Protein AF-A0AAD4JQG5-F1 (afdb_monomer)

Organism: Perilla frutescens var. hirtella (NCBI:txid608512)

Radius of gyration: 26.34 Å; Cα contacts (8 Å, |Δi|>4): 559; chains: 1; bounding box: 78×77×62 Å

Structure (mmCIF, N/CA/C/O backbone):
data_AF-A0AAD4JQG5-F1
#
_entry.id   AF-A0AAD4JQG5-F1
#
loop_
_atom_site.group_PDB
_atom_site.id
_atom_site.type_symbol
_atom_site.label_atom_id
_atom_site.label_alt_id
_atom_site.label_comp_id
_atom_site.label_asym_id
_atom_site.label_entity_id
_atom_site.label_seq_id
_atom_site.pdbx_PDB_ins_code
_atom_site.Cartn_x
_atom_site.Cartn_y
_atom_site.Cartn_z
_atom_site.occupancy
_atom_site.B_iso_or_equiv
_atom_site.auth_seq_id
_atom_site.auth_comp_id
_atom_site.auth_asym_id
_atom_site.auth_atom_id
_atom_site.pdbx_PDB_model_num
ATOM 1 N N . MET A 1 1 ? -16.858 -26.856 17.284 1.00 27.61 1 MET A N 1
ATOM 2 C CA . MET A 1 1 ? -16.202 -27.800 16.352 1.00 27.61 1 MET A CA 1
ATOM 3 C C . MET A 1 1 ? -16.026 -27.093 15.016 1.00 27.61 1 MET A C 1
ATOM 5 O O . MET A 1 1 ? -17.030 -26.824 14.377 1.00 27.61 1 MET A O 1
ATOM 9 N N . GLY A 1 2 ? -14.777 -26.812 14.627 1.00 32.44 2 GLY A N 1
ATOM 10 C CA . GLY A 1 2 ? -14.370 -26.622 13.229 1.00 32.44 2 GLY A CA 1
ATOM 11 C C . GLY A 1 2 ? -14.405 -25.207 12.641 1.00 32.44 2 GLY A C 1
ATOM 12 O O . GLY A 1 2 ? -15.097 -25.002 11.651 1.00 32.44 2 GLY A O 1
ATOM 13 N N . GLU A 1 3 ? -13.613 -24.271 13.169 1.00 26.39 3 GLU A N 1
ATOM 14 C CA . GLU A 1 3 ? -13.196 -23.073 12.420 1.00 26.39 3 GLU A CA 1
ATOM 15 C C . GLU A 1 3 ? -12.227 -23.488 11.298 1.00 26.39 3 GLU A C 1
ATOM 17 O O . GLU A 1 3 ? -11.221 -24.157 11.542 1.00 26.39 3 GLU A O 1
ATOM 22 N N . ARG A 1 4 ? -12.554 -23.148 10.045 1.00 27.23 4 ARG A N 1
ATOM 23 C CA . ARG A 1 4 ? -11.642 -23.263 8.899 1.00 27.23 4 ARG A CA 1
ATOM 24 C C . ARG A 1 4 ? -10.980 -21.909 8.677 1.00 27.23 4 ARG A C 1
ATOM 26 O O . ARG A 1 4 ? -11.563 -21.022 8.066 1.00 27.23 4 ARG A O 1
ATOM 33 N N . GLU A 1 5 ? -9.759 -21.794 9.169 1.00 32.16 5 GLU A N 1
ATOM 34 C CA . GLU A 1 5 ? -8.813 -20.717 8.891 1.00 32.16 5 GLU A CA 1
ATOM 35 C C . GLU A 1 5 ? -8.425 -20.768 7.396 1.00 32.16 5 GLU A C 1
ATOM 37 O O . GLU A 1 5 ? -7.829 -21.742 6.926 1.00 32.16 5 GLU A O 1
ATOM 42 N N . LEU A 1 6 ? -8.816 -19.765 6.603 1.00 31.44 6 LEU A N 1
ATOM 43 C CA . LEU A 1 6 ? -8.453 -19.659 5.182 1.00 31.44 6 LEU A CA 1
ATOM 44 C C . LEU A 1 6 ? -7.015 -19.126 5.049 1.00 31.44 6 LEU A C 1
ATOM 46 O O . LEU A 1 6 ? -6.781 -17.970 4.706 1.00 31.44 6 LEU A O 1
ATOM 50 N N . VAL A 1 7 ? -6.036 -19.987 5.330 1.00 37.69 7 VAL A N 1
ATOM 51 C CA . VAL A 1 7 ? -4.607 -19.725 5.103 1.00 37.69 7 VAL A CA 1
ATOM 52 C C . VAL A 1 7 ? -4.334 -19.721 3.594 1.00 37.69 7 VAL A C 1
ATOM 54 O O . VAL A 1 7 ? -4.581 -20.713 2.910 1.00 37.69 7 VAL A O 1
ATOM 57 N N . GLY A 1 8 ? -3.817 -18.613 3.053 1.00 41.62 8 GLY A N 1
ATOM 58 C CA . GLY A 1 8 ? -3.417 -18.532 1.642 1.00 41.62 8 GLY A CA 1
ATOM 59 C C . GLY A 1 8 ? -2.343 -19.577 1.271 1.00 41.62 8 GLY A C 1
ATOM 60 O O . GLY A 1 8 ? -1.519 -19.946 2.115 1.00 41.62 8 GLY A O 1
ATOM 61 N N . PRO A 1 9 ? -2.308 -20.066 0.016 1.00 47.56 9 PRO A N 1
ATOM 62 C CA . PRO A 1 9 ? -1.468 -21.199 -0.360 1.00 47.56 9 PRO A CA 1
ATOM 63 C C . PRO A 1 9 ? 0.012 -20.808 -0.390 1.00 47.56 9 PRO A C 1
ATOM 65 O O . PRO A 1 9 ? 0.446 -20.082 -1.275 1.00 47.56 9 PRO A O 1
ATOM 68 N N . ARG A 1 10 ? 0.805 -21.314 0.563 1.00 64.69 10 ARG A N 1
ATOM 69 C CA . ARG A 1 10 ? 2.263 -21.084 0.655 1.00 64.69 10 ARG A CA 1
ATOM 70 C C . ARG A 1 10 ? 2.951 -21.498 -0.656 1.00 64.69 10 ARG A C 1
ATOM 72 O O . ARG A 1 10 ? 2.639 -22.560 -1.182 1.00 64.69 10 ARG A O 1
ATOM 79 N N . LEU A 1 11 ? 3.903 -20.714 -1.166 1.00 78.88 11 LEU A N 1
ATOM 80 C CA . LEU A 1 11 ? 4.487 -20.878 -2.511 1.00 78.88 11 LEU A CA 1
ATOM 81 C C . LEU A 1 11 ? 6.014 -21.058 -2.475 1.00 78.88 11 LEU A C 1
ATOM 83 O O . LEU A 1 11 ? 6.687 -20.749 -1.491 1.00 78.88 11 LEU A O 1
ATOM 87 N N . TYR A 1 12 ? 6.584 -21.562 -3.566 1.00 80.62 12 TYR A N 1
ATOM 88 C CA . TYR A 1 12 ? 8.022 -21.573 -3.825 1.00 80.62 12 TYR A CA 1
ATOM 89 C C . TYR A 1 12 ? 8.320 -20.896 -5.158 1.00 80.62 12 TYR A C 1
ATOM 91 O O . TYR A 1 12 ? 7.641 -21.141 -6.159 1.00 80.62 12 TYR A O 1
ATOM 99 N N . SER A 1 13 ? 9.387 -20.102 -5.175 1.00 81.94 13 SER A N 1
ATOM 100 C CA . SER A 1 13 ? 9.809 -19.316 -6.334 1.00 81.94 13 SER A CA 1
ATOM 101 C C . SER A 1 13 ? 11.255 -19.608 -6.721 1.00 81.94 13 SER A C 1
ATOM 103 O O . SER A 1 13 ? 12.077 -19.974 -5.880 1.00 81.94 13 SER A O 1
ATOM 105 N N . CYS A 1 14 ? 11.594 -19.423 -7.996 1.00 80.81 14 CYS A N 1
ATOM 106 C CA . CYS A 1 14 ? 12.963 -19.517 -8.494 1.00 80.81 14 CYS A CA 1
ATOM 107 C C . CYS A 1 14 ? 13.875 -18.540 -7.741 1.00 80.81 14 CYS A C 1
ATOM 109 O O . CYS A 1 14 ? 13.567 -17.352 -7.635 1.00 80.81 14 CYS A O 1
ATOM 111 N N . TYR A 1 15 ? 15.033 -19.006 -7.269 1.00 80.19 15 TYR A N 1
ATOM 112 C CA . TYR A 1 15 ? 15.947 -18.153 -6.502 1.00 80.19 15 TYR A CA 1
ATOM 113 C C . TYR A 1 15 ? 16.490 -16.948 -7.287 1.00 80.19 15 TYR A C 1
ATOM 115 O O . TYR A 1 15 ? 16.818 -15.928 -6.684 1.00 80.19 15 TYR A O 1
ATOM 123 N N . LYS A 1 16 ? 16.574 -17.061 -8.619 1.00 64.25 16 LYS A N 1
ATOM 124 C CA . LYS A 1 16 ? 17.228 -16.080 -9.495 1.00 64.25 16 LYS A CA 1
ATOM 125 C C . LYS A 1 16 ? 16.279 -14.986 -9.986 1.00 64.25 16 LYS A C 1
ATOM 127 O O . LYS A 1 16 ? 16.618 -13.815 -9.911 1.00 64.25 16 LYS A O 1
ATOM 132 N N . CYS A 1 17 ? 15.096 -15.355 -10.478 1.00 62.78 17 CYS A N 1
ATOM 133 C CA . CYS A 1 17 ? 14.132 -14.417 -11.079 1.00 62.78 17 CYS A CA 1
ATOM 134 C C . CYS A 1 17 ? 12.836 -14.253 -10.276 1.00 62.78 17 CYS A C 1
ATOM 136 O O . CYS A 1 17 ? 12.002 -13.423 -10.631 1.00 62.78 17 CYS A O 1
ATOM 138 N N . ARG A 1 18 ? 12.664 -15.034 -9.199 1.00 75.12 18 ARG A N 1
ATOM 139 C CA . ARG A 1 18 ? 11.466 -15.055 -8.345 1.00 75.12 18 ARG A CA 1
ATOM 140 C C . ARG A 1 18 ? 10.165 -15.442 -9.060 1.00 75.12 18 ARG A C 1
ATOM 142 O O . ARG A 1 18 ? 9.095 -15.182 -8.528 1.00 75.12 18 ARG A O 1
ATOM 149 N N . ASN A 1 19 ? 10.233 -16.105 -10.216 1.00 67.56 19 ASN A N 1
ATOM 150 C CA . ASN A 1 19 ? 9.045 -16.706 -10.823 1.00 67.56 19 ASN A CA 1
ATOM 151 C C . ASN A 1 19 ? 8.534 -17.869 -9.954 1.00 67.56 19 ASN A C 1
ATOM 153 O O . ASN A 1 19 ? 9.343 -18.658 -9.459 1.00 67.56 19 ASN A O 1
ATOM 157 N N . HIS A 1 20 ? 7.222 -17.970 -9.752 1.00 79.38 20 HIS A N 1
ATOM 158 C CA . HIS A 1 20 ? 6.602 -19.021 -8.945 1.00 79.38 20 HIS A CA 1
ATOM 159 C C . HIS A 1 20 ? 6.687 -20.364 -9.662 1.00 79.38 20 HIS A C 1
ATOM 161 O O . HIS A 1 20 ? 6.303 -20.462 -10.826 1.00 79.38 20 HIS A O 1
ATOM 167 N N . VAL A 1 21 ? 7.153 -21.398 -8.962 1.00 86.44 21 VAL A N 1
ATOM 168 C CA . VAL A 1 21 ? 7.439 -22.706 -9.572 1.00 86.44 21 VAL A CA 1
ATOM 169 C C . VAL A 1 21 ? 6.667 -23.868 -8.961 1.00 86.44 21 VAL A C 1
ATOM 171 O O . VAL A 1 21 ? 6.418 -24.849 -9.657 1.00 86.44 21 VAL A O 1
ATOM 174 N N . CYS A 1 22 ? 6.240 -23.776 -7.700 1.00 84.81 22 CYS A N 1
ATOM 175 C CA . CYS A 1 22 ? 5.379 -24.785 -7.079 1.00 84.81 22 CYS A CA 1
ATOM 176 C C . CYS A 1 22 ? 4.672 -24.259 -5.821 1.00 84.81 22 CYS A C 1
ATOM 178 O O . CYS A 1 22 ? 5.078 -23.260 -5.226 1.00 84.81 22 CYS A O 1
ATOM 180 N N . LEU A 1 23 ? 3.607 -24.951 -5.411 1.00 78.81 23 LEU A N 1
ATOM 181 C CA . LEU A 1 23 ? 2.902 -24.706 -4.153 1.00 78.81 23 LEU A CA 1
ATOM 182 C C . LEU A 1 23 ? 3.526 -25.550 -3.036 1.00 78.81 23 LEU A C 1
ATOM 184 O O . LEU A 1 23 ? 4.011 -26.655 -3.255 1.00 78.81 23 LEU A O 1
ATOM 188 N N . HIS A 1 24 ? 3.503 -25.052 -1.808 1.00 79.75 24 HIS A N 1
ATOM 189 C CA . HIS A 1 24 ? 3.982 -25.772 -0.631 1.00 79.75 24 HIS A CA 1
ATOM 190 C C . HIS A 1 24 ? 3.112 -26.975 -0.291 1.00 79.75 24 HIS A C 1
ATOM 192 O O . HIS A 1 24 ? 3.630 -27.982 0.185 1.00 79.75 24 HIS A O 1
ATOM 198 N N . ASP A 1 25 ? 1.808 -26.864 -0.524 1.00 78.56 25 ASP A N 1
ATOM 199 C CA . ASP A 1 25 ? 0.863 -27.934 -0.217 1.00 78.56 25 ASP A CA 1
ATOM 200 C C . ASP A 1 25 ? 0.965 -29.087 -1.235 1.00 78.56 25 ASP A C 1
ATOM 202 O O . ASP A 1 25 ? 0.531 -30.198 -0.953 1.00 78.56 25 ASP A O 1
ATOM 206 N N . ASP A 1 26 ? 1.655 -28.867 -2.362 1.00 84.69 26 ASP A N 1
ATOM 207 C CA . ASP A 1 26 ? 2.045 -29.910 -3.316 1.00 84.69 26 ASP A CA 1
ATOM 208 C C . ASP A 1 26 ? 3.291 -30.705 -2.875 1.00 84.69 26 ASP A C 1
ATOM 210 O O . ASP A 1 26 ? 3.734 -31.599 -3.599 1.00 84.69 26 ASP A O 1
ATOM 214 N N . ILE A 1 27 ? 3.906 -30.415 -1.719 1.00 88.06 27 ILE A N 1
ATOM 215 C CA . ILE A 1 27 ? 5.054 -31.201 -1.240 1.00 88.06 27 ILE A CA 1
ATOM 216 C C . ILE A 1 27 ? 4.595 -32.601 -0.830 1.00 88.06 27 ILE A C 1
ATOM 218 O O . ILE A 1 27 ? 3.897 -32.785 0.163 1.00 88.06 27 ILE A O 1
ATOM 222 N N . ILE A 1 28 ? 5.121 -33.607 -1.522 1.00 89.50 28 ILE A N 1
ATOM 223 C CA . ILE A 1 28 ? 4.953 -35.022 -1.186 1.00 89.50 28 ILE A CA 1
ATOM 224 C C . ILE A 1 28 ? 5.987 -35.448 -0.138 1.00 89.50 28 ILE A C 1
ATOM 226 O O . ILE A 1 28 ? 5.673 -36.191 0.787 1.00 89.50 28 ILE A O 1
ATOM 230 N N . SER A 1 29 ? 7.245 -35.009 -0.273 1.00 88.56 29 SER A N 1
ATOM 231 C CA . SER A 1 29 ? 8.306 -35.387 0.670 1.00 88.56 29 SER A CA 1
ATOM 232 C C . SER A 1 29 ? 9.482 -34.414 0.675 1.00 88.56 29 SER A C 1
ATOM 234 O O . SER A 1 29 ? 9.922 -33.925 -0.365 1.00 88.56 29 SER A O 1
ATOM 236 N N . LYS A 1 30 ? 10.033 -34.176 1.873 1.00 88.00 30 LYS A N 1
ATOM 237 C CA . LYS A 1 30 ? 11.206 -33.316 2.116 1.00 88.00 30 LYS A CA 1
ATOM 238 C C . LYS A 1 30 ? 12.508 -34.099 2.336 1.00 88.00 30 LYS A C 1
ATOM 240 O O . LYS A 1 30 ? 13.534 -33.494 2.634 1.00 88.00 30 LYS A O 1
ATOM 245 N N . ALA A 1 31 ? 12.459 -35.428 2.226 1.00 84.00 31 ALA A N 1
ATOM 246 C CA . ALA A 1 31 ? 13.568 -36.329 2.547 1.00 84.00 31 ALA A CA 1
ATOM 247 C C . ALA A 1 31 ? 14.501 -36.620 1.353 1.00 84.00 31 ALA A C 1
ATOM 249 O O . ALA A 1 31 ? 15.350 -37.502 1.436 1.00 84.00 31 ALA A O 1
ATOM 250 N N . PHE A 1 32 ? 14.341 -35.907 0.235 1.00 87.12 32 PHE A N 1
ATOM 251 C CA . PHE A 1 32 ? 15.125 -36.136 -0.975 1.00 87.12 32 PHE A CA 1
ATOM 252 C C . PHE A 1 32 ? 16.442 -35.347 -0.963 1.00 87.12 32 PHE A C 1
ATOM 254 O O . PHE A 1 32 ? 16.589 -34.312 -0.306 1.00 87.12 32 PHE A O 1
ATOM 261 N N . GLN A 1 33 ? 17.416 -35.848 -1.720 1.00 84.75 33 GLN A N 1
ATOM 262 C CA . GLN A 1 33 ? 18.706 -35.203 -1.950 1.00 84.75 33 GLN A CA 1
ATOM 263 C C . GLN A 1 33 ? 18.928 -35.043 -3.456 1.00 84.75 33 GLN A C 1
ATOM 265 O O . GLN A 1 33 ? 18.607 -35.943 -4.232 1.00 84.75 33 GLN A O 1
ATOM 270 N N . GLY A 1 34 ? 19.435 -33.880 -3.854 1.00 81.25 34 GLY A N 1
ATOM 271 C CA . GLY A 1 34 ? 19.854 -33.567 -5.215 1.00 81.25 34 GLY A CA 1
ATOM 272 C C . GLY A 1 34 ? 21.350 -33.325 -5.320 1.00 81.25 34 GLY A C 1
ATOM 273 O O . GLY A 1 34 ? 22.108 -33.651 -4.406 1.00 81.25 34 GLY A O 1
ATOM 274 N N . ARG A 1 35 ? 21.781 -32.754 -6.446 1.00 77.69 35 ARG A N 1
ATOM 275 C CA . ARG A 1 35 ? 23.206 -32.567 -6.760 1.00 77.69 35 ARG A CA 1
ATOM 276 C C . AR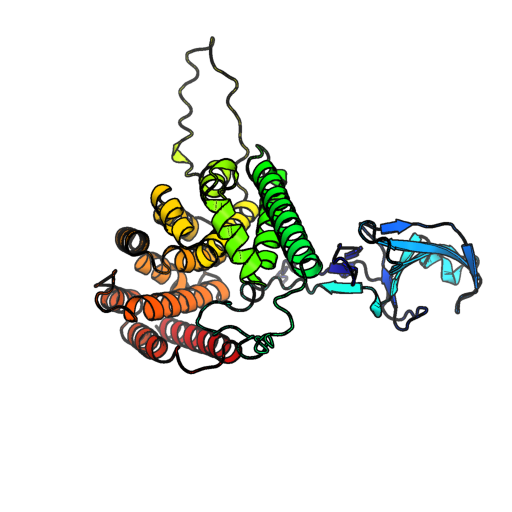G A 1 35 ? 23.858 -31.561 -5.815 1.00 77.69 35 ARG A C 1
ATOM 278 O O . ARG A 1 35 ? 25.007 -31.737 -5.431 1.00 77.69 35 ARG A O 1
ATOM 285 N N . HIS A 1 36 ? 23.101 -30.545 -5.398 1.00 74.88 36 HIS A N 1
ATOM 286 C CA . HIS A 1 36 ? 23.582 -29.455 -4.542 1.00 74.88 36 HIS A CA 1
ATOM 287 C C . HIS A 1 36 ? 23.015 -29.502 -3.108 1.00 74.88 36 HIS A C 1
ATOM 289 O O . HIS A 1 36 ? 22.901 -28.468 -2.447 1.00 74.88 36 HIS A O 1
ATOM 295 N N . GLY A 1 37 ? 22.636 -30.685 -2.611 1.00 84.12 37 GLY A N 1
ATOM 296 C CA . GLY A 1 37 ? 22.182 -30.885 -1.229 1.00 84.12 37 GLY A CA 1
ATOM 297 C C . GLY A 1 37 ? 20.711 -31.286 -1.113 1.00 84.12 37 GLY A C 1
ATOM 298 O O . GLY A 1 37 ? 20.240 -32.161 -1.828 1.00 84.12 37 GLY A O 1
ATOM 299 N N . ARG A 1 38 ? 19.966 -30.704 -0.164 1.00 88.19 38 ARG A N 1
ATOM 300 C CA . ARG A 1 38 ? 18.563 -31.094 0.096 1.00 88.19 38 ARG A CA 1
ATOM 301 C C . ARG A 1 38 ? 17.644 -30.738 -1.075 1.00 88.19 38 ARG A C 1
ATOM 303 O O . ARG A 1 38 ? 17.743 -29.640 -1.620 1.00 88.19 38 ARG A O 1
ATOM 310 N N . ALA A 1 39 ? 16.699 -31.619 -1.383 1.00 91.31 39 ALA A N 1
ATOM 311 C CA . ALA A 1 39 ? 15.698 -31.423 -2.425 1.00 91.31 39 ALA A CA 1
ATOM 312 C C . ALA A 1 39 ? 14.307 -31.866 -1.947 1.00 91.31 39 ALA A C 1
ATOM 314 O O . ALA A 1 39 ? 14.178 -32.676 -1.027 1.00 91.31 39 ALA A O 1
ATOM 315 N N . PHE A 1 40 ? 13.260 -31.314 -2.553 1.00 92.50 40 PHE A N 1
ATOM 316 C CA . PHE A 1 40 ? 11.870 -31.604 -2.201 1.00 92.50 40 PHE A CA 1
ATOM 317 C C . PHE A 1 40 ? 11.132 -32.202 -3.398 1.00 92.50 40 PHE A C 1
ATOM 319 O O . PHE A 1 40 ? 11.333 -31.763 -4.530 1.00 92.50 40 PHE A O 1
ATOM 326 N N . LEU A 1 41 ? 10.283 -33.195 -3.129 1.00 92.94 41 LEU A N 1
ATOM 327 C CA . LEU A 1 41 ? 9.419 -33.842 -4.111 1.00 92.94 41 LEU A CA 1
ATOM 328 C C . LEU A 1 41 ? 8.037 -33.188 -4.095 1.00 92.94 41 LEU A C 1
ATOM 330 O O . LEU A 1 41 ? 7.408 -33.140 -3.038 1.00 92.94 41 LEU A O 1
ATOM 334 N N . PHE A 1 42 ? 7.561 -32.756 -5.259 1.00 93.25 42 PHE A N 1
ATOM 335 C CA . PHE A 1 42 ? 6.275 -32.096 -5.455 1.00 93.25 42 PHE A CA 1
ATOM 336 C C . PHE A 1 42 ? 5.361 -32.869 -6.413 1.00 93.25 42 PHE A C 1
ATOM 338 O O . PHE A 1 42 ? 5.831 -33.520 -7.354 1.00 93.25 42 PHE A O 1
ATOM 345 N N . SER A 1 43 ? 4.048 -32.773 -6.193 1.00 92.25 43 SER A N 1
ATOM 346 C CA . SER A 1 43 ? 3.014 -33.265 -7.113 1.00 92.25 43 SER A CA 1
ATOM 347 C C . SER A 1 43 ? 2.929 -32.455 -8.394 1.00 92.25 43 SER A C 1
ATOM 349 O O . SER A 1 43 ? 2.851 -33.057 -9.462 1.00 92.25 43 SER A O 1
ATOM 351 N N . HIS A 1 44 ? 2.969 -31.128 -8.288 1.00 87.88 44 HIS A N 1
ATOM 352 C CA . HIS A 1 44 ? 2.780 -30.216 -9.412 1.00 87.88 44 HIS A CA 1
ATOM 353 C C . HIS A 1 44 ? 3.866 -29.139 -9.455 1.00 87.88 44 HIS A C 1
ATOM 355 O O . HIS A 1 44 ? 4.465 -28.781 -8.438 1.00 87.88 44 HIS A O 1
ATOM 361 N N . ALA A 1 45 ? 4.108 -28.627 -10.660 1.00 87.94 45 ALA A N 1
ATOM 362 C CA . ALA A 1 45 ? 5.020 -27.529 -10.936 1.00 87.94 45 ALA A CA 1
ATOM 363 C C . ALA A 1 45 ? 4.399 -26.590 -11.980 1.00 87.94 45 ALA A C 1
ATOM 365 O O . ALA A 1 45 ? 3.641 -27.031 -12.844 1.00 87.94 45 ALA A O 1
ATOM 366 N N . MET A 1 46 ? 4.722 -25.303 -11.901 1.00 87.50 46 MET A N 1
ATOM 367 C CA . MET A 1 46 ? 4.207 -24.239 -12.768 1.00 87.50 46 MET A CA 1
ATOM 368 C C . MET A 1 46 ? 5.371 -23.406 -13.310 1.00 87.50 46 MET A C 1
ATOM 370 O O . MET A 1 46 ? 6.437 -23.380 -12.707 1.00 87.50 46 MET A O 1
ATOM 374 N N . ASN A 1 47 ? 5.179 -22.727 -14.444 1.00 84.12 47 ASN A N 1
ATOM 375 C CA . ASN A 1 47 ? 6.171 -21.816 -15.038 1.00 84.12 47 ASN A CA 1
ATOM 376 C C . ASN A 1 47 ? 7.583 -22.420 -15.222 1.00 84.12 47 ASN A C 1
ATOM 378 O O . ASN A 1 47 ? 8.603 -21.743 -15.065 1.00 84.12 47 ASN A O 1
ATOM 382 N N . ILE A 1 48 ? 7.639 -23.708 -15.568 1.00 90.81 48 ILE A N 1
ATOM 383 C CA . ILE A 1 48 ? 8.874 -24.435 -15.868 1.00 90.81 48 ILE A CA 1
ATOM 384 C C . ILE A 1 48 ? 8.880 -24.936 -17.315 1.00 90.81 48 ILE A C 1
ATOM 386 O O . ILE A 1 48 ? 7.831 -25.244 -17.881 1.00 90.81 48 ILE A O 1
ATOM 390 N N . ALA A 1 49 ? 10.070 -25.062 -17.893 1.00 91.75 49 ALA A N 1
ATOM 391 C CA . ALA A 1 49 ? 10.320 -25.780 -19.134 1.00 91.75 49 ALA A CA 1
ATOM 392 C C . ALA A 1 49 ? 10.940 -27.150 -18.816 1.00 91.75 49 ALA A C 1
ATOM 394 O O . ALA A 1 49 ? 11.797 -27.263 -17.939 1.00 91.75 49 ALA A O 1
ATOM 395 N N . VAL A 1 50 ? 10.492 -28.197 -19.514 1.00 93.25 50 VAL A N 1
ATOM 396 C CA . VAL A 1 50 ? 10.984 -29.573 -19.340 1.00 93.25 50 VAL A CA 1
ATOM 397 C C . VAL A 1 50 ? 11.950 -29.901 -20.476 1.00 93.25 50 VAL A C 1
ATOM 399 O O . VAL A 1 50 ? 11.612 -29.722 -21.645 1.00 93.25 50 VAL A O 1
ATOM 402 N N . GLY A 1 51 ? 13.149 -30.356 -20.124 1.00 91.44 51 GLY A N 1
ATOM 403 C CA . GLY A 1 51 ? 14.203 -30.733 -21.061 1.00 91.44 51 GLY A CA 1
ATOM 404 C C . GLY A 1 51 ? 14.026 -32.124 -21.677 1.00 91.44 51 GLY A C 1
ATOM 405 O O . GLY A 1 51 ? 12.968 -32.750 -21.595 1.00 91.44 51 GLY A O 1
ATOM 406 N N . ALA A 1 52 ? 15.095 -32.616 -22.306 1.00 91.69 52 ALA A N 1
ATOM 407 C CA . ALA A 1 52 ? 15.125 -33.949 -22.899 1.00 91.69 52 ALA A CA 1
ATOM 408 C C . ALA A 1 52 ? 15.050 -35.052 -21.829 1.00 91.69 52 ALA A C 1
ATOM 410 O O . ALA A 1 52 ? 15.501 -34.877 -20.696 1.00 91.69 52 ALA A O 1
ATOM 411 N N . LYS A 1 53 ? 14.474 -36.199 -22.206 1.00 92.81 53 LYS A N 1
ATOM 412 C CA . LYS A 1 53 ? 14.385 -37.377 -21.338 1.00 92.81 53 LYS A CA 1
ATOM 413 C C . LYS A 1 53 ? 15.712 -38.130 -21.367 1.00 92.81 53 LYS A C 1
ATOM 415 O O . LYS A 1 53 ? 16.186 -38.493 -22.440 1.00 92.81 53 LYS A O 1
ATOM 420 N N . GLU A 1 54 ? 16.264 -38.394 -20.194 1.00 90.94 54 GLU A N 1
ATOM 421 C CA . GLU A 1 54 ? 17.527 -39.098 -20.000 1.00 90.94 54 GLU A CA 1
ATOM 422 C C . GLU A 1 54 ? 17.373 -40.201 -18.953 1.00 90.94 54 GLU A C 1
ATOM 424 O O . GLU A 1 54 ? 16.793 -39.990 -17.885 1.00 90.94 54 GLU A O 1
ATOM 429 N N . ASP A 1 55 ? 17.943 -41.370 -19.229 1.00 90.12 55 ASP A N 1
ATOM 430 C CA . ASP A 1 55 ? 18.009 -42.464 -18.265 1.00 90.12 55 ASP A CA 1
ATOM 431 C C . ASP A 1 55 ? 19.202 -42.257 -17.326 1.00 90.12 55 ASP A C 1
ATOM 433 O O . ASP A 1 55 ? 20.354 -42.180 -17.757 1.00 90.12 55 ASP A O 1
ATOM 437 N N . ARG A 1 56 ? 18.930 -42.142 -16.022 1.00 88.56 56 ARG A N 1
ATOM 438 C CA . ARG A 1 56 ? 19.938 -41.882 -14.987 1.00 88.56 56 ARG A CA 1
ATOM 439 C C . ARG A 1 56 ? 19.815 -42.888 -13.842 1.00 88.56 56 ARG A C 1
ATOM 441 O O . ARG A 1 56 ? 18.722 -43.163 -13.343 1.00 88.56 56 ARG A O 1
ATOM 448 N N . ASN A 1 57 ? 20.957 -43.403 -13.386 1.00 85.12 57 ASN A N 1
ATOM 449 C CA . ASN A 1 57 ? 21.040 -44.189 -12.154 1.00 85.12 57 ASN A CA 1
ATOM 450 C C . ASN A 1 57 ? 21.041 -43.247 -10.947 1.00 85.12 57 ASN A C 1
ATOM 452 O O . ASN A 1 57 ? 21.972 -42.466 -10.756 1.00 85.12 57 ASN A O 1
ATOM 456 N N . LEU A 1 58 ? 19.986 -43.322 -10.137 1.00 84.62 58 LEU A N 1
ATOM 457 C CA . LEU A 1 58 ? 19.845 -42.580 -8.885 1.00 84.62 58 LEU A CA 1
ATOM 458 C C . LEU A 1 58 ? 19.973 -43.542 -7.698 1.00 84.62 58 LEU A C 1
ATOM 460 O O . LEU A 1 58 ? 19.974 -44.758 -7.871 1.00 84.62 58 LEU A O 1
ATOM 464 N N . MET A 1 59 ? 20.024 -43.011 -6.473 1.00 77.94 59 MET A N 1
ATOM 465 C CA . MET A 1 59 ? 20.163 -43.835 -5.257 1.00 77.94 59 MET A CA 1
ATOM 466 C C . MET A 1 59 ? 19.092 -44.930 -5.122 1.00 77.94 59 MET A C 1
ATOM 468 O O . MET A 1 59 ? 19.335 -45.944 -4.483 1.00 77.94 59 MET A O 1
ATOM 472 N N . THR A 1 60 ? 17.912 -44.734 -5.718 1.00 80.19 60 THR A N 1
ATOM 473 C CA . THR A 1 60 ? 16.799 -45.696 -5.685 1.00 80.19 60 THR A CA 1
ATOM 474 C C . THR A 1 60 ? 16.676 -46.536 -6.959 1.00 80.19 60 THR A C 1
ATOM 476 O O . THR A 1 60 ? 15.599 -47.057 -7.219 1.00 80.19 60 THR A O 1
ATOM 479 N N . GLY A 1 61 ? 17.722 -46.612 -7.789 1.00 85.25 61 GLY A N 1
ATOM 480 C CA . GLY A 1 61 ? 17.756 -47.403 -9.026 1.00 85.25 61 GLY A CA 1
ATOM 481 C C . GLY A 1 61 ? 17.677 -46.579 -10.318 1.00 85.25 61 GLY A C 1
ATOM 482 O O . GLY A 1 61 ? 17.769 -45.346 -10.307 1.00 85.25 61 GLY A O 1
ATOM 483 N N . LEU A 1 62 ? 17.505 -47.269 -11.449 1.00 87.81 62 LEU A N 1
ATOM 484 C CA . LEU A 1 62 ? 17.420 -46.673 -12.787 1.00 87.81 62 LEU A CA 1
ATOM 485 C C . LEU A 1 62 ? 16.080 -45.950 -12.994 1.00 87.81 62 LEU A C 1
ATOM 487 O O . LEU A 1 62 ? 15.015 -46.532 -12.769 1.00 87.81 62 LEU A O 1
ATOM 491 N N . HIS A 1 63 ? 16.132 -44.690 -13.431 1.00 90.38 63 HIS A N 1
ATOM 492 C CA . HIS A 1 63 ? 14.955 -43.864 -13.720 1.00 90.38 63 HIS A CA 1
ATOM 493 C C . HIS A 1 63 ? 15.151 -43.069 -15.012 1.00 90.38 63 HIS A C 1
ATOM 495 O O . HIS A 1 63 ? 16.232 -42.532 -15.245 1.00 90.38 63 HIS A O 1
ATOM 501 N N . THR A 1 64 ? 14.086 -42.911 -15.797 1.00 91.19 64 THR A N 1
ATOM 502 C CA . THR A 1 64 ? 14.035 -41.922 -16.882 1.00 91.19 64 THR A CA 1
ATOM 503 C C . THR A 1 64 ? 13.602 -40.585 -16.288 1.00 91.19 64 THR A C 1
ATOM 505 O O . THR A 1 64 ? 12.512 -40.486 -15.712 1.00 91.19 64 THR A O 1
ATOM 508 N N . VAL A 1 65 ? 14.435 -39.553 -16.403 1.00 93.88 65 VAL A N 1
ATOM 509 C CA . VAL A 1 65 ? 14.196 -38.210 -15.850 1.00 93.88 65 VAL A CA 1
ATOM 510 C C . VAL A 1 65 ? 14.400 -37.125 -16.904 1.00 93.88 65 VAL A C 1
ATOM 512 O O . VAL A 1 65 ? 15.116 -37.329 -17.875 1.00 93.88 65 VAL A O 1
ATOM 515 N N . ALA A 1 66 ? 13.786 -35.961 -16.714 1.00 94.44 66 ALA A N 1
ATOM 516 C CA . ALA A 1 66 ? 13.995 -34.785 -17.558 1.00 94.44 66 ALA A CA 1
ATOM 517 C C . ALA A 1 66 ? 14.316 -33.568 -16.686 1.00 94.44 66 ALA A C 1
ATOM 519 O O . ALA A 1 66 ? 13.590 -33.297 -15.728 1.00 94.44 66 ALA A O 1
ATOM 520 N N . ASP A 1 67 ? 15.388 -32.839 -16.994 1.00 93.75 67 ASP A N 1
ATOM 521 C CA . ASP A 1 67 ? 15.747 -31.637 -16.232 1.00 93.75 67 ASP A CA 1
ATOM 522 C C . ASP A 1 67 ? 14.672 -30.555 -16.406 1.00 93.75 67 ASP A C 1
ATOM 524 O O . ASP A 1 67 ? 14.107 -30.391 -17.488 1.00 93.75 67 ASP A O 1
ATOM 528 N N . ILE A 1 68 ? 14.370 -29.829 -15.329 1.00 95.06 68 ILE A N 1
ATOM 529 C CA . ILE A 1 68 ? 13.400 -28.729 -15.344 1.00 95.06 68 ILE A CA 1
ATOM 530 C C . ILE A 1 68 ? 14.121 -27.403 -15.131 1.00 95.06 68 ILE A C 1
ATOM 532 O O . ILE A 1 68 ? 14.919 -27.246 -14.198 1.00 95.06 68 ILE A O 1
ATOM 536 N N . SER A 1 69 ? 13.826 -26.437 -15.993 1.00 93.75 69 SER A N 1
ATOM 537 C CA . SER A 1 69 ? 14.359 -25.080 -15.926 1.00 93.75 69 SER A CA 1
ATOM 538 C C . SER A 1 69 ? 13.246 -24.053 -15.751 1.00 93.75 69 SER A C 1
ATOM 540 O O . SER A 1 69 ? 12.087 -24.292 -16.085 1.00 93.75 69 SER A O 1
ATOM 542 N N . CYS A 1 70 ? 13.583 -22.902 -15.177 1.00 90.38 70 CYS A N 1
ATOM 543 C CA . CYS A 1 70 ? 12.649 -21.792 -15.036 1.00 90.38 70 CYS A CA 1
ATOM 544 C C . CYS A 1 70 ? 12.274 -21.220 -16.411 1.00 90.38 70 CYS A C 1
ATOM 546 O O . CYS A 1 70 ? 13.175 -20.915 -17.191 1.00 90.38 70 CYS A O 1
ATOM 548 N N . ALA A 1 71 ? 10.986 -20.972 -16.671 1.00 87.56 71 ALA A N 1
ATOM 549 C CA . ALA A 1 71 ? 10.544 -20.413 -17.953 1.00 87.56 71 ALA A CA 1
ATOM 550 C C . ALA A 1 71 ? 11.135 -19.017 -18.246 1.00 87.56 71 ALA A C 1
ATOM 552 O O . ALA A 1 71 ? 11.476 -18.731 -19.388 1.00 87.56 71 ALA A O 1
ATOM 553 N N . ASP A 1 72 ? 11.323 -18.177 -17.219 1.00 72.94 72 ASP A N 1
ATOM 554 C CA . ASP A 1 72 ? 11.780 -16.791 -17.421 1.00 72.94 72 ASP A CA 1
ATOM 555 C C . ASP A 1 72 ? 13.302 -16.630 -17.522 1.00 72.94 72 ASP A C 1
ATOM 557 O O . ASP A 1 72 ? 13.793 -15.863 -18.343 1.00 72.94 72 ASP A O 1
ATOM 561 N N . CYS A 1 73 ? 14.072 -17.303 -16.659 1.00 76.81 73 CYS A N 1
ATOM 562 C CA . CYS A 1 73 ? 15.530 -17.118 -16.593 1.00 76.81 73 CYS A CA 1
ATOM 563 C C . CYS A 1 73 ? 16.336 -18.322 -17.086 1.00 76.81 73 CYS A C 1
ATOM 565 O O . CYS A 1 73 ? 17.565 -18.282 -17.031 1.00 76.81 73 CYS A O 1
ATOM 567 N N . SER A 1 74 ? 15.660 -19.389 -17.531 1.00 89.12 74 SER A N 1
ATOM 568 C CA . SER A 1 74 ? 16.258 -20.637 -18.035 1.00 89.12 74 SER A CA 1
ATOM 569 C C . SER A 1 74 ? 17.213 -21.348 -17.063 1.00 89.12 74 SER A C 1
ATOM 571 O O . SER A 1 74 ? 17.941 -22.258 -17.448 1.00 89.12 74 SER A O 1
ATOM 573 N N . GLU A 1 75 ? 17.207 -20.970 -15.784 1.00 89.25 75 GLU A N 1
ATOM 574 C CA . GLU A 1 75 ? 18.023 -21.594 -14.743 1.00 89.25 75 GLU A CA 1
ATOM 575 C C . GLU A 1 75 ? 17.477 -22.987 -14.401 1.00 89.25 75 GLU A C 1
ATOM 577 O O . GLU A 1 75 ? 16.271 -23.142 -14.210 1.00 89.25 75 GLU A O 1
ATOM 582 N N . VAL A 1 76 ? 18.353 -23.991 -14.293 1.00 93.00 76 VAL A N 1
ATOM 583 C CA . VAL A 1 76 ? 17.968 -25.365 -13.931 1.00 93.00 76 VAL A CA 1
ATOM 584 C C . VAL A 1 76 ? 17.629 -25.431 -12.442 1.00 93.00 76 VAL A C 1
ATOM 586 O O . VAL A 1 76 ? 18.455 -25.101 -11.589 1.00 93.00 76 VAL A O 1
ATOM 589 N N . LEU A 1 77 ? 16.405 -25.860 -12.128 1.00 93.12 77 LEU A N 1
ATOM 590 C CA . LEU A 1 77 ? 15.878 -25.894 -10.758 1.00 93.12 77 LEU A CA 1
ATOM 591 C C . LEU A 1 77 ? 15.801 -27.312 -10.176 1.00 93.12 77 LEU A C 1
ATOM 593 O O . LEU A 1 77 ? 15.735 -27.471 -8.955 1.00 93.12 77 LEU A O 1
ATOM 597 N N . GLY A 1 78 ? 15.814 -28.334 -11.035 1.00 94.12 78 GLY A N 1
ATOM 598 C CA . GLY A 1 78 ? 15.778 -29.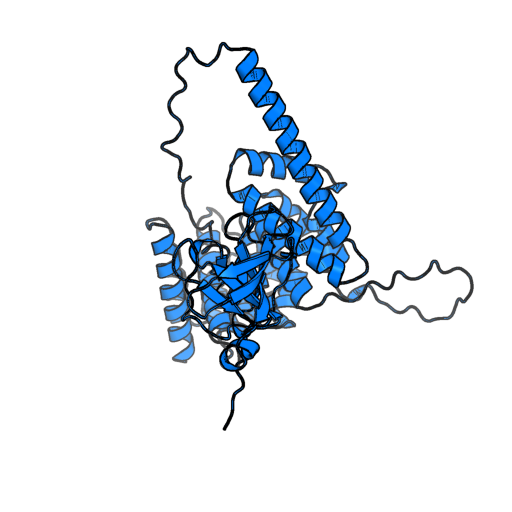739 -10.638 1.00 94.12 78 GLY A CA 1
ATOM 599 C C . GLY A 1 78 ? 15.434 -30.659 -11.809 1.00 94.12 78 GLY A C 1
ATOM 600 O O . GLY A 1 78 ? 15.881 -30.413 -12.928 1.00 94.12 78 GLY A O 1
ATOM 601 N N . TRP A 1 79 ? 14.614 -31.690 -11.578 1.00 94.75 79 TRP A N 1
ATOM 602 C CA . TRP A 1 79 ? 14.177 -32.627 -12.624 1.00 94.75 79 TRP A CA 1
ATOM 603 C C . TRP A 1 79 ? 12.785 -33.217 -12.359 1.00 94.75 79 TRP A C 1
ATOM 605 O O . TRP A 1 79 ? 12.297 -33.239 -11.231 1.00 94.75 79 TRP A O 1
ATOM 615 N N . LYS A 1 80 ? 12.153 -33.748 -13.404 1.00 95.12 80 LYS A N 1
ATOM 616 C CA . LYS A 1 80 ? 10.896 -34.500 -13.365 1.00 95.12 80 LYS A CA 1
ATOM 617 C C . LYS A 1 80 ? 11.168 -35.982 -13.607 1.00 95.12 80 LYS A C 1
ATOM 619 O O . LYS A 1 80 ? 11.981 -36.331 -14.461 1.00 95.12 80 LYS A O 1
ATOM 624 N N . TYR A 1 81 ? 10.474 -36.856 -12.888 1.00 93.00 81 TYR A N 1
ATOM 625 C CA . TYR A 1 81 ? 10.485 -38.294 -13.158 1.00 93.00 81 TYR A CA 1
ATOM 626 C C . TYR A 1 81 ? 9.496 -38.635 -14.272 1.00 93.00 81 TYR A C 1
ATOM 628 O O . TYR A 1 81 ? 8.300 -38.378 -14.152 1.00 93.00 81 TYR A O 1
ATOM 636 N N . GLU A 1 82 ? 9.982 -39.249 -15.343 1.00 92.06 82 GLU A N 1
ATOM 637 C CA . GLU A 1 82 ? 9.151 -39.705 -16.460 1.00 92.06 82 GLU A CA 1
ATOM 638 C C . GLU A 1 82 ? 8.798 -41.186 -16.323 1.00 92.06 82 GLU A C 1
ATOM 640 O O . GLU A 1 82 ? 7.663 -41.566 -16.599 1.00 92.06 82 GLU A O 1
ATOM 645 N N . ARG A 1 83 ? 9.745 -42.018 -15.870 1.00 89.38 83 ARG A N 1
ATOM 646 C CA . ARG A 1 83 ? 9.529 -43.460 -15.703 1.00 89.38 83 ARG A CA 1
ATOM 647 C C . ARG A 1 83 ? 10.424 -44.056 -14.619 1.00 89.38 83 ARG A C 1
ATOM 649 O O . ARG A 1 83 ? 11.597 -43.696 -14.515 1.00 89.38 83 ARG A O 1
ATOM 656 N N . ALA A 1 84 ? 9.886 -44.997 -13.853 1.00 89.31 84 ALA A N 1
ATOM 657 C CA . ALA A 1 84 ? 10.615 -45.828 -12.904 1.00 89.31 84 ALA A CA 1
ATOM 658 C C . ALA A 1 84 ? 10.516 -47.306 -13.318 1.00 89.31 84 ALA A C 1
ATOM 660 O O . ALA A 1 84 ? 9.437 -47.813 -13.634 1.00 89.31 84 ALA A O 1
ATOM 661 N N . PHE A 1 85 ? 11.646 -48.014 -13.322 1.00 85.44 85 PHE A N 1
ATOM 662 C CA . PHE A 1 85 ? 11.684 -49.421 -13.742 1.00 85.44 85 PHE A CA 1
ATOM 663 C C . PHE A 1 85 ? 11.323 -50.389 -12.607 1.00 85.44 85 PHE A C 1
ATOM 665 O O . PHE A 1 85 ? 10.775 -51.461 -12.858 1.00 85.44 85 PHE A O 1
ATOM 672 N N . GLU A 1 86 ? 11.549 -49.989 -11.356 1.00 85.94 86 GLU A N 1
ATOM 673 C CA . GLU A 1 86 ? 11.104 -50.735 -10.180 1.00 85.94 86 GLU A CA 1
ATOM 674 C C . GLU A 1 86 ? 9.675 -50.369 -9.775 1.00 85.94 86 GLU A C 1
ATOM 676 O O . GLU A 1 86 ? 9.327 -49.196 -9.618 1.00 85.94 86 GLU A O 1
ATOM 681 N N . ALA A 1 87 ? 8.854 -51.390 -9.507 1.00 83.19 87 ALA A N 1
ATOM 682 C CA . ALA A 1 87 ? 7.469 -51.211 -9.070 1.00 83.19 87 ALA A CA 1
ATOM 683 C C . ALA A 1 87 ? 7.352 -50.396 -7.767 1.00 83.19 87 ALA A C 1
ATOM 685 O O . ALA A 1 87 ? 6.425 -49.601 -7.628 1.00 83.19 87 ALA A O 1
ATOM 686 N N . SER A 1 88 ? 8.317 -50.541 -6.850 1.00 83.62 88 SER A N 1
ATOM 687 C CA . SER A 1 88 ? 8.365 -49.811 -5.575 1.00 83.62 88 SER A CA 1
ATOM 688 C C . SER A 1 88 ? 8.585 -48.301 -5.748 1.00 83.62 88 SER A C 1
ATOM 690 O O . SER A 1 88 ? 8.225 -47.525 -4.867 1.00 83.62 88 SER A O 1
ATOM 692 N N . GLN A 1 89 ? 9.144 -47.870 -6.885 1.00 86.75 89 GLN A N 1
ATOM 693 C CA . GLN A 1 89 ? 9.494 -46.474 -7.164 1.00 86.75 89 GLN A CA 1
ATOM 694 C C . GLN A 1 89 ? 8.502 -45.769 -8.099 1.00 86.75 89 GLN A C 1
ATOM 696 O O . GLN A 1 89 ? 8.600 -44.555 -8.286 1.00 86.75 89 GLN A O 1
ATOM 701 N N . LYS A 1 90 ? 7.506 -46.487 -8.639 1.00 87.25 90 LYS A N 1
ATOM 702 C CA . LYS A 1 90 ? 6.513 -45.936 -9.581 1.00 87.25 90 LYS A CA 1
ATOM 703 C C . LYS A 1 90 ? 5.726 -44.744 -9.047 1.00 87.25 90 LYS A C 1
ATOM 705 O O . LYS A 1 90 ? 5.296 -43.904 -9.825 1.00 87.25 90 LYS A O 1
ATOM 710 N N . TYR A 1 91 ? 5.591 -44.604 -7.728 1.00 86.44 91 TYR A N 1
ATOM 711 C CA . TYR A 1 91 ? 4.923 -43.446 -7.120 1.00 86.44 91 TYR A CA 1
ATOM 712 C C . TYR A 1 91 ? 5.603 -42.096 -7.441 1.00 86.44 91 TYR A C 1
ATOM 714 O O . TYR A 1 91 ? 4.995 -41.041 -7.248 1.00 86.44 91 TYR A O 1
ATOM 722 N N . LYS A 1 92 ? 6.860 -42.116 -7.909 1.00 88.62 92 LYS A N 1
ATOM 723 C CA . LYS A 1 92 ? 7.611 -40.928 -8.333 1.00 88.62 92 LYS A CA 1
ATOM 724 C C . LYS A 1 92 ? 7.282 -40.497 -9.760 1.00 88.62 92 LYS A C 1
ATOM 726 O O . LYS A 1 92 ? 7.577 -39.359 -10.102 1.00 88.62 92 LYS A O 1
ATOM 731 N N . GLU A 1 93 ? 6.691 -41.356 -10.588 1.00 91.06 93 GLU A N 1
ATOM 732 C CA . GLU A 1 93 ? 6.389 -41.035 -11.986 1.00 91.06 93 GLU A CA 1
ATOM 733 C C . GLU A 1 93 ? 5.460 -39.814 -12.090 1.00 91.06 93 GLU A C 1
ATOM 735 O O . GLU A 1 93 ? 4.480 -39.675 -11.355 1.00 91.06 93 GLU A O 1
ATOM 740 N N . GLY A 1 94 ? 5.807 -38.881 -12.977 1.00 90.31 94 GLY A N 1
ATOM 741 C CA . GLY A 1 94 ? 5.099 -37.616 -13.163 1.00 90.31 94 GLY A CA 1
ATOM 742 C C . GLY A 1 94 ? 5.374 -36.551 -12.095 1.00 90.31 94 GLY A C 1
ATOM 743 O O . GLY A 1 94 ? 4.849 -35.448 -12.218 1.00 90.31 94 GLY A O 1
ATOM 744 N N . LYS A 1 95 ? 6.184 -36.846 -11.070 1.00 94.06 95 LYS A N 1
ATOM 745 C CA . LYS A 1 95 ? 6.492 -35.930 -9.961 1.00 94.06 95 LYS A CA 1
ATOM 746 C C . LYS A 1 95 ? 7.755 -35.110 -10.217 1.00 94.06 95 LYS A C 1
ATOM 748 O O . LYS A 1 95 ? 8.617 -35.492 -11.013 1.00 94.06 95 LYS A O 1
ATOM 753 N N . PHE A 1 96 ? 7.876 -34.000 -9.495 1.00 95.19 96 PHE A N 1
ATOM 754 C CA . PHE A 1 96 ? 8.925 -33.001 -9.693 1.00 95.19 96 PHE A CA 1
ATOM 755 C C . PHE A 1 96 ? 9.848 -32.925 -8.484 1.00 95.19 96 PHE A C 1
ATOM 757 O O . PHE A 1 96 ? 9.386 -32.848 -7.348 1.00 95.19 96 PHE A O 1
ATOM 764 N N . ILE A 1 97 ? 11.154 -32.911 -8.722 1.00 94.81 97 ILE A N 1
ATOM 765 C CA . ILE A 1 97 ? 12.163 -32.595 -7.719 1.00 94.81 97 ILE A CA 1
ATOM 766 C C . ILE A 1 97 ? 12.648 -31.174 -7.954 1.00 94.81 97 ILE A C 1
ATOM 768 O O . ILE A 1 97 ? 13.099 -30.847 -9.049 1.00 94.81 97 ILE A O 1
ATOM 772 N N . PHE A 1 98 ? 12.627 -30.369 -6.896 1.00 93.31 98 PHE A N 1
ATOM 773 C CA . PHE A 1 98 ? 13.294 -29.073 -6.860 1.00 93.31 98 PHE A CA 1
ATOM 774 C C . PHE A 1 98 ? 14.390 -29.062 -5.798 1.00 93.31 98 PHE A C 1
ATOM 776 O O . PHE A 1 98 ? 14.187 -29.511 -4.663 1.00 93.31 98 PHE A O 1
ATOM 783 N N . GLU A 1 99 ? 15.553 -28.518 -6.144 1.00 92.94 99 GLU A N 1
ATOM 784 C CA . GLU A 1 99 ? 16.655 -28.365 -5.198 1.00 92.94 99 GLU A CA 1
ATOM 785 C C . GLU A 1 99 ? 16.424 -27.170 -4.270 1.00 92.94 99 GLU A C 1
ATOM 787 O O . GLU A 1 99 ? 16.137 -26.060 -4.719 1.00 92.94 99 GLU A O 1
ATOM 792 N N . LYS A 1 100 ? 16.604 -27.367 -2.957 1.00 86.50 100 LYS A N 1
ATOM 793 C CA . LYS A 1 100 ? 16.329 -26.332 -1.946 1.00 86.50 100 LYS A CA 1
ATOM 794 C C . LYS A 1 100 ? 17.192 -25.080 -2.132 1.00 86.50 100 LYS A C 1
ATOM 796 O O . LYS A 1 100 ? 16.746 -23.992 -1.805 1.00 86.50 100 LYS A O 1
ATOM 801 N N . SER A 1 101 ? 18.419 -25.216 -2.631 1.00 86.62 101 SER A N 1
ATOM 802 C CA . SER A 1 101 ? 19.314 -24.082 -2.912 1.00 86.62 101 SER A CA 1
ATOM 803 C C . SER A 1 101 ? 18.878 -23.255 -4.127 1.00 86.62 101 SER A C 1
ATOM 805 O O . SER A 1 101 ? 19.311 -22.115 -4.273 1.00 86.62 101 SER A O 1
ATOM 807 N N . LYS A 1 102 ? 18.022 -23.815 -4.989 1.00 86.06 102 LYS A N 1
ATOM 808 C CA . LYS A 1 102 ? 17.551 -23.209 -6.241 1.00 86.06 102 LYS A CA 1
ATOM 809 C C . LYS A 1 102 ? 16.111 -22.689 -6.154 1.00 86.06 102 LYS A C 1
ATOM 811 O O . LYS A 1 102 ? 15.635 -22.030 -7.079 1.00 86.06 102 LYS A O 1
ATOM 816 N N . ILE A 1 103 ? 15.431 -22.926 -5.034 1.00 83.81 103 ILE A N 1
ATOM 817 C CA . ILE A 1 103 ? 14.081 -22.424 -4.767 1.00 83.81 103 ILE A CA 1
ATOM 818 C C . ILE A 1 103 ? 14.047 -21.645 -3.456 1.00 83.81 103 ILE A C 1
ATOM 820 O O . ILE A 1 103 ? 14.653 -22.028 -2.458 1.00 83.81 103 ILE A O 1
ATOM 824 N N . VAL A 1 104 ? 13.289 -20.558 -3.436 1.00 77.00 104 VAL A N 1
ATOM 825 C CA . VAL A 1 104 ? 13.039 -19.762 -2.238 1.00 77.00 104 VAL A CA 1
ATOM 826 C C . VAL A 1 104 ? 11.611 -20.027 -1.799 1.00 77.00 104 VAL A C 1
ATOM 828 O O . VAL A 1 104 ? 10.684 -19.903 -2.595 1.00 77.00 104 VAL A O 1
ATOM 831 N N . LYS A 1 105 ? 11.437 -20.426 -0.536 1.00 71.94 105 LYS A N 1
ATOM 832 C CA . LYS A 1 105 ? 10.107 -20.545 0.059 1.00 71.94 105 LYS A CA 1
ATOM 833 C C . LYS A 1 105 ? 9.556 -19.140 0.241 1.00 71.94 105 LYS A C 1
ATOM 835 O O . LYS A 1 105 ? 10.078 -18.378 1.051 1.00 71.94 105 LYS A O 1
ATOM 840 N N . GLU A 1 106 ? 8.491 -18.835 -0.473 1.00 54.94 106 GLU A N 1
ATOM 841 C CA . GLU A 1 106 ? 7.637 -17.720 -0.122 1.00 54.94 106 GLU A CA 1
ATOM 842 C C . GLU A 1 106 ? 6.709 -18.238 0.969 1.00 54.94 106 GLU A C 1
ATOM 844 O O . GLU A 1 106 ? 5.810 -19.056 0.751 1.00 54.94 106 GLU A O 1
ATOM 849 N N . ASN A 1 107 ? 6.976 -17.830 2.209 1.00 36.78 107 ASN A N 1
ATOM 850 C CA . ASN A 1 107 ? 5.928 -17.933 3.203 1.00 36.78 107 ASN A CA 1
ATOM 851 C C . ASN A 1 107 ? 4.776 -17.094 2.649 1.00 36.78 107 ASN A C 1
ATOM 853 O O . ASN A 1 107 ? 4.934 -15.887 2.485 1.00 36.78 107 ASN A O 1
ATOM 857 N N . CYS A 1 108 ? 3.629 -17.715 2.367 1.00 31.67 108 CYS A N 1
ATOM 858 C CA . CYS A 1 108 ? 2.383 -16.966 2.396 1.00 31.67 108 CYS A CA 1
ATOM 859 C C . CYS A 1 108 ? 2.165 -16.551 3.841 1.00 31.67 108 CYS A C 1
ATOM 861 O O . CYS A 1 108 ? 1.464 -17.195 4.610 1.00 31.67 108 CYS A O 1
ATOM 863 N N . LEU A 1 109 ? 2.860 -15.485 4.206 1.00 28.94 109 LEU A N 1
ATOM 864 C CA . LEU A 1 109 ? 2.389 -14.525 5.160 1.00 28.94 109 LEU A CA 1
ATOM 865 C C . LEU A 1 109 ? 1.255 -13.797 4.442 1.00 28.94 109 LEU A C 1
ATOM 867 O O . LEU A 1 109 ? 1.437 -12.764 3.802 1.00 28.94 109 LEU A O 1
ATOM 871 N N . CYS A 1 110 ? 0.055 -14.353 4.558 1.00 28.69 110 CYS A N 1
ATOM 872 C CA . CYS A 1 110 ? -1.085 -13.502 4.846 1.00 28.69 110 CYS A CA 1
ATOM 873 C C . CYS A 1 110 ? -0.825 -12.864 6.225 1.00 28.69 110 CYS A C 1
ATOM 875 O O . CYS A 1 110 ? -1.280 -13.344 7.253 1.00 28.69 110 CYS A O 1
ATOM 877 N N . ALA A 1 111 ? 0.022 -11.837 6.232 1.00 26.84 111 ALA A N 1
ATOM 878 C CA . ALA A 1 111 ? 0.273 -10.936 7.345 1.00 26.84 111 ALA A CA 1
ATOM 879 C C . ALA A 1 111 ? 0.625 -9.584 6.716 1.00 26.84 111 ALA A C 1
ATOM 881 O O . ALA A 1 111 ? 1.788 -9.313 6.431 1.00 26.84 111 ALA A O 1
ATOM 882 N N . ALA A 1 112 ? -0.398 -8.801 6.355 1.00 34.72 112 ALA A N 1
ATOM 883 C CA . ALA A 1 112 ? -0.297 -7.368 6.068 1.00 34.72 112 ALA A CA 1
ATOM 884 C C . ALA A 1 112 ? 1.013 -6.902 5.383 1.00 34.72 112 ALA A C 1
ATOM 886 O O . ALA A 1 112 ? 1.713 -6.048 5.912 1.00 34.72 112 ALA A O 1
ATOM 887 N N . THR A 1 113 ? 1.399 -7.432 4.215 1.00 31.53 113 THR A N 1
ATOM 888 C CA . THR A 1 113 ? 2.647 -7.032 3.518 1.00 31.53 113 THR A CA 1
ATOM 889 C C . THR A 1 113 ? 3.952 -7.058 4.347 1.00 31.53 113 THR A C 1
ATOM 891 O O . THR A 1 113 ? 4.886 -6.455 3.863 1.00 31.53 113 THR A O 1
ATOM 894 N N . GLU A 1 114 ? 4.074 -7.627 5.559 1.00 28.84 114 GLU A N 1
ATOM 895 C CA . GLU A 1 114 ? 5.138 -7.206 6.517 1.00 28.84 114 GLU A CA 1
ATOM 896 C C . GLU A 1 114 ? 5.408 -5.677 6.390 1.00 28.84 114 GLU A C 1
ATOM 898 O O . GLU A 1 114 ? 6.493 -5.205 6.052 1.00 28.84 114 GLU A O 1
ATOM 903 N N . ALA A 1 115 ? 4.314 -4.905 6.505 1.00 36.44 115 ALA A N 1
ATOM 904 C CA . ALA A 1 115 ? 4.227 -3.440 6.556 1.00 36.44 115 ALA A CA 1
ATOM 905 C C . ALA A 1 115 ? 4.781 -2.635 5.362 1.00 36.44 115 ALA A C 1
ATOM 907 O O . ALA A 1 115 ? 5.354 -1.559 5.520 1.00 36.44 115 ALA A O 1
ATOM 908 N N . TRP A 1 116 ? 4.596 -3.172 4.1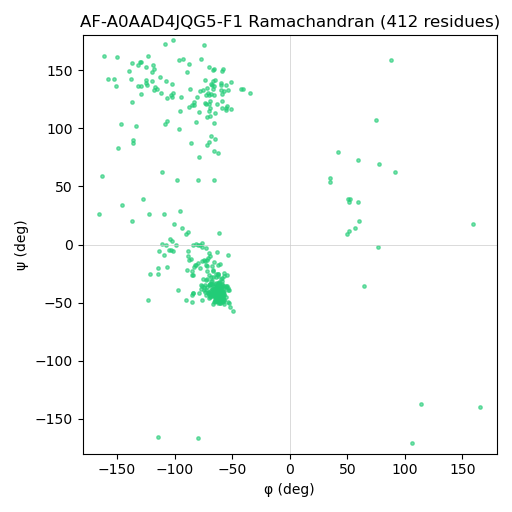55 1.00 35.12 116 TRP A N 1
ATOM 909 C CA . TRP A 1 116 ? 5.160 -2.737 2.864 1.00 35.12 116 TRP A CA 1
ATOM 910 C C . TRP A 1 116 ? 6.685 -2.847 2.763 1.00 35.12 116 TRP A C 1
ATOM 91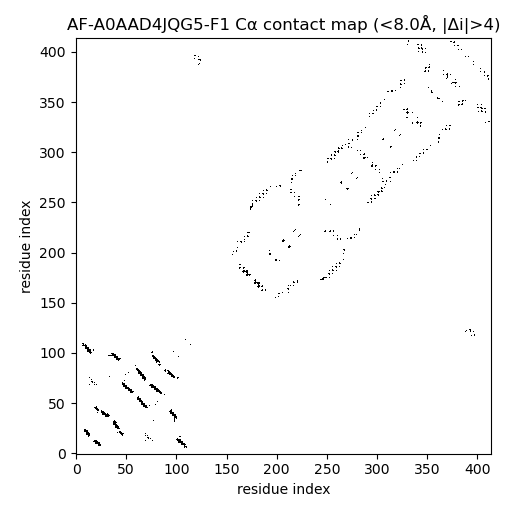2 O O . TRP A 1 116 ? 7.188 -3.230 1.707 1.00 35.12 116 TRP A O 1
ATOM 922 N N . CYS A 1 117 ? 7.378 -2.589 3.870 1.00 42.22 117 CYS A N 1
ATOM 923 C CA . CYS A 1 117 ? 8.704 -3.055 4.265 1.00 42.22 117 CYS A CA 1
ATOM 924 C C . CYS A 1 117 ? 8.927 -2.790 5.782 1.00 42.22 117 CYS A C 1
ATOM 926 O O . CYS A 1 117 ? 10.063 -2.572 6.186 1.00 42.22 117 CYS A O 1
ATOM 928 N N . ASN A 1 118 ? 7.871 -2.729 6.615 1.00 39.72 118 ASN A N 1
ATOM 929 C CA . ASN A 1 118 ? 7.822 -1.950 7.869 1.00 39.72 118 ASN A CA 1
ATOM 930 C C . ASN A 1 118 ? 8.047 -0.460 7.610 1.00 39.72 118 ASN A C 1
ATOM 932 O O . ASN A 1 118 ? 9.115 0.050 7.908 1.00 39.72 118 ASN A O 1
ATOM 936 N N . THR A 1 119 ? 7.049 0.216 7.017 1.00 41.69 119 THR A N 1
ATOM 937 C CA . THR A 1 119 ? 6.935 1.684 6.914 1.00 41.69 119 THR A CA 1
ATOM 938 C C . THR A 1 119 ? 8.281 2.336 6.586 1.00 41.69 119 THR A C 1
ATOM 940 O O . THR A 1 119 ? 8.947 2.860 7.475 1.00 41.69 119 THR A O 1
ATOM 943 N N . GLN A 1 120 ? 8.731 2.325 5.326 1.00 40.03 120 GLN A N 1
ATOM 944 C CA . GLN A 1 120 ? 10.050 2.873 4.941 1.00 40.03 120 GLN A CA 1
ATOM 945 C C . GLN A 1 120 ? 10.220 4.397 5.218 1.00 40.03 120 GLN A C 1
ATOM 947 O O . GLN A 1 120 ? 11.190 5.001 4.771 1.00 40.03 120 GLN A O 1
ATOM 952 N N . MET A 1 121 ? 9.294 5.037 5.945 1.00 38.47 121 MET A N 1
ATOM 953 C CA . MET A 1 121 ? 9.067 6.479 5.967 1.00 38.47 121 MET A CA 1
ATOM 954 C C . MET A 1 121 ? 8.614 7.092 7.307 1.00 38.47 121 MET A C 1
ATOM 956 O O . MET A 1 121 ? 7.934 8.105 7.301 1.00 38.47 121 MET A O 1
ATOM 960 N N . TYR A 1 122 ? 9.048 6.603 8.471 1.00 37.19 122 TYR A N 1
ATOM 961 C CA . TYR A 1 122 ? 9.140 7.503 9.644 1.00 37.19 122 TYR A CA 1
ATOM 962 C C . TYR A 1 122 ? 10.589 7.754 10.017 1.00 37.19 122 TYR A C 1
ATOM 964 O O . TYR A 1 122 ? 11.037 7.440 11.106 1.00 37.19 122 TYR A O 1
ATOM 972 N N . LEU A 1 123 ? 11.323 8.372 9.091 1.00 38.03 123 LEU A N 1
ATOM 973 C CA . LEU A 1 123 ? 12.742 8.700 9.207 1.00 38.03 123 LEU A CA 1
ATOM 974 C C . LEU A 1 123 ? 13.634 7.451 9.033 1.00 38.03 123 LEU A C 1
ATOM 976 O O . LEU A 1 123 ? 13.831 6.652 9.939 1.00 38.03 123 LEU A O 1
ATOM 980 N N . LYS A 1 124 ? 14.328 7.326 7.908 1.00 25.16 124 LYS A N 1
ATOM 981 C CA . LYS A 1 124 ? 15.772 7.099 7.992 1.00 25.16 124 LYS A CA 1
ATOM 982 C C . LYS A 1 124 ? 16.411 7.980 6.943 1.00 25.16 124 LYS A C 1
ATOM 984 O O . LYS A 1 124 ? 16.097 7.902 5.762 1.00 25.16 124 LYS A O 1
ATOM 989 N N . LYS A 1 125 ? 17.313 8.830 7.424 1.00 32.25 125 LYS A N 1
ATOM 990 C CA . LYS A 1 125 ? 18.407 9.373 6.635 1.00 32.25 125 LYS A CA 1
ATOM 991 C C . LYS A 1 125 ? 18.990 8.227 5.802 1.00 32.25 125 LYS A C 1
ATOM 993 O O . LYS A 1 125 ? 19.167 7.128 6.335 1.00 32.25 125 LYS A O 1
ATOM 998 N N . ALA A 1 126 ? 19.210 8.506 4.522 1.00 25.72 126 ALA A N 1
ATOM 999 C CA . ALA A 1 126 ? 19.716 7.583 3.517 1.00 25.72 126 ALA A CA 1
ATOM 1000 C C . ALA A 1 126 ? 20.729 6.584 4.092 1.00 25.72 126 ALA A C 1
ATOM 1002 O O . ALA A 1 126 ? 21.711 6.980 4.723 1.00 25.72 126 ALA A O 1
ATOM 1003 N N . PHE A 1 127 ? 20.542 5.290 3.822 1.00 29.20 127 PHE A N 1
ATOM 1004 C CA . PHE A 1 127 ? 21.579 4.291 4.083 1.00 29.20 127 PHE A CA 1
ATOM 1005 C C . PHE A 1 127 ? 22.622 4.313 2.957 1.00 29.20 127 PHE A C 1
ATOM 1007 O O . PHE A 1 127 ? 22.840 3.301 2.316 1.00 29.20 127 PHE A O 1
ATOM 1014 N N . TRP A 1 128 ? 23.203 5.495 2.716 1.00 35.03 128 TRP A N 1
ATOM 1015 C CA . TRP A 1 128 ? 24.488 5.764 2.063 1.00 35.03 128 TRP A CA 1
ATOM 1016 C C . TRP A 1 128 ? 24.922 7.204 2.391 1.00 35.03 128 TRP A C 1
ATOM 1018 O O . TRP A 1 128 ? 25.156 8.014 1.502 1.00 35.03 128 TRP A O 1
ATOM 1028 N N . THR A 1 129 ? 25.085 7.548 3.672 1.00 31.03 129 THR A N 1
ATOM 1029 C CA . THR A 1 129 ? 26.072 8.594 4.007 1.00 31.03 129 THR A CA 1
ATOM 1030 C C . THR A 1 129 ? 27.517 8.108 3.865 1.00 31.03 129 THR A C 1
ATOM 1032 O O . THR A 1 129 ? 28.411 8.932 3.953 1.00 31.03 129 THR A O 1
ATOM 1035 N N . ASP A 1 130 ? 27.751 6.830 3.528 1.00 34.47 130 ASP A N 1
ATOM 1036 C CA . ASP A 1 130 ? 29.094 6.278 3.287 1.00 34.47 130 ASP A CA 1
ATOM 1037 C C . ASP A 1 130 ? 29.240 5.547 1.935 1.00 34.47 130 ASP A C 1
ATOM 1039 O O . ASP A 1 130 ? 29.919 4.526 1.829 1.00 34.47 130 ASP A O 1
ATOM 1043 N N . ALA A 1 131 ? 28.632 6.071 0.862 1.00 32.34 131 ALA A N 1
ATOM 1044 C CA . ALA A 1 131 ? 29.068 5.731 -0.505 1.00 32.34 131 ALA A CA 1
ATOM 1045 C C . ALA A 1 131 ? 29.155 6.914 -1.475 1.00 32.34 131 ALA A C 1
ATOM 1047 O O . ALA A 1 131 ? 29.269 6.709 -2.681 1.00 32.34 131 ALA A O 1
ATOM 1048 N N . VAL A 1 132 ? 29.251 8.144 -0.967 1.00 33.31 132 VAL A N 1
ATOM 1049 C CA . VAL A 1 132 ? 30.048 9.142 -1.685 1.00 33.31 132 VAL A CA 1
ATOM 1050 C C . VAL A 1 132 ? 31.480 8.947 -1.210 1.00 33.31 132 VAL A C 1
ATOM 1052 O O . VAL A 1 132 ? 31.932 9.583 -0.260 1.00 33.31 132 VAL A O 1
ATOM 1055 N N . LYS A 1 133 ? 32.222 8.050 -1.869 1.00 30.03 133 LYS A N 1
ATOM 1056 C CA . LYS A 1 133 ? 33.661 8.305 -1.939 1.00 30.03 133 LYS A CA 1
ATOM 1057 C C . LYS A 1 133 ? 33.793 9.662 -2.633 1.00 30.03 133 LYS A C 1
ATOM 1059 O O . LYS A 1 133 ? 33.157 9.834 -3.674 1.00 30.03 133 LYS A O 1
ATOM 1064 N N . PRO A 1 134 ? 34.548 10.624 -2.080 1.00 32.06 134 PRO A N 1
ATOM 1065 C CA . PRO A 1 134 ? 34.841 11.838 -2.818 1.00 32.06 134 PRO A CA 1
ATOM 1066 C C . PRO A 1 134 ? 35.482 11.403 -4.136 1.00 32.06 134 PRO A C 1
ATOM 1068 O O . PRO A 1 134 ? 36.526 10.745 -4.126 1.00 32.06 134 PRO A O 1
ATOM 1071 N N . GLU A 1 135 ? 34.807 11.692 -5.252 1.00 37.72 135 GLU A N 1
ATOM 1072 C CA . GLU A 1 135 ? 35.394 11.532 -6.578 1.00 37.72 135 GLU A CA 1
ATOM 1073 C C . GLU A 1 135 ? 36.731 12.263 -6.542 1.00 37.72 135 GLU A C 1
ATOM 1075 O O . GLU A 1 135 ? 36.797 13.472 -6.302 1.00 37.72 135 GLU A O 1
ATOM 1080 N N . THR A 1 136 ? 37.815 11.515 -6.712 1.00 45.00 136 THR A N 1
ATOM 1081 C CA . THR A 1 136 ? 39.126 12.127 -6.872 1.00 45.00 136 THR A CA 1
ATOM 1082 C C . THR A 1 136 ? 39.100 12.840 -8.221 1.00 45.00 136 THR A C 1
ATOM 1084 O O . THR A 1 136 ? 38.577 12.299 -9.196 1.00 45.00 136 THR A O 1
ATOM 1087 N N . GLU A 1 137 ? 39.659 14.048 -8.295 1.00 42.91 137 GLU A N 1
ATOM 1088 C CA . GLU A 1 137 ? 39.624 14.933 -9.475 1.00 42.91 137 GLU A CA 1
ATOM 1089 C C . GLU A 1 137 ? 40.130 14.287 -10.789 1.00 42.91 137 GLU A C 1
ATOM 1091 O O . GLU A 1 137 ? 39.935 14.845 -11.866 1.00 42.91 137 GLU A O 1
ATOM 1096 N N . ALA A 1 138 ? 40.712 13.085 -10.725 1.00 45.19 138 ALA A N 1
ATOM 1097 C CA . ALA A 1 138 ? 41.170 12.287 -11.857 1.00 45.19 138 ALA A CA 1
ATOM 1098 C C . ALA A 1 138 ? 40.063 11.524 -12.629 1.00 45.19 138 ALA A C 1
ATOM 1100 O O . ALA A 1 138 ? 40.290 11.167 -13.783 1.00 45.19 138 ALA A O 1
ATOM 1101 N N . GLU A 1 139 ? 38.872 11.275 -12.063 1.00 44.34 139 GLU A N 1
ATOM 1102 C CA . GLU A 1 139 ? 37.803 10.513 -12.757 1.00 44.34 139 GLU A CA 1
ATOM 1103 C C . GLU A 1 139 ? 36.869 11.380 -13.624 1.00 44.34 139 GLU A C 1
ATOM 1105 O O . GLU A 1 139 ? 36.104 10.860 -14.439 1.00 44.34 139 GLU A O 1
ATOM 1110 N N . ARG A 1 140 ? 36.966 12.711 -13.523 1.00 47.47 140 ARG A N 1
ATOM 1111 C CA . ARG A 1 140 ? 36.113 13.665 -14.260 1.00 47.47 140 ARG A CA 1
ATOM 1112 C C . ARG A 1 140 ? 36.490 13.880 -15.731 1.00 47.47 140 ARG A C 1
ATOM 1114 O O . ARG A 1 140 ? 35.820 14.650 -16.407 1.00 47.47 140 ARG A O 1
ATOM 1121 N N . GLN A 1 141 ? 37.537 13.231 -16.244 1.00 51.91 141 GLN A N 1
ATOM 1122 C CA . GLN A 1 141 ? 38.116 13.553 -17.561 1.00 51.91 141 GLN A CA 1
ATOM 1123 C C . GLN A 1 141 ? 38.152 12.378 -18.556 1.00 51.91 141 GLN A C 1
ATOM 1125 O O . GLN A 1 141 ? 38.988 12.367 -19.457 1.00 51.91 141 GLN A O 1
ATOM 1130 N N . SER A 1 142 ? 37.265 11.382 -18.435 1.00 68.31 142 SER A N 1
ATOM 1131 C CA . SER A 1 142 ? 37.117 10.338 -19.465 1.00 68.31 142 SER A CA 1
ATOM 1132 C C . SER A 1 142 ? 35.819 10.524 -20.264 1.00 68.31 142 SER A C 1
ATOM 1134 O O . SER A 1 142 ? 34.747 10.172 -19.763 1.00 68.31 142 SER A O 1
ATOM 1136 N N . PRO A 1 143 ? 35.889 10.996 -21.527 1.00 72.75 143 PRO A N 1
ATOM 1137 C CA . PRO A 1 143 ? 34.723 11.131 -22.410 1.00 72.75 143 PRO A CA 1
ATOM 1138 C C . PRO A 1 143 ? 33.961 9.814 -22.620 1.00 72.75 143 PRO A C 1
ATOM 1140 O O . PRO A 1 143 ? 32.758 9.807 -22.866 1.00 72.75 143 PRO A O 1
ATOM 1143 N N . VAL A 1 144 ? 34.657 8.678 -22.499 1.00 75.75 144 VAL A N 1
ATOM 1144 C CA . VAL A 1 144 ? 34.056 7.342 -22.601 1.00 75.75 144 VAL A CA 1
ATOM 1145 C C . VAL A 1 144 ? 33.195 7.038 -21.375 1.00 75.75 144 VAL A C 1
ATOM 1147 O O . VAL A 1 144 ? 32.097 6.509 -21.522 1.00 75.75 144 VAL A O 1
ATOM 1150 N N . LEU A 1 145 ? 33.653 7.400 -20.172 1.00 70.69 145 LEU A N 1
ATOM 1151 C CA . LEU A 1 145 ? 32.893 7.183 -18.939 1.00 70.69 145 LEU A CA 1
ATOM 1152 C C . LEU A 1 145 ? 31.635 8.062 -18.896 1.00 70.69 145 LEU A C 1
ATOM 1154 O O . LEU A 1 145 ? 30.574 7.604 -18.478 1.00 70.69 145 LEU A O 1
ATOM 1158 N N . GLU A 1 146 ? 31.734 9.302 -19.373 1.00 72.81 146 GLU A N 1
ATOM 1159 C CA . GLU A 1 146 ? 30.594 10.214 -19.498 1.00 72.81 146 GLU A CA 1
ATOM 1160 C C . GLU A 1 146 ? 29.563 9.706 -20.519 1.00 72.81 146 GLU A C 1
ATOM 1162 O O . GLU A 1 146 ? 28.359 9.703 -20.246 1.00 72.81 146 GLU A O 1
ATOM 1167 N N . LEU A 1 147 ? 30.027 9.185 -21.661 1.00 76.38 147 LEU A N 1
ATOM 1168 C CA . LEU A 1 147 ? 29.156 8.569 -22.660 1.00 76.38 147 LEU A CA 1
ATOM 1169 C C . LEU A 1 147 ? 28.434 7.333 -22.105 1.00 76.38 147 LEU A C 1
ATOM 1171 O O . LEU A 1 147 ? 27.230 7.199 -22.314 1.00 76.38 147 LEU A O 1
ATOM 1175 N N . VAL A 1 148 ? 29.129 6.460 -21.369 1.00 76.81 148 VAL A N 1
ATOM 1176 C CA . VAL A 1 148 ? 28.520 5.278 -20.729 1.00 76.81 148 VAL A CA 1
ATOM 1177 C C . VAL A 1 148 ? 27.448 5.698 -19.721 1.00 76.81 148 VAL A C 1
ATOM 1179 O O . VAL A 1 148 ? 26.312 5.242 -19.834 1.00 76.81 148 VAL A O 1
ATOM 1182 N N . LYS A 1 149 ? 27.747 6.650 -18.825 1.00 69.19 149 LYS A N 1
ATOM 1183 C CA . LYS A 1 149 ? 26.765 7.195 -17.866 1.00 69.19 149 LYS A CA 1
ATOM 1184 C C . LYS A 1 149 ? 25.534 7.786 -18.575 1.00 69.19 149 LYS A C 1
ATOM 1186 O O . LYS A 1 149 ? 24.402 7.588 -18.133 1.00 69.19 149 LYS A O 1
ATOM 1191 N N . SER A 1 150 ? 25.736 8.48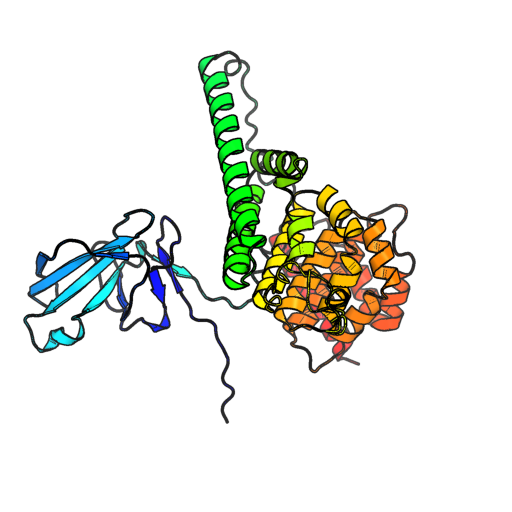5 -19.695 1.00 74.12 150 SER A N 1
ATOM 1192 C CA . SER A 1 150 ? 24.648 9.050 -20.506 1.00 74.12 150 SER A CA 1
ATOM 1193 C C . SER A 1 150 ? 23.775 7.968 -21.156 1.00 74.12 150 SER A C 1
ATOM 1195 O O . SER A 1 150 ? 22.543 8.042 -21.099 1.00 74.12 150 SER A O 1
ATOM 1197 N N . LEU A 1 151 ? 24.388 6.924 -21.723 1.00 74.12 151 LEU A N 1
ATOM 1198 C CA . LEU A 1 151 ? 23.673 5.795 -22.326 1.00 74.12 151 LEU A CA 1
ATOM 1199 C C . LEU A 1 151 ? 22.899 4.979 -21.282 1.00 74.12 151 LEU A C 1
ATOM 1201 O O . LEU A 1 151 ? 21.750 4.609 -21.537 1.00 74.12 151 LEU A O 1
ATOM 1205 N N . ASP A 1 152 ? 23.476 4.759 -20.100 1.00 71.25 152 ASP A N 1
ATOM 1206 C CA . ASP A 1 152 ? 22.808 4.074 -18.990 1.00 71.25 152 ASP A CA 1
ATOM 1207 C C . ASP A 1 152 ? 21.593 4.867 -18.497 1.00 71.25 152 ASP A C 1
ATOM 1209 O O . ASP A 1 152 ? 20.506 4.306 -18.340 1.00 71.25 152 ASP A O 1
ATOM 1213 N N . LYS A 1 153 ? 21.711 6.196 -18.371 1.00 66.75 153 LYS A N 1
ATOM 1214 C CA . LYS A 1 153 ? 20.574 7.072 -18.046 1.00 66.75 153 LYS A CA 1
ATOM 1215 C C . LYS A 1 153 ? 19.465 6.997 -19.101 1.00 66.75 153 LYS A C 1
ATOM 1217 O O . LYS A 1 153 ? 18.285 6.920 -18.754 1.00 66.75 153 LYS A O 1
ATOM 1222 N N . GLN A 1 154 ? 19.816 6.982 -20.390 1.00 71.75 154 GLN A N 1
ATOM 1223 C CA . GLN A 1 154 ? 18.836 6.828 -21.474 1.00 71.75 154 GLN A CA 1
ATOM 1224 C C . GLN A 1 154 ? 18.151 5.459 -21.451 1.00 71.75 154 GLN A C 1
ATOM 1226 O O . GLN A 1 154 ? 16.944 5.367 -21.694 1.00 71.75 154 GLN A O 1
ATOM 1231 N N . ARG A 1 155 ? 18.902 4.394 -21.160 1.00 77.88 155 ARG A N 1
ATOM 1232 C CA . ARG A 1 155 ? 18.359 3.046 -20.999 1.00 77.88 155 ARG A CA 1
ATOM 1233 C C . ARG A 1 155 ? 17.369 2.996 -19.836 1.00 77.88 155 ARG A C 1
ATOM 1235 O O . ARG A 1 155 ? 16.240 2.556 -20.043 1.00 77.88 155 ARG A O 1
ATOM 1242 N N . LEU A 1 156 ? 17.751 3.508 -18.668 1.00 72.50 156 LEU A N 1
ATOM 1243 C CA . LEU A 1 156 ? 16.894 3.558 -17.481 1.00 72.50 156 LEU A CA 1
ATOM 1244 C C . LEU A 1 156 ? 15.606 4.348 -17.743 1.00 72.50 156 LEU A C 1
ATOM 1246 O O . LEU A 1 156 ? 14.521 3.884 -17.400 1.00 72.50 156 LEU A O 1
ATOM 1250 N N . TYR A 1 157 ? 15.689 5.490 -18.434 1.00 73.50 157 TYR A N 1
ATOM 1251 C CA . TYR A 1 157 ? 14.504 6.262 -18.822 1.00 73.50 157 TYR A CA 1
ATOM 1252 C C . TYR A 1 157 ? 13.541 5.446 -19.701 1.00 73.50 157 TYR A C 1
ATOM 1254 O O . TYR A 1 157 ? 12.322 5.476 -19.498 1.00 73.50 157 TYR A O 1
ATOM 1262 N N . ARG A 1 158 ? 14.071 4.683 -20.669 1.00 78.19 158 ARG A N 1
ATOM 1263 C CA . ARG A 1 158 ? 13.265 3.795 -21.524 1.00 78.19 158 ARG A CA 1
ATOM 1264 C C . ARG A 1 158 ? 12.633 2.671 -20.712 1.00 78.19 158 ARG A C 1
ATOM 1266 O O . ARG A 1 158 ? 11.448 2.413 -20.894 1.00 78.19 158 ARG A O 1
ATOM 1273 N N . GLU A 1 159 ? 13.383 2.036 -19.818 1.00 84.00 159 GLU A N 1
ATOM 1274 C CA . GLU A 1 159 ? 12.886 0.951 -18.964 1.00 84.00 159 GLU A CA 1
ATOM 1275 C C . GLU A 1 159 ? 11.760 1.433 -18.035 1.00 84.00 159 GLU A C 1
ATOM 1277 O O . GLU A 1 159 ? 10.684 0.832 -18.024 1.00 84.00 159 GLU A O 1
ATOM 1282 N N . VAL A 1 160 ? 11.950 2.568 -17.351 1.00 80.69 160 VAL A N 1
ATOM 1283 C CA . VAL A 1 160 ? 10.929 3.218 -16.507 1.00 80.69 160 VAL A CA 1
ATOM 1284 C C . VAL A 1 160 ? 9.673 3.544 -17.313 1.00 80.69 160 VAL A C 1
ATOM 1286 O O . VAL A 1 160 ? 8.559 3.177 -16.931 1.00 80.69 160 VAL A O 1
ATOM 1289 N N . THR A 1 161 ? 9.846 4.186 -18.469 1.00 81.75 161 THR A N 1
ATOM 1290 C CA . THR A 1 161 ? 8.727 4.577 -19.333 1.00 81.75 161 THR A CA 1
ATOM 1291 C C . THR A 1 161 ? 7.962 3.357 -19.846 1.00 81.75 161 THR A C 1
ATOM 1293 O O . THR A 1 161 ? 6.731 3.361 -19.862 1.00 81.75 161 THR A O 1
ATOM 1296 N N . LEU A 1 162 ? 8.662 2.301 -20.267 1.00 86.12 162 LEU A N 1
ATOM 1297 C CA . LEU A 1 162 ? 8.042 1.071 -20.762 1.00 86.12 162 LEU A CA 1
ATOM 1298 C C . LEU A 1 162 ? 7.285 0.335 -19.653 1.00 86.12 162 LEU A C 1
ATOM 1300 O O . LEU A 1 162 ? 6.149 -0.086 -19.883 1.00 86.12 162 LEU A O 1
ATOM 1304 N N . ALA A 1 163 ? 7.869 0.232 -18.456 1.00 87.81 163 ALA A N 1
ATOM 1305 C CA . ALA A 1 163 ? 7.230 -0.394 -17.302 1.00 87.81 163 ALA A CA 1
ATOM 1306 C C . ALA A 1 163 ? 5.923 0.322 -16.927 1.00 87.81 163 ALA A C 1
ATOM 1308 O O . ALA A 1 163 ? 4.878 -0.326 -16.811 1.00 87.81 163 ALA A O 1
ATOM 1309 N N . LEU A 1 164 ? 5.951 1.657 -16.834 1.00 89.44 164 LEU A N 1
ATOM 1310 C CA . LEU A 1 164 ? 4.760 2.463 -16.557 1.00 89.44 164 LEU A CA 1
ATOM 1311 C C . LEU A 1 164 ? 3.721 2.364 -17.674 1.00 89.44 164 LEU A C 1
ATOM 1313 O O . LEU A 1 164 ? 2.552 2.115 -17.389 1.00 89.44 164 LEU A O 1
ATOM 1317 N N . ARG A 1 165 ? 4.110 2.493 -18.950 1.00 93.75 165 ARG A N 1
ATOM 1318 C CA . ARG A 1 165 ? 3.153 2.382 -20.071 1.00 93.75 165 ARG A CA 1
ATOM 1319 C C . ARG A 1 165 ? 2.477 1.020 -20.109 1.00 93.75 165 ARG A C 1
ATOM 1321 O O . ARG A 1 165 ? 1.269 0.967 -20.332 1.00 93.75 165 ARG A O 1
ATOM 1328 N N . SER A 1 166 ? 3.231 -0.060 -19.902 1.00 92.25 166 SER A N 1
ATOM 1329 C CA . SER A 1 166 ? 2.675 -1.414 -19.891 1.00 92.25 166 SER A CA 1
ATOM 1330 C C . SER A 1 166 ? 1.711 -1.603 -18.722 1.00 92.25 166 SER A C 1
ATOM 1332 O O . SER A 1 166 ? 0.578 -2.033 -18.932 1.00 92.25 166 SER A O 1
ATOM 1334 N N . GLY A 1 167 ? 2.122 -1.217 -17.510 1.00 93.06 167 GLY A N 1
ATOM 1335 C CA . GLY A 1 167 ? 1.285 -1.321 -16.316 1.00 93.06 167 GLY A CA 1
ATOM 1336 C C . GLY A 1 167 ? 0.005 -0.488 -16.419 1.00 93.06 167 GLY A C 1
ATOM 1337 O O . GLY A 1 167 ? -1.085 -0.997 -16.170 1.00 93.06 167 GLY A O 1
ATOM 1338 N N . LEU A 1 168 ? 0.110 0.768 -16.864 1.00 96.31 168 LEU A N 1
ATOM 1339 C CA . LEU A 1 168 ? -1.038 1.669 -17.004 1.00 96.31 168 LEU A CA 1
ATOM 1340 C C . LEU A 1 168 ? -1.983 1.244 -18.124 1.00 96.31 168 LEU A C 1
ATOM 1342 O O . LEU A 1 168 ? -3.192 1.407 -17.993 1.00 96.31 168 LEU A O 1
ATOM 1346 N N . ARG A 1 169 ? -1.472 0.676 -19.222 1.00 95.81 169 ARG A N 1
ATOM 1347 C CA . ARG A 1 169 ? -2.329 0.116 -20.278 1.00 95.81 169 ARG A CA 1
ATOM 1348 C C . ARG A 1 169 ? -3.244 -0.976 -19.726 1.00 95.81 169 ARG A C 1
ATOM 1350 O O . ARG A 1 169 ? -4.405 -1.044 -20.108 1.00 95.81 169 ARG A O 1
ATOM 1357 N N . GLU A 1 170 ? -2.722 -1.815 -18.843 1.00 94.19 170 GLU A N 1
ATOM 1358 C CA . GLU A 1 170 ? -3.477 -2.900 -18.218 1.00 94.19 170 GLU A CA 1
ATOM 1359 C C . GLU A 1 170 ? -4.401 -2.399 -17.108 1.00 94.19 170 GLU A C 1
ATOM 1361 O O . GLU A 1 170 ? -5.542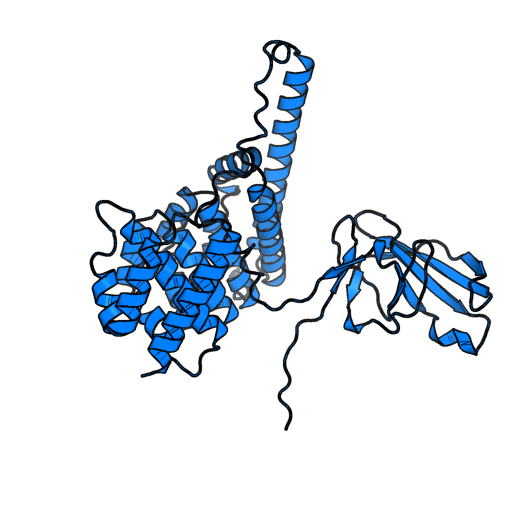 -2.842 -17.032 1.00 94.19 170 GLU A O 1
ATOM 1366 N N . ALA A 1 171 ? -3.960 -1.422 -16.312 1.00 94.56 171 ALA A N 1
ATOM 1367 C CA . ALA A 1 171 ? -4.790 -0.762 -15.302 1.00 94.56 171 ALA A CA 1
ATOM 1368 C C . ALA A 1 171 ? -5.998 -0.016 -15.908 1.00 94.56 171 ALA A C 1
ATOM 1370 O O . ALA A 1 171 ? -7.021 0.132 -15.251 1.00 94.56 171 ALA A O 1
ATOM 1371 N N . ARG A 1 172 ? -5.911 0.397 -17.180 1.00 94.06 172 ARG A N 1
ATOM 1372 C CA . ARG A 1 172 ? -7.013 1.010 -17.949 1.00 94.06 172 ARG A CA 1
ATOM 1373 C C . ARG A 1 172 ? -7.965 -0.008 -18.596 1.00 94.06 172 ARG A C 1
ATOM 1375 O O . ARG A 1 172 ? -8.885 0.392 -19.305 1.00 94.06 172 ARG A O 1
ATOM 1382 N N . ALA A 1 173 ? -7.733 -1.311 -18.429 1.00 92.00 173 ALA A N 1
ATOM 1383 C CA . ALA A 1 173 ? -8.524 -2.339 -19.099 1.00 92.00 173 ALA A CA 1
ATOM 1384 C C . ALA A 1 173 ? -9.962 -2.440 -18.556 1.00 92.00 173 ALA A C 1
ATOM 1386 O O . ALA A 1 173 ? -10.234 -2.181 -17.386 1.00 92.00 173 ALA A O 1
ATOM 1387 N N . GLU A 1 174 ? -10.887 -2.898 -19.398 1.00 88.12 174 GLU A N 1
ATOM 1388 C CA . GLU A 1 174 ? -12.310 -3.045 -19.043 1.00 88.12 174 GLU A CA 1
ATOM 1389 C C . GLU A 1 174 ? -12.570 -4.211 -18.076 1.00 88.12 174 GLU A C 1
ATOM 1391 O O . GLU A 1 174 ? -13.546 -4.195 -17.324 1.00 88.12 174 GLU A O 1
ATOM 1396 N N . PHE A 1 175 ? -11.658 -5.188 -18.041 1.00 87.62 175 PHE A N 1
ATOM 1397 C CA . PHE A 1 175 ? -11.760 -6.383 -17.209 1.00 87.62 175 PHE A CA 1
ATOM 1398 C C . PHE A 1 175 ? -10.890 -6.299 -15.949 1.00 87.62 175 PHE A C 1
ATOM 1400 O O . PHE A 1 175 ? -9.678 -6.080 -16.036 1.00 87.62 175 PHE A O 1
ATOM 1407 N N . SER A 1 176 ? -11.485 -6.598 -14.789 1.00 87.94 176 SER A N 1
ATOM 1408 C CA . SER A 1 176 ? -10.812 -6.564 -13.479 1.00 87.94 176 SER A CA 1
ATOM 1409 C C . SER A 1 176 ? -9.520 -7.397 -13.426 1.00 87.94 176 SER A C 1
ATOM 1411 O O . SER A 1 176 ? -8.512 -6.931 -12.903 1.00 87.94 176 SER A O 1
ATOM 1413 N N . PHE A 1 177 ? -9.470 -8.584 -14.048 1.00 88.06 177 PHE A N 1
ATOM 1414 C CA . PHE A 1 177 ? -8.256 -9.419 -14.033 1.00 88.06 177 PHE A CA 1
ATOM 1415 C C . PHE A 1 177 ? -7.055 -8.768 -14.746 1.00 88.06 177 PHE A C 1
ATOM 1417 O O . PHE A 1 177 ? -5.911 -8.956 -14.327 1.00 88.06 177 PHE A O 1
ATOM 1424 N N . LEU A 1 178 ? -7.299 -7.985 -15.807 1.00 91.94 178 LEU A N 1
ATOM 1425 C CA . LEU A 1 178 ? -6.253 -7.216 -16.486 1.00 91.94 178 LEU A CA 1
ATOM 1426 C C . LEU A 1 178 ? -5.829 -6.022 -15.636 1.00 91.94 178 LEU A C 1
ATOM 1428 O O . LEU A 1 178 ? -4.629 -5.789 -15.504 1.00 91.94 178 LEU A O 1
ATOM 1432 N N . ARG A 1 179 ? -6.781 -5.329 -15.001 1.00 93.06 179 ARG A N 1
ATOM 1433 C CA . ARG A 1 179 ? -6.466 -4.215 -14.099 1.00 93.06 179 ARG A CA 1
ATOM 1434 C C . ARG A 1 179 ? -5.626 -4.667 -12.914 1.00 93.06 179 ARG A C 1
ATOM 1436 O O . ARG A 1 179 ? -4.585 -4.076 -12.662 1.00 93.06 179 ARG A O 1
ATOM 1443 N N . ILE A 1 180 ? -5.982 -5.780 -12.271 1.00 89.19 180 ILE A N 1
ATOM 1444 C CA . ILE A 1 180 ? -5.189 -6.405 -11.200 1.00 89.19 180 ILE A CA 1
ATOM 1445 C C . ILE A 1 180 ? -3.760 -6.701 -11.671 1.00 89.19 180 ILE A C 1
ATOM 1447 O O . ILE A 1 180 ? -2.801 -6.413 -10.952 1.00 89.19 180 ILE A O 1
ATOM 1451 N N . ARG A 1 181 ? -3.594 -7.267 -12.873 1.00 90.69 181 ARG A N 1
ATOM 1452 C CA . ARG A 1 181 ? -2.268 -7.554 -13.444 1.00 90.69 181 ARG A CA 1
ATOM 1453 C C . ARG A 1 181 ? -1.457 -6.272 -13.652 1.00 90.69 181 ARG A C 1
ATOM 1455 O O . ARG A 1 181 ? -0.301 -6.219 -13.228 1.00 90.69 181 ARG A O 1
ATOM 1462 N N . GLY A 1 182 ? -2.092 -5.234 -14.193 1.00 90.25 182 GLY A N 1
ATOM 1463 C CA . GLY A 1 182 ? -1.501 -3.909 -14.365 1.00 90.25 182 GLY A CA 1
ATOM 1464 C C . GLY A 1 182 ? -1.083 -3.275 -13.042 1.00 90.25 182 GLY A C 1
ATOM 1465 O O . GLY A 1 182 ? 0.074 -2.889 -12.887 1.00 90.25 182 GLY A O 1
ATOM 1466 N N . LEU A 1 183 ? -1.980 -3.247 -12.055 1.00 93.31 183 LEU A N 1
ATOM 1467 C CA . LEU A 1 183 ? -1.724 -2.699 -10.721 1.00 93.31 183 LEU A CA 1
ATOM 1468 C C . LEU A 1 183 ? -0.589 -3.442 -10.010 1.00 93.31 183 LEU A C 1
ATOM 1470 O O . LEU A 1 183 ? 0.296 -2.799 -9.456 1.00 93.31 183 LEU A O 1
ATOM 1474 N N . ARG A 1 184 ? -0.529 -4.780 -10.090 1.00 89.38 184 ARG A N 1
ATOM 1475 C CA . ARG A 1 184 ? 0.605 -5.564 -9.557 1.00 89.38 184 ARG A CA 1
ATOM 1476 C C . ARG A 1 184 ? 1.921 -5.215 -10.247 1.00 89.38 184 ARG A C 1
ATOM 1478 O O . ARG A 1 184 ? 2.951 -5.122 -9.578 1.00 89.38 184 ARG A O 1
ATOM 1485 N N . SER A 1 185 ? 1.895 -5.020 -11.566 1.00 87.56 185 SER A N 1
ATOM 1486 C CA . SER A 1 185 ? 3.074 -4.602 -12.329 1.00 87.56 185 SER A CA 1
ATOM 1487 C C . SER A 1 185 ? 3.557 -3.220 -11.891 1.00 87.56 185 SER A C 1
ATOM 1489 O O . SER A 1 185 ? 4.751 -3.043 -11.656 1.00 87.56 185 SER A O 1
ATOM 1491 N N . ILE A 1 186 ? 2.641 -2.259 -11.730 1.00 90.69 186 ILE A N 1
ATOM 1492 C CA . ILE A 1 186 ? 2.959 -0.909 -11.244 1.00 90.69 186 ILE A CA 1
ATOM 1493 C C . ILE A 1 186 ? 3.501 -0.979 -9.813 1.00 90.69 186 ILE A C 1
ATOM 1495 O O . ILE A 1 186 ? 4.534 -0.387 -9.527 1.00 90.69 186 ILE A O 1
ATOM 1499 N N . LEU A 1 187 ? 2.879 -1.763 -8.932 1.00 88.44 187 LEU A N 1
ATOM 1500 C CA . LEU A 1 187 ? 3.325 -1.935 -7.549 1.00 88.44 187 LEU A CA 1
ATOM 1501 C C . LEU A 1 187 ? 4.764 -2.450 -7.462 1.00 88.44 187 LEU A C 1
ATOM 1503 O O . LEU A 1 187 ? 5.590 -1.923 -6.716 1.00 88.44 187 LEU A O 1
ATOM 1507 N N . LYS A 1 188 ? 5.071 -3.488 -8.248 1.00 83.31 188 LYS A N 1
ATOM 1508 C CA . LYS A 1 188 ? 6.416 -4.061 -8.342 1.00 83.31 188 LYS A CA 1
ATOM 1509 C C . LYS A 1 188 ? 7.414 -3.033 -8.872 1.00 83.31 188 LYS A C 1
ATOM 1511 O O . LYS A 1 188 ? 8.533 -2.964 -8.372 1.00 83.31 188 LYS A O 1
ATOM 1516 N N . PHE A 1 189 ? 7.002 -2.239 -9.857 1.00 84.81 189 PHE A N 1
ATOM 1517 C CA . PHE A 1 189 ? 7.808 -1.156 -10.404 1.00 84.81 189 PHE A CA 1
ATOM 1518 C C . PHE A 1 189 ? 8.107 -0.072 -9.353 1.00 84.81 189 PHE A C 1
ATOM 1520 O O . PHE A 1 189 ? 9.275 0.248 -9.155 1.00 84.81 189 PHE A O 1
ATOM 1527 N N . LEU A 1 190 ? 7.107 0.417 -8.609 1.00 83.19 190 LEU A N 1
ATOM 1528 C CA . LEU A 1 190 ? 7.298 1.426 -7.554 1.00 83.19 190 LEU A CA 1
ATOM 1529 C C . LEU A 1 190 ? 8.260 0.942 -6.460 1.00 83.19 190 LEU A C 1
ATOM 1531 O O . LEU A 1 190 ? 9.140 1.684 -6.033 1.00 83.19 190 LEU A O 1
ATOM 1535 N N . ARG A 1 191 ? 8.169 -0.335 -6.067 1.00 81.50 191 ARG A N 1
ATOM 1536 C CA . ARG A 1 191 ? 9.124 -0.947 -5.123 1.00 81.50 191 ARG A CA 1
ATOM 1537 C C . ARG A 1 191 ? 10.554 -0.978 -5.651 1.00 81.50 191 ARG A C 1
ATOM 1539 O O . ARG A 1 191 ? 11.485 -0.868 -4.866 1.00 81.50 191 ARG A O 1
ATOM 1546 N N . SER A 1 192 ? 10.732 -1.155 -6.959 1.00 78.69 192 SER A N 1
ATOM 1547 C CA . SER A 1 192 ? 12.052 -1.093 -7.589 1.00 78.69 192 SER A CA 1
ATOM 1548 C C . SER A 1 192 ? 12.574 0.342 -7.653 1.00 78.69 192 SER A C 1
ATOM 1550 O O . SER A 1 192 ? 13.759 0.559 -7.437 1.00 78.69 192 SER A O 1
ATOM 1552 N N . VAL A 1 193 ? 11.698 1.311 -7.932 1.00 76.12 193 VAL A N 1
ATOM 1553 C CA . VAL A 1 193 ? 12.032 2.742 -7.976 1.00 76.12 193 VAL A CA 1
ATOM 1554 C C . VAL A 1 193 ? 12.506 3.247 -6.616 1.00 76.12 193 VAL A C 1
ATOM 1556 O O . VAL A 1 193 ? 13.478 3.990 -6.554 1.00 76.12 193 VAL A O 1
ATOM 1559 N N . ALA A 1 194 ? 11.873 2.802 -5.530 1.00 74.25 194 ALA A N 1
ATOM 1560 C CA . ALA A 1 194 ? 12.204 3.208 -4.164 1.00 74.25 194 ALA A CA 1
ATOM 1561 C C . ALA A 1 194 ? 13.623 2.806 -3.698 1.00 74.25 194 ALA A C 1
ATOM 1563 O O . ALA A 1 194 ? 14.034 3.171 -2.601 1.00 74.25 194 ALA A O 1
ATOM 1564 N N . GLN A 1 195 ? 14.376 2.035 -4.492 1.00 72.06 195 GLN A N 1
ATOM 1565 C CA . GLN A 1 195 ? 15.708 1.540 -4.121 1.00 72.06 195 GLN A CA 1
ATOM 1566 C C . GLN A 1 195 ? 16.851 2.506 -4.471 1.00 72.06 195 GLN A C 1
ATOM 1568 O O . GLN A 1 195 ? 17.971 2.291 -4.010 1.00 72.06 195 GLN A O 1
ATOM 1573 N N . SER A 1 196 ? 16.608 3.533 -5.293 1.00 68.44 196 SER A N 1
ATOM 1574 C CA . SER A 1 196 ? 17.646 4.468 -5.748 1.00 68.44 196 SER A CA 1
ATOM 1575 C C . SER A 1 196 ? 17.084 5.862 -6.033 1.00 68.44 196 SER A C 1
ATOM 1577 O O . SER A 1 196 ? 16.069 6.003 -6.716 1.00 68.44 196 SER A O 1
ATOM 1579 N N . ASP A 1 197 ? 17.799 6.895 -5.581 1.00 61.41 197 ASP A N 1
ATOM 1580 C CA . ASP A 1 197 ? 17.449 8.302 -5.817 1.00 61.41 197 ASP A CA 1
ATOM 1581 C C . ASP A 1 197 ? 17.380 8.643 -7.316 1.00 61.41 197 ASP A C 1
ATOM 1583 O O . ASP A 1 197 ? 16.514 9.403 -7.752 1.00 61.41 197 ASP A O 1
ATOM 1587 N N . ASP A 1 198 ? 18.232 8.027 -8.141 1.00 66.50 198 ASP A N 1
ATOM 1588 C CA . ASP A 1 198 ? 18.213 8.219 -9.594 1.00 66.50 198 ASP A CA 1
ATOM 1589 C C . ASP A 1 198 ? 16.905 7.711 -10.209 1.00 66.50 198 ASP A C 1
ATOM 1591 O O . ASP A 1 198 ? 16.294 8.384 -11.045 1.00 66.50 198 ASP A O 1
ATOM 1595 N N . THR A 1 199 ? 16.427 6.540 -9.777 1.00 71.75 199 THR A N 1
ATOM 1596 C CA . THR A 1 199 ? 15.155 5.990 -10.259 1.00 71.75 199 THR A CA 1
ATOM 1597 C C . THR A 1 199 ? 13.949 6.739 -9.703 1.00 71.75 199 THR A C 1
ATOM 1599 O O . THR A 1 199 ? 12.955 6.863 -10.422 1.00 71.75 199 THR A O 1
ATOM 1602 N N . ILE A 1 200 ? 14.037 7.292 -8.488 1.00 71.31 200 ILE A N 1
ATOM 1603 C CA . ILE A 1 200 ? 13.013 8.186 -7.919 1.00 71.31 200 ILE A CA 1
ATOM 1604 C C . ILE A 1 200 ? 12.888 9.449 -8.774 1.00 71.31 200 ILE A C 1
ATOM 1606 O O . ILE A 1 200 ? 11.784 9.796 -9.188 1.00 71.31 200 ILE A O 1
ATOM 1610 N N . ASN A 1 201 ? 14.007 10.083 -9.135 1.00 67.50 201 ASN A N 1
ATOM 1611 C CA . ASN A 1 201 ? 14.010 11.262 -10.006 1.00 67.50 201 ASN A CA 1
ATOM 1612 C C . ASN A 1 201 ? 13.445 10.958 -11.404 1.00 67.50 201 ASN A C 1
ATOM 1614 O O . ASN A 1 201 ? 12.692 11.752 -11.971 1.00 67.50 201 ASN A O 1
ATOM 1618 N N . LEU A 1 202 ? 13.755 9.787 -11.971 1.00 75.19 202 LEU A N 1
ATOM 1619 C CA . LEU A 1 202 ? 13.156 9.351 -13.238 1.00 75.19 202 LEU A CA 1
ATOM 1620 C C . LEU A 1 202 ? 11.644 9.131 -13.117 1.00 75.19 202 LEU A C 1
ATOM 1622 O O . LEU A 1 202 ? 10.897 9.508 -14.024 1.00 75.19 202 LEU A O 1
ATOM 1626 N N . PHE A 1 203 ? 11.184 8.545 -12.010 1.00 79.62 203 PHE A N 1
ATOM 1627 C CA . PHE A 1 203 ? 9.760 8.410 -11.732 1.00 79.62 203 PHE A CA 1
ATOM 1628 C C . PHE A 1 203 ? 9.094 9.782 -11.587 1.00 79.62 203 PHE A C 1
ATOM 1630 O O . PHE A 1 203 ? 8.088 10.012 -12.256 1.00 79.62 203 PHE A O 1
ATOM 1637 N N . TYR A 1 204 ? 9.690 10.713 -10.839 1.00 75.69 204 TYR A N 1
ATOM 1638 C CA . TYR A 1 204 ? 9.221 12.095 -10.704 1.00 75.69 204 TYR A CA 1
ATOM 1639 C C . TYR A 1 204 ? 9.001 12.743 -12.081 1.00 75.69 204 TYR A C 1
ATOM 1641 O O . TYR A 1 204 ? 7.885 13.134 -12.418 1.00 75.69 204 TYR A O 1
ATOM 1649 N N . HIS A 1 205 ? 10.013 12.723 -12.955 1.00 75.50 205 HIS A N 1
ATOM 1650 C CA . HIS A 1 205 ? 9.881 13.255 -14.317 1.00 75.50 205 HIS A CA 1
ATOM 1651 C C . HIS A 1 205 ? 8.823 12.537 -15.162 1.00 75.50 205 HIS A C 1
ATOM 1653 O O . HIS A 1 205 ? 8.171 13.158 -16.003 1.00 75.50 205 HIS A O 1
ATOM 1659 N N . SER A 1 206 ? 8.641 11.228 -14.969 1.00 82.75 206 SER A N 1
ATOM 1660 C CA . SER A 1 206 ? 7.601 10.482 -15.680 1.00 82.75 206 SER A CA 1
ATOM 1661 C C . SER A 1 206 ? 6.195 10.953 -15.298 1.00 82.75 206 SER A C 1
ATOM 1663 O O . SER A 1 206 ? 5.321 10.984 -16.160 1.00 82.75 206 SER A O 1
ATOM 1665 N N . GLN A 1 207 ? 5.975 11.367 -14.045 1.00 83.19 207 GLN A N 1
ATOM 1666 C CA . GLN A 1 207 ? 4.665 11.813 -13.562 1.00 83.19 207 GLN A CA 1
ATOM 1667 C C . GLN A 1 207 ? 4.291 13.224 -14.049 1.00 83.19 207 GLN A C 1
ATOM 1669 O O . GLN A 1 207 ? 3.110 13.571 -14.058 1.00 83.19 207 GLN A O 1
ATOM 1674 N N . SER A 1 208 ? 5.243 14.001 -14.575 1.00 78.44 208 SER A N 1
ATOM 1675 C CA . SER A 1 208 ? 4.945 15.240 -15.310 1.00 78.44 208 SER A CA 1
ATOM 1676 C C . SER A 1 208 ? 4.329 14.983 -16.697 1.00 78.44 208 SER A C 1
ATOM 1678 O O . SER A 1 208 ? 3.816 15.905 -17.327 1.00 78.44 208 SER A O 1
ATOM 1680 N N . ILE A 1 209 ? 4.380 13.743 -17.204 1.00 83.75 209 ILE A N 1
ATOM 1681 C CA . ILE A 1 209 ? 3.830 13.367 -18.511 1.00 83.75 209 ILE A CA 1
ATOM 1682 C C . ILE A 1 209 ? 2.414 12.802 -18.311 1.00 83.75 209 ILE A C 1
ATOM 1684 O O . ILE A 1 209 ? 2.282 11.699 -17.775 1.00 83.75 209 ILE A O 1
ATOM 1688 N N . PRO A 1 210 ? 1.347 13.452 -18.822 1.00 87.31 210 PRO A N 1
ATOM 1689 C CA . PRO A 1 210 ? -0.039 13.042 -18.556 1.00 87.31 210 PRO A CA 1
ATOM 1690 C C . PRO A 1 210 ? -0.349 11.577 -18.895 1.00 87.31 210 PRO A C 1
ATOM 1692 O O . PRO A 1 210 ? -1.077 10.891 -18.185 1.00 87.31 210 PRO A O 1
ATOM 1695 N N . ALA A 1 211 ? 0.252 11.043 -19.963 1.00 89.12 211 ALA A N 1
ATOM 1696 C CA . ALA A 1 211 ? 0.041 9.654 -20.375 1.00 89.12 211 ALA A CA 1
ATOM 1697 C C . ALA A 1 211 ? 0.592 8.611 -19.377 1.00 89.12 211 ALA A C 1
ATOM 1699 O O . ALA A 1 211 ? 0.140 7.457 -19.400 1.00 89.12 211 ALA A O 1
ATOM 1700 N N . LEU A 1 212 ? 1.558 9.006 -18.539 1.00 91.69 212 LEU A N 1
ATOM 1701 C CA . LEU A 1 212 ? 2.280 8.165 -17.578 1.00 91.69 212 LEU A CA 1
ATOM 1702 C C . LEU A 1 212 ? 1.875 8.424 -16.120 1.00 91.69 212 LEU A C 1
ATOM 1704 O O . LEU A 1 212 ? 2.408 7.770 -15.222 1.00 91.69 212 LEU A O 1
ATOM 1708 N N . GLN A 1 213 ? 0.944 9.351 -15.885 1.00 93.62 213 GLN A N 1
ATOM 1709 C CA . GLN A 1 213 ? 0.426 9.620 -14.552 1.00 93.62 213 GLN A CA 1
ATOM 1710 C C . GLN A 1 213 ? -0.350 8.417 -14.020 1.00 93.62 213 GLN A C 1
ATOM 1712 O O . GLN A 1 213 ? -1.246 7.889 -14.687 1.00 93.62 213 GLN A O 1
ATOM 1717 N N . VAL A 1 214 ? 0.003 7.991 -12.809 1.00 96.50 214 VAL A N 1
ATOM 1718 C CA . VAL A 1 214 ? -0.603 6.820 -12.167 1.00 96.50 214 VAL A CA 1
ATOM 1719 C C . VAL A 1 214 ? -1.898 7.191 -11.447 1.00 96.50 214 VAL A C 1
ATOM 1721 O O . VAL A 1 214 ? -2.919 6.548 -11.678 1.00 96.50 214 VAL A O 1
ATOM 1724 N N . VAL A 1 215 ? -1.879 8.249 -10.628 1.00 95.50 215 VAL A N 1
ATOM 1725 C CA . VAL A 1 215 ? -3.007 8.643 -9.761 1.00 95.50 215 VAL A CA 1
ATOM 1726 C C . VAL A 1 215 ? -4.329 8.801 -10.528 1.00 95.50 215 VAL A C 1
ATOM 1728 O O . VAL A 1 215 ? -5.299 8.153 -10.131 1.00 95.50 215 VAL A O 1
ATOM 1731 N N . PRO A 1 216 ? -4.401 9.534 -11.659 1.00 95.75 216 PRO A N 1
ATOM 1732 C CA . PRO A 1 216 ? -5.658 9.683 -12.393 1.00 95.75 216 PRO A CA 1
ATOM 1733 C C . PRO A 1 216 ? -6.227 8.348 -12.885 1.00 95.75 216 PRO A C 1
ATOM 1735 O O . PRO A 1 216 ? -7.438 8.146 -12.881 1.00 95.75 216 PRO A O 1
ATOM 1738 N N . VAL A 1 217 ? -5.363 7.400 -13.268 1.00 95.62 217 VAL A N 1
ATOM 1739 C CA . VAL A 1 217 ? -5.793 6.075 -13.740 1.00 95.62 217 VAL A CA 1
ATOM 1740 C C . VAL A 1 217 ? -6.447 5.277 -12.616 1.00 95.62 217 VAL A C 1
ATOM 1742 O O . VAL A 1 217 ? -7.452 4.612 -12.864 1.00 95.62 217 VAL A O 1
ATOM 1745 N N . LEU A 1 218 ? -5.927 5.372 -11.388 1.00 96.31 218 LEU A N 1
ATOM 1746 C CA . LEU A 1 218 ? -6.509 4.688 -10.231 1.00 96.31 218 LEU A CA 1
ATOM 1747 C C . LEU A 1 218 ? -7.944 5.158 -9.981 1.00 96.31 218 LEU A C 1
ATOM 1749 O O . LEU A 1 218 ? -8.844 4.325 -9.901 1.00 96.31 218 LEU A O 1
ATOM 1753 N N . PHE A 1 219 ? -8.171 6.472 -9.931 1.00 94.38 219 PHE A N 1
ATOM 1754 C CA . PHE A 1 219 ? -9.492 7.053 -9.662 1.00 94.38 219 PHE A CA 1
ATOM 1755 C C . PHE A 1 219 ? -10.481 6.907 -10.823 1.00 94.38 219 PHE A C 1
ATOM 1757 O O . PHE A 1 219 ? -11.679 6.773 -10.595 1.00 94.38 219 PHE A O 1
ATOM 1764 N N . GLN A 1 220 ? -10.006 6.864 -12.068 1.00 91.88 220 GLN A N 1
ATOM 1765 C CA . GLN A 1 220 ? -10.881 6.696 -13.234 1.00 91.88 220 GLN A CA 1
ATOM 1766 C C . GLN A 1 220 ? -11.356 5.251 -13.434 1.00 91.88 220 GLN A C 1
ATOM 1768 O O . GLN A 1 220 ? -12.477 5.037 -13.899 1.00 91.88 220 GLN A O 1
ATOM 1773 N N . HIS A 1 221 ? -10.510 4.265 -13.119 1.00 91.69 221 HIS A N 1
ATOM 1774 C CA . HIS A 1 221 ? -10.751 2.868 -13.499 1.00 91.69 221 HIS A CA 1
ATOM 1775 C C . HIS A 1 221 ? -10.989 1.911 -12.331 1.00 91.69 221 HIS A C 1
ATOM 1777 O O . HIS A 1 221 ? -11.649 0.893 -12.538 1.00 91.69 221 HIS A O 1
ATOM 1783 N N . THR A 1 222 ? -10.488 2.214 -11.131 1.00 92.69 222 THR A N 1
ATOM 1784 C CA . THR A 1 222 ? -10.588 1.300 -9.983 1.00 92.69 222 THR A CA 1
ATOM 1785 C C . THR A 1 222 ? -11.281 1.936 -8.780 1.00 92.69 222 THR A C 1
ATOM 1787 O O . THR A 1 222 ? -12.197 1.338 -8.228 1.00 92.69 222 THR A O 1
ATOM 1790 N N . LEU A 1 223 ? -10.890 3.150 -8.390 1.00 91.94 223 LEU A N 1
ATOM 1791 C CA . LEU A 1 223 ? -11.399 3.865 -7.212 1.00 91.94 223 LEU A CA 1
ATOM 1792 C C . LEU A 1 223 ? -12.542 4.838 -7.563 1.00 91.94 223 LEU A C 1
ATOM 1794 O O . LEU A 1 223 ? -12.691 5.878 -6.930 1.00 91.94 223 LEU A O 1
ATOM 1798 N N . ARG A 1 224 ? -13.321 4.541 -8.608 1.00 82.38 224 ARG A N 1
ATOM 1799 C CA . ARG A 1 224 ? -14.410 5.414 -9.063 1.00 82.38 224 ARG A CA 1
ATOM 1800 C C . ARG A 1 224 ? -15.612 5.312 -8.119 1.00 82.38 224 ARG A C 1
ATOM 1802 O O . ARG A 1 224 ? -16.053 4.204 -7.812 1.00 82.38 224 ARG A O 1
ATOM 1809 N N . GLU A 1 225 ? -16.178 6.450 -7.722 1.00 66.25 225 GLU A N 1
ATOM 1810 C CA . GLU A 1 225 ? -17.457 6.497 -7.002 1.00 66.25 225 GLU A CA 1
ATOM 1811 C C . GLU A 1 225 ? -18.595 5.998 -7.910 1.00 66.25 225 GLU A C 1
ATOM 1813 O O . GLU A 1 225 ? -18.666 6.319 -9.097 1.00 66.25 225 GLU A O 1
ATOM 1818 N N . VAL A 1 226 ? -19.483 5.163 -7.364 1.00 55.78 226 VAL A N 1
ATOM 1819 C CA . VAL A 1 226 ? -20.542 4.459 -8.118 1.00 55.78 226 VAL A CA 1
ATOM 1820 C C . VAL A 1 226 ? -21.645 5.411 -8.622 1.00 55.78 226 VAL A C 1
ATOM 1822 O O . VAL A 1 226 ? -22.481 5.011 -9.431 1.00 55.78 226 VAL A O 1
ATOM 1825 N N . GLU A 1 227 ? -21.630 6.684 -8.219 1.00 50.50 227 GLU A N 1
ATOM 1826 C CA . GLU A 1 227 ? -22.691 7.660 -8.517 1.00 50.50 227 GLU A CA 1
ATOM 1827 C C . GLU A 1 227 ? -22.891 7.958 -10.018 1.00 50.50 227 GLU A C 1
ATOM 1829 O O . GLU A 1 227 ? -23.968 8.392 -10.420 1.00 50.50 227 GLU A O 1
ATOM 1834 N N . ASP A 1 228 ? -21.926 7.634 -10.882 1.00 42.09 228 ASP A N 1
ATOM 1835 C CA . ASP A 1 228 ? -22.018 7.895 -12.328 1.00 42.09 228 ASP A CA 1
ATOM 1836 C C . ASP A 1 228 ? -22.829 6.862 -13.138 1.00 42.09 228 ASP A C 1
ATOM 1838 O O . ASP A 1 228 ? -22.966 6.997 -14.357 1.00 42.09 228 ASP A O 1
ATOM 1842 N N . GLN A 1 229 ? -23.388 5.824 -12.509 1.00 45.00 229 GLN A N 1
ATOM 1843 C CA . GLN A 1 229 ? -24.279 4.873 -13.189 1.00 45.00 229 GLN A CA 1
ATOM 1844 C C . GLN A 1 229 ? -25.754 5.211 -12.953 1.00 45.00 229 GLN A C 1
ATOM 1846 O O . GLN A 1 229 ? -26.545 4.364 -12.538 1.00 45.00 229 GLN A O 1
ATOM 1851 N N . SER A 1 230 ? -26.163 6.443 -13.271 1.00 40.12 230 SER A N 1
ATOM 1852 C CA . SER A 1 230 ? -27.583 6.674 -13.543 1.00 40.12 230 SER A CA 1
ATOM 1853 C C . SER A 1 230 ? -27.943 5.898 -14.813 1.00 40.12 230 SER A C 1
ATOM 1855 O O . SER A 1 230 ? -27.563 6.250 -15.931 1.00 40.12 230 SER A O 1
ATOM 1857 N N . VAL A 1 231 ? -28.637 4.772 -14.645 1.00 44.78 231 VAL A N 1
ATOM 1858 C CA . VAL A 1 231 ? -29.306 4.093 -15.755 1.00 44.78 231 VAL A CA 1
ATOM 1859 C C . VAL A 1 231 ? -30.391 5.053 -16.234 1.00 44.78 231 VAL A C 1
ATOM 1861 O O . VAL A 1 231 ? -31.501 5.082 -15.706 1.00 44.78 231 VAL A O 1
ATOM 1864 N N . THR A 1 232 ? -30.050 5.913 -17.191 1.00 42.53 232 THR A N 1
ATOM 1865 C CA . THR A 1 232 ? -31.043 6.730 -17.879 1.00 42.53 232 THR A CA 1
ATOM 1866 C C . THR A 1 232 ? -31.977 5.773 -18.609 1.00 42.53 232 THR A C 1
ATOM 1868 O O . THR A 1 232 ? -31.548 4.922 -19.387 1.00 42.53 232 THR A O 1
ATOM 1871 N N . ASN A 1 233 ? -33.260 5.856 -18.253 1.00 43.53 233 ASN A N 1
ATOM 1872 C CA . ASN A 1 233 ? -34.341 5.044 -18.798 1.00 43.53 233 ASN A CA 1
ATOM 1873 C C . ASN A 1 233 ? -34.192 4.843 -20.315 1.00 43.53 233 ASN A C 1
ATOM 1875 O O . ASN A 1 233 ? -33.975 5.801 -21.059 1.00 43.53 233 ASN A O 1
ATOM 1879 N N . LEU A 1 234 ? -34.362 3.591 -20.749 1.00 54.59 234 LEU A N 1
ATOM 1880 C CA . LEU A 1 234 ? -34.283 3.087 -22.127 1.00 54.59 234 LEU A CA 1
ATOM 1881 C C . LEU A 1 234 ? -35.390 3.645 -23.049 1.00 54.59 234 LEU A C 1
ATOM 1883 O O . LEU A 1 234 ? -36.124 2.886 -23.675 1.00 54.59 234 LEU A O 1
ATOM 1887 N N . ASN A 1 235 ? -35.519 4.967 -23.166 1.00 47.69 235 ASN A N 1
ATOM 1888 C CA . ASN A 1 235 ? -36.558 5.597 -23.986 1.00 47.69 235 ASN A CA 1
ATOM 1889 C C . ASN A 1 235 ? -36.060 6.173 -25.323 1.00 47.69 235 ASN A C 1
ATOM 1891 O O . ASN A 1 235 ? -36.867 6.726 -26.065 1.00 47.69 235 ASN A O 1
ATOM 1895 N N . HIS A 1 236 ? -34.789 5.997 -25.707 1.00 48.69 236 HIS A N 1
ATOM 1896 C CA . HIS A 1 236 ? -34.298 6.434 -27.025 1.00 48.69 236 HIS A CA 1
ATOM 1897 C C . HIS A 1 236 ? -33.399 5.374 -27.688 1.00 48.69 236 HIS A C 1
ATOM 1899 O O . HIS A 1 236 ? -32.188 5.341 -27.511 1.00 48.69 236 HIS A O 1
ATOM 1905 N N . ILE A 1 237 ? -34.031 4.488 -28.466 1.00 53.94 237 ILE A N 1
ATOM 1906 C CA . ILE A 1 237 ? -33.464 3.256 -29.058 1.00 53.94 237 ILE A CA 1
ATOM 1907 C C . ILE A 1 237 ? -32.544 3.498 -30.277 1.00 53.94 237 ILE A C 1
ATOM 1909 O O . ILE A 1 237 ? -31.938 2.563 -30.790 1.00 53.94 237 ILE A O 1
ATOM 1913 N N . PHE A 1 238 ? -32.347 4.734 -30.737 1.00 45.91 238 PHE A N 1
ATOM 1914 C CA . PHE A 1 238 ? -31.551 4.989 -31.945 1.00 45.91 238 PHE A CA 1
ATOM 1915 C C . PHE A 1 238 ? -30.604 6.175 -31.754 1.00 45.91 238 PHE A C 1
ATOM 1917 O O . PHE A 1 238 ? -30.997 7.295 -32.062 1.00 45.91 238 PHE A O 1
ATOM 1924 N N . SER A 1 239 ? -29.395 5.924 -31.216 1.00 49.81 239 SER A N 1
ATOM 1925 C CA . SER A 1 239 ? -28.117 6.668 -31.428 1.00 49.81 239 SER A CA 1
ATOM 1926 C C . SER A 1 239 ? -27.065 6.462 -30.310 1.00 49.81 239 SER A C 1
ATOM 1928 O O . SER A 1 239 ? -26.141 7.261 -30.190 1.00 49.81 239 SER A O 1
ATOM 1930 N N . VAL A 1 240 ? -27.163 5.432 -29.460 1.00 48.81 240 VAL A N 1
ATOM 1931 C CA . VAL A 1 240 ? -26.243 5.294 -28.312 1.00 48.81 240 VAL A CA 1
ATOM 1932 C C . VAL A 1 240 ? -24.977 4.531 -28.724 1.00 48.81 240 VAL A C 1
ATOM 1934 O O . VAL A 1 240 ? -25.058 3.371 -29.133 1.00 48.81 240 VAL A O 1
ATOM 1937 N N . GLU A 1 241 ? -23.809 5.177 -28.622 1.00 45.97 241 GLU A N 1
ATOM 1938 C CA . GLU A 1 241 ? -22.507 4.494 -28.645 1.00 45.97 241 GLU A CA 1
ATOM 1939 C C . GLU A 1 241 ? -22.520 3.341 -27.627 1.00 45.97 241 GLU A C 1
ATOM 1941 O O . GLU A 1 241 ? -23.078 3.510 -26.541 1.00 45.97 241 GLU A O 1
ATOM 1946 N N . PRO A 1 242 ? -21.945 2.162 -27.936 1.00 45.62 242 PRO A N 1
ATOM 1947 C CA . PRO A 1 242 ? -22.014 1.020 -27.033 1.00 45.62 242 PRO A CA 1
ATOM 1948 C C . PRO A 1 242 ? -21.493 1.417 -25.650 1.00 45.62 242 PRO A C 1
ATOM 1950 O O . PRO A 1 242 ? -20.344 1.834 -25.495 1.00 45.62 242 PRO A O 1
ATOM 1953 N N . MET A 1 243 ? -22.368 1.302 -24.647 1.00 48.31 243 MET A N 1
ATOM 1954 C CA . MET A 1 243 ? -22.043 1.585 -23.255 1.00 48.31 243 MET A CA 1
ATOM 1955 C C . MET A 1 243 ? -20.841 0.714 -22.876 1.00 48.31 243 MET A C 1
ATOM 1957 O O . MET A 1 243 ? -20.917 -0.514 -22.946 1.00 48.31 243 MET A O 1
ATOM 1961 N N . LYS A 1 244 ? -19.707 1.331 -22.526 1.00 53.84 244 LYS A N 1
ATOM 1962 C CA . LYS A 1 244 ? -18.531 0.600 -22.041 1.00 53.84 244 LYS A CA 1
ATOM 1963 C C . LYS A 1 244 ? -18.863 0.010 -20.676 1.00 53.84 244 LYS A C 1
ATOM 1965 O O . LYS A 1 244 ? -18.725 0.678 -19.653 1.00 53.84 244 LYS A O 1
ATOM 1970 N N . ILE A 1 245 ? -19.334 -1.233 -20.664 1.00 56.22 245 ILE A N 1
ATOM 1971 C CA . ILE A 1 245 ? -19.582 -1.997 -19.442 1.00 56.22 245 ILE A CA 1
ATOM 1972 C C . ILE A 1 245 ? -18.214 -2.370 -18.858 1.00 56.22 245 ILE A C 1
ATOM 1974 O O . ILE A 1 245 ? -17.658 -3.428 -19.139 1.00 56.22 245 ILE A O 1
ATOM 1978 N N . SER A 1 246 ? -17.635 -1.467 -18.070 1.00 63.75 246 SER A N 1
ATOM 1979 C CA . SER A 1 246 ? -16.490 -1.789 -17.220 1.00 63.75 246 SER A CA 1
ATOM 1980 C C . SER A 1 246 ? -16.966 -2.703 -16.098 1.00 63.75 246 SER A C 1
ATOM 1982 O O . SER A 1 246 ? -17.916 -2.360 -15.393 1.00 63.75 246 SER A O 1
ATOM 1984 N N . SER A 1 247 ? -16.297 -3.838 -15.883 1.00 72.25 247 SER A N 1
ATOM 1985 C CA . SER A 1 247 ? -16.584 -4.662 -14.705 1.00 72.25 247 SER A CA 1
ATOM 1986 C C . SER A 1 247 ? -16.334 -3.842 -13.429 1.00 72.25 247 SER A C 1
ATOM 1988 O O . SER A 1 247 ? -15.318 -3.135 -13.387 1.00 72.25 247 SER A O 1
ATOM 1990 N N . PRO A 1 248 ? -17.186 -3.933 -12.389 1.00 81.75 248 PRO A N 1
ATOM 1991 C CA . PRO A 1 248 ? -16.927 -3.259 -11.119 1.00 81.75 248 PRO A CA 1
ATOM 1992 C C . PRO A 1 248 ? -15.585 -3.715 -10.532 1.00 81.75 248 PRO A C 1
ATOM 1994 O O . PRO A 1 248 ? -15.127 -4.832 -10.797 1.00 81.75 248 PRO A O 1
ATOM 1997 N N . ALA A 1 249 ? -14.939 -2.838 -9.763 1.00 85.94 249 ALA A N 1
ATOM 1998 C CA . ALA A 1 249 ? -13.688 -3.173 -9.098 1.00 85.94 249 ALA A CA 1
ATOM 1999 C C . ALA A 1 249 ? -13.931 -4.220 -8.003 1.00 85.94 249 ALA A C 1
ATOM 2001 O O . ALA A 1 249 ? -14.817 -4.066 -7.157 1.00 85.94 249 ALA A O 1
ATOM 2002 N N . THR A 1 250 ? -13.139 -5.291 -8.036 1.00 89.19 250 THR A N 1
ATOM 2003 C CA . THR A 1 250 ? -13.128 -6.307 -6.977 1.00 89.19 250 THR A CA 1
ATOM 2004 C C . THR A 1 250 ? -12.353 -5.798 -5.763 1.00 89.19 250 THR A C 1
ATOM 2006 O O . THR A 1 250 ? -11.509 -4.915 -5.892 1.00 89.19 250 THR A O 1
ATOM 2009 N N . ASP A 1 251 ? -12.584 -6.385 -4.593 1.00 88.12 251 ASP A N 1
ATOM 2010 C CA . ASP A 1 251 ? -11.906 -5.995 -3.348 1.00 88.12 251 ASP A CA 1
ATOM 2011 C C . ASP A 1 251 ? -10.371 -6.083 -3.473 1.00 88.12 251 ASP A C 1
ATOM 2013 O O . ASP A 1 251 ? -9.648 -5.126 -3.199 1.00 88.12 251 ASP A O 1
ATOM 2017 N N . ALA A 1 252 ? -9.868 -7.159 -4.089 1.00 86.75 252 ALA A N 1
ATOM 2018 C CA . ALA A 1 252 ? -8.444 -7.317 -4.386 1.00 86.75 252 ALA A CA 1
ATOM 2019 C C . ALA A 1 252 ? -7.892 -6.235 -5.336 1.00 86.75 252 ALA A C 1
ATOM 2021 O O . ALA A 1 252 ? -6.719 -5.865 -5.244 1.00 86.75 252 ALA A O 1
ATOM 2022 N N . GLU A 1 253 ? -8.710 -5.752 -6.273 1.00 91.25 253 GLU A N 1
ATOM 2023 C CA . GLU A 1 253 ? -8.346 -4.661 -7.177 1.00 91.25 253 GLU A CA 1
ATOM 2024 C C . GLU A 1 253 ? -8.243 -3.332 -6.418 1.00 91.25 253 GLU A C 1
ATOM 2026 O O . GLU A 1 253 ? -7.248 -2.623 -6.572 1.00 91.25 253 GLU A O 1
ATOM 2031 N N . VAL A 1 254 ? -9.220 -3.038 -5.554 1.00 93.06 254 VAL A N 1
ATOM 2032 C CA . VAL A 1 254 ? -9.249 -1.838 -4.703 1.00 93.06 254 VAL A CA 1
ATOM 2033 C C . VAL A 1 254 ? -8.058 -1.826 -3.748 1.00 93.06 254 VAL A C 1
ATOM 2035 O O . VAL A 1 254 ? -7.318 -0.844 -3.716 1.00 93.06 254 VAL A O 1
ATOM 2038 N N . ALA A 1 255 ? -7.798 -2.929 -3.041 1.00 91.81 255 ALA A N 1
ATOM 2039 C CA . ALA A 1 255 ? -6.652 -3.044 -2.143 1.00 91.81 255 ALA A CA 1
ATOM 2040 C C . ALA A 1 255 ? -5.322 -2.794 -2.878 1.00 91.81 255 ALA A C 1
ATOM 2042 O O . ALA A 1 255 ? -4.463 -2.062 -2.388 1.00 91.81 255 ALA A O 1
ATOM 2043 N N . LEU A 1 256 ? -5.149 -3.344 -4.087 1.00 92.56 256 LEU A N 1
ATOM 2044 C CA . LEU A 1 256 ? -3.960 -3.080 -4.902 1.00 92.56 256 LEU A CA 1
ATOM 2045 C C . LEU A 1 256 ? -3.862 -1.614 -5.327 1.00 92.56 256 LEU A C 1
ATOM 2047 O O . LEU A 1 256 ? -2.772 -1.050 -5.256 1.00 92.56 256 LEU A O 1
ATOM 2051 N N . ALA A 1 257 ? -4.964 -0.995 -5.749 1.00 96.38 257 ALA A N 1
ATOM 2052 C CA . ALA A 1 257 ? -4.978 0.411 -6.139 1.00 96.38 257 ALA A CA 1
ATOM 2053 C C . ALA A 1 257 ? -4.620 1.338 -4.973 1.00 96.38 257 ALA A C 1
ATOM 2055 O O . ALA A 1 257 ? -3.807 2.238 -5.165 1.00 96.38 257 ALA A O 1
ATOM 2056 N N . LEU A 1 258 ? -5.129 1.081 -3.765 1.00 95.88 258 LEU A N 1
ATOM 2057 C CA . LEU A 1 258 ? -4.764 1.833 -2.557 1.00 95.88 258 LEU A CA 1
ATOM 2058 C C . LEU A 1 258 ? -3.266 1.730 -2.256 1.00 95.88 258 LEU A C 1
ATOM 2060 O O . LEU A 1 258 ? -2.624 2.733 -1.965 1.00 95.88 258 LEU A O 1
ATOM 2064 N N . ARG A 1 259 ? -2.675 0.540 -2.415 1.00 93.50 259 ARG A N 1
ATOM 2065 C CA . ARG A 1 259 ? -1.225 0.354 -2.244 1.00 93.50 259 ARG A CA 1
ATOM 2066 C C . ARG A 1 259 ? -0.400 1.018 -3.350 1.00 93.50 259 ARG A C 1
ATOM 2068 O O . ARG A 1 259 ? 0.692 1.510 -3.081 1.00 93.50 259 ARG A O 1
ATOM 2075 N N . VAL A 1 260 ? -0.887 1.052 -4.593 1.00 95.62 260 VAL A N 1
ATOM 2076 C CA . VAL A 1 260 ? -0.238 1.837 -5.660 1.00 95.62 260 VAL A CA 1
ATOM 2077 C C . VAL A 1 260 ? -0.304 3.331 -5.328 1.00 95.62 260 VAL A C 1
ATOM 2079 O O . VAL A 1 260 ? 0.706 4.017 -5.461 1.00 95.62 260 VAL A O 1
ATOM 2082 N N . LEU A 1 261 ? -1.462 3.820 -4.875 1.00 95.75 261 LEU A N 1
ATOM 2083 C CA . LEU A 1 261 ? -1.682 5.218 -4.502 1.00 95.75 261 LEU A CA 1
ATOM 2084 C C . LEU A 1 261 ? -0.750 5.651 -3.367 1.00 95.75 261 LEU A C 1
ATOM 2086 O O . LEU A 1 261 ? -0.058 6.656 -3.510 1.00 95.75 261 LEU A O 1
ATOM 2090 N N . GLU A 1 262 ? -0.671 4.847 -2.305 1.00 90.88 262 GLU A N 1
ATOM 2091 C CA . GLU A 1 262 ? 0.285 5.002 -1.205 1.00 90.88 262 GLU A CA 1
ATOM 2092 C C . GLU A 1 262 ? 1.712 5.184 -1.747 1.00 90.88 262 GLU A C 1
ATOM 2094 O O . GLU A 1 262 ? 2.333 6.224 -1.532 1.00 90.88 262 GLU A O 1
ATOM 2099 N N . GLY A 1 263 ? 2.209 4.226 -2.539 1.00 84.94 263 GLY A N 1
ATOM 2100 C CA . GLY A 1 263 ? 3.559 4.290 -3.102 1.00 84.94 263 GLY A CA 1
ATOM 2101 C C . GLY A 1 263 ? 3.797 5.516 -3.992 1.00 84.94 263 GLY A C 1
ATOM 2102 O O . GLY A 1 263 ? 4.874 6.108 -3.951 1.00 84.94 263 GLY A O 1
ATOM 2103 N N . CYS A 1 264 ? 2.803 5.938 -4.777 1.00 89.25 264 CYS A N 1
ATOM 2104 C CA . CYS A 1 264 ? 2.908 7.141 -5.603 1.00 89.25 264 CYS A CA 1
ATOM 2105 C C . CYS A 1 264 ? 2.999 8.428 -4.775 1.00 89.25 264 CYS A C 1
ATOM 2107 O O . CYS A 1 264 ? 3.759 9.319 -5.152 1.00 89.25 264 CYS A O 1
ATOM 2109 N N . CYS A 1 265 ? 2.246 8.541 -3.681 1.00 83.25 265 CYS A N 1
ATOM 2110 C CA . CYS A 1 265 ? 2.272 9.713 -2.803 1.00 83.25 265 CYS A CA 1
ATOM 2111 C C . CYS A 1 265 ? 3.564 9.800 -1.985 1.00 83.25 265 CYS A C 1
ATOM 2113 O O . CYS A 1 265 ? 4.105 10.890 -1.829 1.00 83.25 265 CYS A O 1
ATOM 2115 N N . LEU A 1 266 ? 4.106 8.659 -1.551 1.00 80.06 266 LEU A N 1
ATOM 2116 C CA . LEU A 1 266 ? 5.379 8.606 -0.827 1.00 80.06 266 LEU A CA 1
ATOM 2117 C C . LEU A 1 266 ? 6.590 8.924 -1.723 1.00 80.06 266 LEU A C 1
ATOM 2119 O O . LEU A 1 266 ? 7.546 9.544 -1.268 1.00 80.06 266 LEU A O 1
ATOM 2123 N N . LEU A 1 267 ? 6.560 8.521 -3.000 1.00 75.94 267 LEU A N 1
ATOM 2124 C CA . LEU A 1 267 ? 7.669 8.746 -3.942 1.00 75.94 267 LEU A CA 1
ATOM 2125 C C . LEU A 1 267 ? 7.587 10.081 -4.697 1.00 75.94 267 LEU A C 1
ATOM 2127 O O . LEU A 1 267 ? 8.591 10.540 -5.237 1.00 75.94 267 LEU A O 1
ATOM 2131 N N . HIS A 1 268 ? 6.399 10.676 -4.802 1.00 76.00 268 HIS A N 1
ATOM 2132 C CA . HIS A 1 268 ? 6.154 11.866 -5.612 1.00 76.00 268 HIS A CA 1
ATOM 2133 C C . HIS A 1 268 ? 5.095 12.748 -4.945 1.00 76.00 268 HIS A C 1
ATOM 2135 O O . HIS A 1 268 ? 3.900 12.462 -5.011 1.00 76.00 268 HIS A O 1
ATOM 2141 N N . CYS A 1 269 ? 5.530 13.845 -4.323 1.00 69.12 269 CYS A N 1
ATOM 2142 C CA . CYS A 1 269 ? 4.661 14.709 -3.523 1.00 69.12 269 CYS A CA 1
ATOM 2143 C C . CYS A 1 269 ? 3.508 15.335 -4.327 1.00 69.12 269 CYS A C 1
ATOM 2145 O O . CYS A 1 269 ? 2.395 15.414 -3.813 1.00 69.12 269 CYS A O 1
ATOM 2147 N N . GLU A 1 270 ? 3.697 15.696 -5.604 1.00 75.06 270 GLU A N 1
ATOM 2148 C CA . GLU A 1 270 ? 2.612 16.245 -6.441 1.00 75.06 270 GLU A CA 1
ATOM 2149 C C . GLU A 1 270 ? 1.498 15.215 -6.719 1.00 75.06 270 GLU A C 1
ATOM 2151 O O . GLU A 1 270 ? 0.379 15.587 -7.075 1.00 75.06 270 GLU A O 1
ATOM 2156 N N . SER A 1 271 ? 1.741 13.918 -6.483 1.00 83.56 271 SER A N 1
ATOM 2157 C CA . SER A 1 271 ? 0.684 12.897 -6.501 1.00 83.56 271 SER A CA 1
ATOM 2158 C C . SER A 1 271 ? -0.416 13.201 -5.480 1.00 83.56 271 SER A C 1
ATOM 2160 O O . SER A 1 271 ? -1.574 12.881 -5.732 1.00 83.56 271 SER A O 1
ATOM 2162 N N . THR A 1 272 ? -0.084 13.841 -4.352 1.00 79.94 272 THR A N 1
ATOM 2163 C CA . THR A 1 272 ? -1.064 14.256 -3.331 1.00 79.94 272 THR A CA 1
ATOM 2164 C C . THR A 1 272 ? -1.990 15.367 -3.835 1.00 79.94 272 THR A C 1
ATOM 2166 O O . THR A 1 272 ? -3.168 15.383 -3.478 1.00 79.94 272 THR A O 1
ATOM 2169 N N . ILE A 1 273 ? -1.493 16.239 -4.723 1.00 82.06 273 ILE A N 1
ATOM 2170 C CA . ILE A 1 273 ? -2.272 17.299 -5.379 1.00 82.06 273 ILE A CA 1
ATOM 2171 C C . ILE A 1 273 ? -3.251 16.672 -6.375 1.00 82.06 273 ILE A C 1
ATOM 2173 O O . ILE A 1 273 ? -4.433 17.008 -6.378 1.00 82.06 273 ILE A O 1
ATOM 2177 N N . LEU A 1 274 ? -2.782 15.719 -7.190 1.00 88.69 274 LEU A N 1
ATOM 2178 C CA . LEU A 1 274 ? -3.650 14.964 -8.101 1.00 88.69 274 LEU A CA 1
ATOM 2179 C C . LEU A 1 274 ? -4.709 14.164 -7.329 1.00 88.69 274 LEU A C 1
ATOM 2181 O O . LEU A 1 274 ? -5.863 14.113 -7.742 1.00 88.69 274 LEU A O 1
ATOM 2185 N N . ALA A 1 275 ? -4.343 13.569 -6.191 1.00 92.69 275 ALA A N 1
ATOM 2186 C CA . ALA A 1 275 ? -5.284 12.863 -5.327 1.00 92.69 275 ALA A CA 1
ATOM 2187 C C . ALA A 1 275 ? -6.375 13.812 -4.791 1.00 92.69 275 ALA A C 1
ATOM 2189 O O . ALA A 1 275 ? -7.558 13.484 -4.875 1.00 92.69 275 ALA A O 1
ATOM 2190 N N . HIS A 1 276 ? -6.004 15.014 -4.336 1.00 89.12 276 HIS A N 1
ATOM 2191 C CA . HIS A 1 276 ? -6.963 16.038 -3.905 1.00 89.12 276 HIS A CA 1
ATOM 2192 C C . HIS A 1 276 ? -7.935 16.433 -5.031 1.00 89.12 276 HIS A C 1
ATOM 2194 O O . HIS A 1 276 ? -9.146 16.463 -4.826 1.00 89.12 276 HIS A O 1
ATOM 2200 N N . GLN A 1 277 ? -7.437 16.642 -6.259 1.00 92.12 277 GLN A N 1
ATOM 2201 C CA . GLN A 1 277 ? -8.278 16.949 -7.432 1.00 92.12 277 GLN A CA 1
ATOM 2202 C C . GLN A 1 277 ? -9.321 15.861 -7.728 1.00 92.12 277 GLN A C 1
ATOM 2204 O O . GLN A 1 277 ? -10.392 16.153 -8.260 1.00 92.12 277 GLN A O 1
ATOM 2209 N N . HIS A 1 278 ? -9.017 14.614 -7.370 1.00 93.69 278 HIS A N 1
ATOM 2210 C CA . HIS A 1 278 ? -9.912 13.469 -7.501 1.00 93.69 278 HIS A CA 1
ATOM 2211 C C . HIS A 1 278 ? -10.739 13.183 -6.237 1.00 93.69 278 HIS A C 1
ATOM 2213 O O . HIS A 1 278 ? -11.331 12.111 -6.146 1.00 93.69 278 HIS A O 1
ATOM 2219 N N . LYS A 1 279 ? -10.801 14.118 -5.274 1.00 94.69 279 LYS A N 1
ATOM 2220 C CA . LYS A 1 279 ? -11.511 13.961 -3.991 1.00 94.69 279 LYS A CA 1
ATOM 2221 C C . LYS A 1 279 ? -11.105 12.686 -3.245 1.00 94.69 279 LYS A C 1
ATOM 2223 O O . LYS A 1 279 ? -11.938 12.000 -2.655 1.00 94.69 279 LYS A O 1
ATOM 2228 N N . ALA A 1 280 ? -9.812 12.355 -3.280 1.00 95.31 280 ALA A N 1
ATOM 2229 C CA . ALA A 1 280 ? -9.303 11.088 -2.766 1.00 95.31 280 ALA A CA 1
ATOM 2230 C C . ALA A 1 280 ? -9.735 10.797 -1.327 1.00 95.31 280 ALA A C 1
ATOM 2232 O O . ALA A 1 280 ? -10.066 9.658 -1.023 1.00 95.31 280 ALA A O 1
ATOM 2233 N N . ILE A 1 281 ? -9.761 11.810 -0.459 1.00 95.81 281 ILE A N 1
ATOM 2234 C CA . ILE A 1 281 ? -10.166 11.631 0.935 1.00 95.81 281 ILE A CA 1
ATOM 2235 C C . ILE A 1 281 ? -11.601 11.115 1.037 1.00 95.81 281 ILE A C 1
ATOM 2237 O O . ILE A 1 281 ? -11.817 10.105 1.694 1.00 95.81 281 ILE A O 1
ATOM 2241 N N . THR A 1 282 ? -12.560 11.719 0.334 1.00 95.25 282 THR A N 1
ATOM 2242 C CA . THR A 1 282 ? -13.961 11.265 0.329 1.00 95.25 282 THR A CA 1
ATOM 2243 C C . THR A 1 282 ? -14.083 9.814 -0.143 1.00 95.25 282 THR A C 1
ATOM 2245 O O . THR A 1 282 ? -14.733 8.998 0.512 1.00 95.25 282 THR A O 1
ATOM 2248 N N . VAL A 1 283 ? -13.379 9.463 -1.224 1.00 94.94 283 VAL A N 1
ATOM 2249 C CA . VAL A 1 283 ? -13.354 8.095 -1.764 1.00 94.94 283 VAL A CA 1
ATOM 2250 C C . VAL A 1 283 ? -12.788 7.105 -0.745 1.00 94.94 283 VAL A C 1
ATOM 2252 O O . VAL A 1 283 ? -13.350 6.029 -0.540 1.00 94.94 283 VAL A O 1
ATOM 2255 N N . LEU A 1 284 ? -11.671 7.453 -0.104 1.00 95.75 284 LEU A N 1
ATOM 2256 C CA . LEU A 1 284 ? -11.008 6.598 0.877 1.00 95.75 284 LEU A CA 1
ATOM 2257 C C . LEU A 1 284 ? -11.852 6.460 2.150 1.00 95.75 284 LEU A C 1
ATOM 2259 O O . LEU A 1 284 ? -11.977 5.350 2.655 1.00 95.75 284 LEU A O 1
ATOM 2263 N N . MET A 1 285 ? -12.507 7.523 2.617 1.00 95.75 285 MET A N 1
ATOM 2264 C CA . MET A 1 285 ? -13.437 7.434 3.747 1.00 95.75 285 MET A CA 1
ATOM 2265 C C . MET A 1 285 ? -14.607 6.495 3.439 1.00 95.75 285 MET A C 1
ATOM 2267 O O . MET A 1 285 ? -14.913 5.621 4.243 1.00 95.75 285 MET A O 1
ATOM 2271 N N . ASN A 1 286 ? -15.185 6.568 2.237 1.00 93.56 286 ASN A N 1
ATOM 2272 C CA . ASN A 1 286 ? -16.225 5.624 1.823 1.00 93.56 286 ASN A CA 1
ATOM 2273 C C . ASN A 1 286 ? -15.712 4.170 1.796 1.00 93.56 286 ASN A C 1
ATOM 2275 O O . ASN A 1 286 ? -16.396 3.251 2.246 1.00 93.56 286 ASN A O 1
ATOM 2279 N N . ILE A 1 287 ? -14.488 3.936 1.310 1.00 93.56 287 ILE A N 1
ATOM 2280 C CA . ILE A 1 287 ? -13.864 2.602 1.339 1.00 93.56 287 ILE A CA 1
ATOM 2281 C C . ILE A 1 287 ? -13.659 2.121 2.780 1.00 93.56 287 ILE A C 1
ATOM 2283 O O . ILE A 1 287 ? -13.948 0.960 3.071 1.00 93.56 287 ILE A O 1
ATOM 2287 N N . LEU A 1 288 ? -13.194 2.998 3.671 1.00 94.56 288 LEU A N 1
ATOM 2288 C CA . LEU A 1 288 ? -12.962 2.688 5.079 1.00 94.56 288 LEU A CA 1
ATOM 2289 C C . LEU A 1 288 ? -14.257 2.251 5.782 1.00 94.56 288 LEU A C 1
ATOM 2291 O O . LEU A 1 288 ? -14.226 1.292 6.551 1.00 94.56 288 LEU A O 1
ATOM 2295 N N . SER A 1 289 ? -15.391 2.879 5.474 1.00 92.50 289 SER A N 1
ATOM 2296 C CA . SER A 1 289 ? -16.676 2.557 6.109 1.00 92.50 289 SER A CA 1
ATOM 2297 C C . SER A 1 289 ? -17.427 1.384 5.453 1.00 92.50 289 SER A C 1
ATOM 2299 O O . SER A 1 289 ? -18.263 0.764 6.106 1.00 92.50 289 SER A O 1
ATOM 2301 N N . THR A 1 290 ? -17.169 1.055 4.176 1.00 90.00 290 THR A N 1
ATOM 2302 C CA . THR A 1 290 ? -18.005 0.092 3.414 1.00 90.00 290 THR A CA 1
ATOM 2303 C C . THR A 1 290 ? -17.328 -1.215 3.000 1.00 90.00 290 THR A C 1
ATOM 2305 O O . THR A 1 290 ? -18.032 -2.174 2.671 1.00 90.00 290 THR A O 1
ATOM 2308 N N . ARG A 1 291 ? -15.991 -1.280 2.953 1.00 89.94 291 ARG A N 1
ATOM 2309 C CA . ARG A 1 291 ? -15.250 -2.439 2.413 1.00 89.94 291 ARG A CA 1
ATOM 2310 C C . ARG A 1 291 ? -14.698 -3.355 3.509 1.00 89.94 291 ARG A C 1
ATOM 2312 O O . ARG A 1 291 ? -14.852 -3.097 4.696 1.00 89.94 291 ARG A O 1
ATOM 2319 N N . GLY A 1 292 ? -14.093 -4.467 3.089 1.00 87.94 292 GLY A N 1
ATOM 2320 C CA . GLY A 1 292 ? -13.547 -5.483 3.980 1.00 87.94 292 GLY A CA 1
ATOM 2321 C C . GLY A 1 292 ? -12.237 -5.077 4.657 1.00 87.94 292 GLY A C 1
ATOM 2322 O O . GLY A 1 292 ? -11.595 -4.082 4.319 1.00 87.94 292 GLY A O 1
ATOM 2323 N N . VAL A 1 293 ? -11.811 -5.913 5.605 1.00 88.00 293 VAL A N 1
ATOM 2324 C CA . VAL A 1 293 ? -10.648 -5.674 6.477 1.00 88.00 293 VAL A CA 1
ATOM 2325 C C . VAL A 1 293 ? -9.357 -5.396 5.696 1.00 88.00 293 VAL A C 1
ATOM 2327 O O . VAL A 1 293 ? -8.538 -4.569 6.104 1.00 88.00 293 VAL A O 1
ATOM 2330 N N . LEU A 1 294 ? -9.160 -6.068 4.558 1.00 85.94 294 LEU A N 1
ATOM 2331 C CA . LEU A 1 294 ? -7.968 -5.894 3.725 1.00 85.94 294 LEU A CA 1
ATOM 2332 C C . LEU A 1 294 ? -7.933 -4.511 3.066 1.00 85.94 294 LEU A C 1
ATOM 2334 O O . LEU A 1 294 ? -6.881 -3.865 3.039 1.00 85.94 294 LEU A O 1
ATOM 2338 N N . GLU A 1 295 ? -9.074 -4.048 2.561 1.00 90.19 295 GLU A N 1
ATOM 2339 C CA . GLU A 1 295 ? -9.222 -2.749 1.907 1.00 90.19 295 GLU A CA 1
ATOM 2340 C C . GLU A 1 295 ? -9.154 -1.628 2.939 1.00 90.19 295 GLU A C 1
ATOM 2342 O O . GLU A 1 295 ? -8.419 -0.669 2.725 1.00 90.19 295 GLU A O 1
ATOM 2347 N N . GLN A 1 296 ? -9.826 -1.782 4.083 1.00 93.38 296 GLN A N 1
ATOM 2348 C CA . GLN A 1 296 ? -9.756 -0.850 5.213 1.00 93.38 296 GLN A CA 1
ATOM 2349 C C . GLN A 1 296 ? -8.311 -0.682 5.695 1.00 93.38 296 GLN A C 1
ATOM 2351 O O . GLN A 1 296 ? -7.806 0.434 5.816 1.00 93.38 296 GLN A O 1
ATOM 2356 N N . GLY A 1 297 ? -7.597 -1.795 5.883 1.00 90.31 297 GLY A N 1
ATOM 2357 C CA . GLY A 1 297 ? -6.201 -1.774 6.298 1.00 90.31 297 GLY A CA 1
ATOM 2358 C C . GLY A 1 297 ? -5.272 -1.113 5.278 1.00 90.31 297 GLY A C 1
ATOM 2359 O O . GLY A 1 297 ? -4.319 -0.455 5.688 1.00 90.31 297 GLY A O 1
ATOM 2360 N N . ALA A 1 298 ? -5.521 -1.276 3.974 1.00 90.44 298 ALA A N 1
ATOM 2361 C CA . ALA A 1 298 ? -4.779 -0.583 2.917 1.00 90.44 298 ALA A CA 1
ATOM 2362 C C . ALA A 1 298 ? -5.178 0.893 2.777 1.00 90.44 298 ALA A C 1
ATOM 2364 O O . ALA A 1 298 ? -4.350 1.719 2.399 1.00 90.44 298 ALA A O 1
ATOM 2365 N N . CYS A 1 299 ? -6.428 1.215 3.094 1.00 95.31 299 CYS A N 1
ATOM 2366 C CA . CYS A 1 299 ? -6.974 2.559 3.059 1.00 95.31 299 CYS A CA 1
ATOM 2367 C C . CYS A 1 299 ? -6.335 3.445 4.128 1.00 95.31 299 CYS A C 1
ATOM 2369 O O . CYS A 1 299 ? -5.932 4.558 3.812 1.00 95.31 299 CYS A O 1
ATOM 2371 N N . LEU A 1 300 ? -6.170 2.941 5.356 1.00 93.50 300 LEU A N 1
ATOM 2372 C CA . LEU A 1 300 ? -5.474 3.663 6.429 1.00 93.50 300 LEU A CA 1
ATOM 2373 C C . LEU A 1 300 ? -4.033 4.025 6.031 1.00 93.50 300 LEU A C 1
ATOM 2375 O O . LEU A 1 300 ? -3.615 5.167 6.212 1.00 93.50 300 LEU A O 1
ATOM 2379 N N . ASP A 1 301 ? -3.303 3.087 5.418 1.00 88.75 301 ASP A N 1
ATOM 2380 C CA . ASP A 1 301 ? -1.933 3.326 4.939 1.00 88.75 301 ASP A CA 1
ATOM 2381 C C . ASP A 1 301 ? -1.915 4.418 3.840 1.00 88.75 301 ASP A C 1
ATOM 2383 O O . ASP A 1 301 ? -1.116 5.358 3.880 1.00 88.75 301 ASP A O 1
ATOM 2387 N N . ALA A 1 302 ? -2.850 4.345 2.883 1.00 93.31 302 ALA A N 1
ATOM 2388 C CA . ALA A 1 302 ? -2.985 5.330 1.809 1.00 93.31 302 ALA A CA 1
ATOM 2389 C C . ALA A 1 302 ? -3.417 6.720 2.315 1.00 93.31 302 ALA A C 1
ATOM 2391 O O . ALA A 1 302 ? -2.908 7.728 1.826 1.00 93.31 302 ALA A O 1
ATOM 2392 N N . LEU A 1 303 ? -4.310 6.789 3.308 1.00 93.50 303 LEU A N 1
ATOM 2393 C CA . LEU A 1 303 ? -4.742 8.036 3.945 1.00 93.50 303 LEU A CA 1
ATOM 2394 C C . LEU A 1 303 ? -3.552 8.769 4.576 1.00 93.50 303 LEU A C 1
ATOM 2396 O O . LEU A 1 303 ? -3.392 9.967 4.340 1.00 93.50 303 LEU A O 1
ATOM 2400 N N . ILE A 1 304 ? -2.674 8.060 5.300 1.00 85.38 304 ILE A N 1
ATOM 2401 C CA . ILE A 1 304 ? -1.438 8.654 5.839 1.00 85.38 304 ILE A CA 1
ATOM 2402 C C . ILE A 1 304 ? -0.573 9.214 4.712 1.00 85.38 304 ILE A C 1
ATOM 2404 O O . ILE A 1 304 ? -0.153 10.365 4.792 1.00 85.38 304 ILE A O 1
ATOM 2408 N N . ALA A 1 305 ? -0.340 8.446 3.646 1.00 83.94 305 ALA A N 1
ATOM 2409 C CA . ALA A 1 305 ? 0.506 8.880 2.535 1.00 83.94 305 ALA A CA 1
ATOM 2410 C C . ALA A 1 305 ? -0.049 10.108 1.786 1.00 83.94 305 ALA A C 1
ATOM 2412 O O . ALA A 1 305 ? 0.719 10.968 1.365 1.00 83.94 305 ALA A O 1
ATOM 2413 N N . ILE A 1 306 ? -1.370 10.207 1.617 1.00 85.81 306 ILE A N 1
ATOM 2414 C CA . ILE A 1 306 ? -2.027 11.321 0.909 1.00 85.81 306 ILE A CA 1
ATOM 2415 C C . ILE A 1 306 ? -2.077 12.590 1.763 1.00 85.81 306 ILE A C 1
ATOM 2417 O O . ILE A 1 306 ? -1.986 13.699 1.227 1.00 85.81 306 ILE A O 1
ATOM 2421 N N . MET A 1 307 ? -2.251 12.431 3.075 1.00 83.44 307 MET A N 1
ATOM 2422 C CA . MET A 1 307 ? -2.204 13.530 4.038 1.00 83.44 307 MET A CA 1
ATOM 2423 C C . MET A 1 307 ? -0.772 13.935 4.383 1.00 83.44 307 MET A C 1
ATOM 2425 O O . MET A 1 307 ? -0.565 15.021 4.929 1.00 83.44 307 MET A O 1
ATOM 2429 N N . LEU A 1 308 ? 0.219 13.098 4.062 1.00 72.75 308 LEU A N 1
ATOM 2430 C CA . LEU A 1 308 ? 1.614 13.438 4.259 1.00 72.75 308 LEU A CA 1
ATOM 2431 C C . LEU A 1 308 ? 1.932 14.697 3.458 1.00 72.75 308 LEU A C 1
ATOM 2433 O O . LEU A 1 308 ? 1.686 14.822 2.264 1.00 72.75 308 LEU A O 1
ATOM 2437 N N . ASP A 1 309 ? 2.416 15.671 4.197 1.00 67.69 309 ASP A N 1
ATOM 2438 C CA . ASP A 1 309 ? 2.656 17.035 3.786 1.00 67.69 309 ASP A CA 1
ATOM 2439 C C . ASP A 1 309 ? 1.551 17.837 3.059 1.00 67.69 309 ASP A C 1
ATOM 2441 O O . ASP A 1 309 ? 1.801 18.985 2.688 1.00 67.69 309 ASP A O 1
ATOM 2445 N N . SER A 1 310 ? 0.313 17.341 2.967 1.00 76.38 310 SER A N 1
ATOM 2446 C CA . SER A 1 310 ? -0.789 17.990 2.233 1.00 76.38 310 SER A CA 1
ATOM 2447 C C . SER A 1 310 ? -1.857 18.590 3.155 1.00 76.38 310 SER A C 1
ATOM 2449 O O . SER A 1 310 ? -2.719 17.877 3.668 1.00 76.38 310 SER A O 1
ATOM 2451 N N . SER A 1 311 ? -1.849 19.920 3.320 1.00 80.31 311 SER A N 1
ATOM 2452 C CA . SER A 1 311 ? -2.854 20.629 4.135 1.00 80.31 311 SER A CA 1
ATOM 2453 C C . SER A 1 311 ? -4.267 20.528 3.561 1.00 80.31 311 SER A C 1
ATOM 2455 O O . SER A 1 311 ? -5.217 20.391 4.323 1.00 80.31 311 SER A O 1
ATOM 2457 N N . SER A 1 312 ? -4.416 20.539 2.233 1.00 85.06 312 SER A N 1
ATOM 2458 C CA . SER A 1 312 ? -5.716 20.376 1.570 1.00 85.06 312 SER A CA 1
ATOM 2459 C C . SER A 1 312 ? -6.358 19.031 1.905 1.00 85.06 312 SER A C 1
ATOM 2461 O O . SER A 1 312 ? -7.501 18.993 2.343 1.00 85.06 312 SER A O 1
ATOM 2463 N N . ASN A 1 313 ? -5.599 17.936 1.794 1.00 87.94 313 ASN A N 1
ATOM 2464 C CA . ASN A 1 313 ? -6.109 16.602 2.119 1.00 87.94 313 ASN A CA 1
ATOM 2465 C C . ASN A 1 313 ? -6.376 16.435 3.626 1.00 87.94 313 ASN A C 1
ATOM 2467 O O . ASN A 1 313 ? -7.288 15.713 4.009 1.00 87.94 313 ASN A O 1
ATOM 2471 N N . GLN A 1 314 ? -5.605 17.104 4.487 1.00 84.19 314 GLN A N 1
ATOM 2472 C CA . GLN A 1 314 ? -5.837 17.096 5.936 1.00 84.19 314 GLN A CA 1
ATOM 2473 C C . GLN A 1 314 ? -7.141 17.819 6.308 1.00 84.19 314 GLN A C 1
ATOM 2475 O O . GLN A 1 314 ? -7.918 17.297 7.103 1.00 84.19 314 GLN A O 1
ATOM 2480 N N . MET A 1 315 ? -7.422 18.973 5.691 1.00 87.81 315 MET A N 1
ATOM 2481 C CA . MET A 1 315 ? -8.695 19.683 5.880 1.00 87.81 315 MET A CA 1
ATOM 2482 C C . MET A 1 315 ? -9.885 18.881 5.342 1.00 87.81 315 MET A C 1
ATOM 2484 O O . MET A 1 315 ? -10.920 18.827 5.998 1.00 87.81 315 MET A O 1
ATOM 2488 N N . ASP A 1 316 ? -9.741 18.221 4.188 1.00 92.06 316 ASP A N 1
ATOM 2489 C CA . ASP A 1 316 ? -10.787 17.335 3.659 1.00 92.06 316 ASP A CA 1
ATOM 2490 C C . ASP A 1 316 ? -11.064 16.162 4.616 1.00 92.06 316 ASP A C 1
ATOM 2492 O O . ASP A 1 316 ? -12.212 15.749 4.773 1.00 92.06 316 ASP A O 1
ATOM 2496 N N . PHE A 1 317 ? -10.028 15.624 5.271 1.00 93.44 317 PHE A N 1
ATOM 2497 C CA . PHE A 1 317 ? -10.162 14.513 6.219 1.00 93.44 317 PHE A CA 1
ATOM 2498 C C . PHE A 1 317 ? -10.866 14.944 7.506 1.00 93.44 317 PHE A C 1
ATOM 2500 O O . PHE A 1 317 ? -11.742 14.227 7.992 1.00 93.44 317 PHE A O 1
ATOM 2507 N N . GLU A 1 318 ? -10.543 16.132 8.019 1.00 90.81 318 GLU A N 1
ATOM 2508 C CA . GLU A 1 318 ? -11.265 16.761 9.131 1.00 90.81 318 GLU A CA 1
ATOM 2509 C C . GLU A 1 318 ? -12.730 17.030 8.756 1.00 90.81 318 GLU A C 1
ATOM 2511 O O . GLU A 1 318 ? -13.630 16.656 9.503 1.00 90.81 318 GLU A O 1
ATOM 2516 N N . ALA A 1 319 ? -12.994 17.563 7.558 1.00 92.06 319 ALA A N 1
ATOM 2517 C CA . ALA A 1 319 ? -14.350 17.814 7.064 1.00 92.06 319 ALA A CA 1
ATOM 2518 C C . ALA A 1 319 ? -15.186 16.534 6.876 1.00 92.06 319 ALA A C 1
ATOM 2520 O O . ALA A 1 319 ? -16.414 16.590 6.939 1.00 92.06 319 ALA A O 1
ATOM 2521 N N . CYS A 1 320 ? -14.537 15.387 6.656 1.00 92.31 320 CYS A N 1
ATOM 2522 C CA . CYS A 1 320 ? -15.185 14.076 6.584 1.00 92.31 320 CYS A CA 1
ATOM 2523 C C . CYS A 1 320 ? -15.304 13.379 7.953 1.00 92.31 320 CYS A C 1
ATOM 2525 O O . CYS A 1 320 ? -15.607 12.189 7.983 1.00 92.31 320 CYS A O 1
ATOM 2527 N N . ASN A 1 321 ? -15.028 14.070 9.068 1.00 93.19 321 ASN A N 1
ATOM 2528 C CA . ASN A 1 321 ? -14.974 13.496 10.418 1.00 93.19 321 ASN A CA 1
ATOM 2529 C C . ASN A 1 321 ? -14.086 12.240 10.492 1.00 93.19 321 ASN A C 1
ATOM 2531 O O . ASN A 1 321 ? -14.404 11.266 11.172 1.00 93.19 321 ASN A O 1
ATOM 2535 N N . GLY A 1 322 ? -12.949 12.236 9.790 1.00 93.75 322 GLY A N 1
ATOM 2536 C CA . GLY A 1 322 ? -12.149 11.023 9.628 1.00 93.75 322 GLY A CA 1
ATOM 2537 C C . GLY A 1 322 ? -11.648 10.410 10.943 1.00 93.75 322 GLY A C 1
ATOM 2538 O O . GLY A 1 322 ? -11.524 9.191 11.047 1.00 93.75 322 GLY A O 1
ATOM 2539 N N . ILE A 1 323 ? -11.418 11.229 11.976 1.00 93.75 323 ILE A N 1
ATOM 2540 C CA . ILE A 1 323 ? -11.057 10.747 13.321 1.00 93.75 323 ILE A CA 1
ATOM 2541 C C . ILE A 1 323 ? -12.208 9.970 13.970 1.00 93.75 323 ILE A C 1
ATOM 2543 O O . ILE A 1 323 ? -11.952 8.963 14.629 1.00 93.75 323 ILE A O 1
ATOM 2547 N N . GLU A 1 324 ? -13.455 10.405 13.776 1.00 94.81 324 GLU A N 1
ATOM 2548 C CA . GLU A 1 324 ? -14.644 9.727 14.300 1.00 94.81 324 GLU A CA 1
ATOM 2549 C C . GLU A 1 324 ? -14.781 8.329 13.685 1.00 94.81 324 GLU A C 1
ATOM 2551 O O . GLU A 1 324 ? -14.884 7.349 14.418 1.00 94.81 324 GLU A O 1
ATOM 2556 N N . GLU A 1 325 ? -14.673 8.210 12.359 1.00 94.88 325 GLU A N 1
ATOM 2557 C CA . GLU A 1 325 ? -14.738 6.921 11.651 1.00 94.88 325 GLU A CA 1
ATOM 2558 C C . GLU A 1 325 ? -13.641 5.945 12.108 1.00 94.88 325 GLU A C 1
ATOM 2560 O O . GLU A 1 325 ? -13.908 4.780 12.416 1.00 94.88 325 GLU A O 1
ATOM 2565 N N . VAL A 1 326 ? -12.396 6.417 12.241 1.00 95.75 326 VAL A N 1
ATOM 2566 C CA . VAL A 1 326 ? -11.294 5.594 12.774 1.00 95.75 326 VAL A CA 1
ATOM 2567 C C . VAL A 1 326 ? -11.557 5.202 14.234 1.00 95.75 326 VAL A C 1
ATOM 2569 O O . VAL A 1 326 ? -11.249 4.079 14.645 1.00 95.75 326 VAL A O 1
ATOM 2572 N N . ALA A 1 327 ? -12.149 6.101 15.024 1.00 94.69 327 ALA A N 1
ATOM 2573 C CA . ALA A 1 327 ? -12.504 5.833 16.411 1.00 94.69 327 ALA A CA 1
ATOM 2574 C C . ALA A 1 327 ? -13.646 4.812 16.552 1.00 94.69 327 ALA A C 1
ATOM 2576 O O . ALA A 1 327 ? -13.633 4.014 17.494 1.00 94.69 327 ALA A O 1
ATOM 2577 N N . LEU A 1 328 ? -14.606 4.795 15.625 1.00 93.94 328 LEU A N 1
ATOM 2578 C CA . LEU A 1 328 ? -15.644 3.766 15.558 1.00 93.94 328 LEU A CA 1
ATOM 2579 C C . LEU A 1 328 ? -15.022 2.392 15.274 1.00 93.94 328 LEU A C 1
ATOM 2581 O O . LEU A 1 328 ? -15.295 1.441 16.008 1.00 93.94 328 LEU A O 1
ATOM 2585 N N . LEU A 1 329 ? -14.108 2.305 14.301 1.00 94.06 329 LEU A N 1
ATOM 2586 C CA . LEU A 1 329 ? -13.427 1.052 13.948 1.00 94.06 329 LEU A CA 1
ATOM 2587 C C . LEU A 1 329 ? -12.563 0.488 15.083 1.00 94.06 329 LEU A C 1
ATOM 2589 O O . LEU A 1 329 ? -12.610 -0.709 15.358 1.00 94.06 329 LEU A O 1
ATOM 2593 N N . ILE A 1 330 ? -11.775 1.323 15.767 1.00 94.19 330 ILE A N 1
ATOM 2594 C CA . ILE A 1 330 ? -10.902 0.848 16.855 1.00 94.19 330 ILE A CA 1
ATOM 2595 C C . ILE A 1 330 ? -11.692 0.422 18.100 1.00 94.19 330 ILE A C 1
ATOM 2597 O O . ILE A 1 330 ? -11.221 -0.423 18.863 1.00 94.19 330 ILE A O 1
ATOM 2601 N N . LYS A 1 331 ? -12.889 0.973 18.326 1.00 93.50 331 LYS A N 1
ATOM 2602 C CA . LYS A 1 331 ? -13.747 0.617 19.466 1.00 93.50 331 LYS A CA 1
ATOM 2603 C C . LYS A 1 331 ? -14.605 -0.616 19.229 1.00 93.50 331 LYS A C 1
ATOM 2605 O O . LYS A 1 331 ? -14.992 -1.267 20.200 1.00 93.50 331 LYS A O 1
ATOM 2610 N N . ASP A 1 332 ? -14.924 -0.923 17.979 1.00 92.75 332 ASP A N 1
ATOM 2611 C CA . ASP A 1 332 ? -15.767 -2.064 17.664 1.00 92.75 332 ASP A CA 1
ATOM 2612 C C . ASP A 1 332 ? -15.031 -3.383 17.954 1.00 92.75 332 ASP A C 1
ATOM 2614 O O . ASP A 1 332 ? -14.087 -3.771 17.269 1.00 92.75 332 ASP A O 1
ATOM 2618 N N . LYS A 1 333 ? -15.487 -4.094 18.991 1.00 88.88 333 LYS A N 1
ATOM 2619 C CA . LYS A 1 333 ? -14.922 -5.384 19.420 1.00 88.88 333 LYS A CA 1
ATOM 2620 C C . LYS A 1 333 ? -15.224 -6.524 18.435 1.00 88.88 333 LYS A C 1
ATOM 2622 O O . LYS A 1 333 ? -14.647 -7.597 18.585 1.00 88.88 333 LYS A O 1
ATOM 2627 N N . GLN A 1 334 ? -16.120 -6.323 17.464 1.00 89.75 334 GLN A N 1
ATOM 2628 C CA . GLN A 1 334 ? -16.389 -7.283 16.384 1.00 89.75 334 GLN A CA 1
ATOM 2629 C C . GLN A 1 334 ? -15.390 -7.160 15.228 1.00 89.75 334 GLN A C 1
ATOM 2631 O O . GLN A 1 334 ? -15.247 -8.095 14.440 1.00 89.75 334 GLN A O 1
ATOM 2636 N N . VAL A 1 335 ? -14.695 -6.026 15.121 1.00 90.50 335 VAL A N 1
ATOM 2637 C CA . VAL A 1 335 ? -13.656 -5.814 14.112 1.00 90.50 335 VAL A CA 1
ATOM 2638 C C . VAL A 1 335 ? -12.401 -6.606 14.484 1.00 90.50 335 VAL A C 1
ATOM 2640 O O . VAL A 1 335 ? -12.019 -6.690 15.652 1.00 90.50 335 VAL A O 1
ATOM 2643 N N . GLU A 1 336 ? -11.730 -7.178 13.479 1.00 89.31 336 GLU A N 1
ATOM 2644 C CA . GLU A 1 336 ? -10.486 -7.925 13.681 1.00 89.31 336 GLU A CA 1
ATOM 2645 C C . GLU A 1 336 ? -9.433 -7.100 14.437 1.00 89.31 336 GLU A C 1
ATOM 2647 O O . GLU A 1 336 ? -9.125 -5.962 14.071 1.00 89.31 336 GLU A O 1
ATOM 2652 N N . GLU A 1 337 ? -8.804 -7.706 15.449 1.00 89.62 337 GLU A N 1
ATOM 2653 C CA . GLU A 1 337 ? -7.805 -7.046 16.301 1.00 89.62 337 GLU A CA 1
ATOM 2654 C C . GLU A 1 337 ? -6.665 -6.412 15.487 1.00 89.62 337 GLU A C 1
ATOM 2656 O O . GLU A 1 337 ? -6.236 -5.300 15.784 1.00 89.62 337 GLU A O 1
ATOM 2661 N N . ASN A 1 338 ? -6.224 -7.062 14.405 1.00 89.19 338 ASN A N 1
ATOM 2662 C CA . ASN A 1 338 ? -5.188 -6.530 13.516 1.00 89.19 338 ASN A CA 1
ATOM 2663 C C . ASN A 1 338 ? -5.585 -5.195 12.867 1.00 89.19 338 ASN A C 1
ATOM 2665 O O . ASN A 1 338 ? -4.737 -4.317 12.697 1.00 89.19 338 ASN A O 1
ATOM 2669 N N . LEU A 1 339 ? -6.859 -5.024 12.503 1.00 90.19 339 LEU A N 1
ATOM 2670 C CA . LEU A 1 339 ? -7.349 -3.768 11.942 1.00 90.19 339 LEU A CA 1
ATOM 2671 C C . LEU A 1 339 ? -7.482 -2.694 13.022 1.00 90.19 339 LEU A C 1
ATOM 2673 O O . LEU A 1 339 ? -7.104 -1.546 12.791 1.00 90.19 339 LEU A O 1
ATOM 2677 N N . ARG A 1 340 ? -7.943 -3.068 14.220 1.00 93.50 340 ARG A N 1
ATOM 2678 C CA . ARG A 1 340 ? -7.997 -2.160 15.377 1.00 93.50 340 ARG A CA 1
ATOM 2679 C C . ARG A 1 340 ? -6.595 -1.665 15.758 1.00 93.50 340 ARG A C 1
ATOM 2681 O O . ARG A 1 340 ? -6.400 -0.471 15.978 1.00 93.50 340 ARG A O 1
ATOM 2688 N N . LEU A 1 341 ? -5.593 -2.549 15.744 1.00 90.25 341 LEU A N 1
ATOM 2689 C CA . LEU A 1 341 ? -4.182 -2.190 15.922 1.00 90.25 341 LEU A CA 1
ATOM 2690 C C . LEU A 1 341 ? -3.704 -1.223 14.832 1.00 90.25 341 LEU A C 1
ATOM 2692 O O . LEU A 1 341 ? -3.111 -0.199 15.165 1.00 90.25 341 LEU A O 1
ATOM 2696 N N . LYS A 1 342 ? -4.026 -1.483 13.557 1.00 90.00 342 LYS A N 1
ATOM 2697 C CA . LYS A 1 342 ? -3.732 -0.557 12.447 1.00 90.00 342 LYS A CA 1
ATOM 2698 C C . LYS A 1 342 ? -4.378 0.818 12.627 1.00 90.00 342 LYS A C 1
ATOM 2700 O O . LYS A 1 342 ? -3.753 1.815 12.285 1.00 90.00 342 LYS A O 1
ATOM 2705 N N . CYS A 1 343 ? -5.587 0.902 13.181 1.00 93.12 343 CYS A N 1
ATOM 2706 C CA . CYS A 1 343 ? -6.208 2.186 13.525 1.00 93.12 343 CYS A CA 1
ATOM 2707 C C . CYS A 1 343 ? -5.389 2.930 14.595 1.00 93.12 343 CYS A C 1
ATOM 2709 O O . CYS A 1 343 ? -5.178 4.136 14.493 1.00 93.12 343 CYS A O 1
ATOM 2711 N N . GLY A 1 344 ? -4.869 2.210 15.594 1.00 90.50 344 GLY A N 1
ATOM 2712 C CA . GLY A 1 344 ? -3.959 2.772 16.595 1.00 90.50 344 GLY A CA 1
ATOM 2713 C C . GLY A 1 344 ? -2.651 3.284 15.982 1.00 90.50 344 GLY A C 1
ATOM 2714 O O . GLY A 1 344 ? -2.229 4.400 16.283 1.00 90.50 344 GLY A O 1
ATOM 2715 N N . GLU A 1 345 ? -2.037 2.505 15.087 1.00 87.12 345 GLU A N 1
ATOM 2716 C CA . GLU A 1 345 ? -0.855 2.926 14.321 1.00 87.12 345 GLU A CA 1
ATOM 2717 C C . GLU A 1 345 ? -1.156 4.183 13.497 1.00 87.12 345 GLU A C 1
ATOM 2719 O O . GLU A 1 345 ? -0.423 5.164 13.593 1.00 87.12 345 GLU A O 1
ATOM 2724 N N .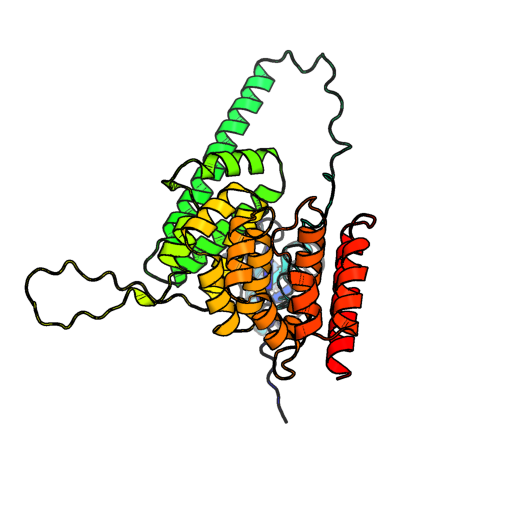 PHE A 1 346 ? -2.266 4.192 12.757 1.00 89.62 346 PHE A N 1
ATOM 2725 C CA . PHE A 1 346 ? -2.721 5.335 11.966 1.00 89.62 346 PHE A CA 1
ATOM 2726 C C . PHE A 1 346 ? -2.809 6.616 12.805 1.00 89.62 346 PHE A C 1
ATOM 2728 O O . PHE A 1 346 ? -2.226 7.632 12.434 1.00 89.62 346 PHE A O 1
ATOM 2735 N N . LEU A 1 347 ? -3.474 6.572 13.963 1.00 89.75 347 LEU A N 1
ATOM 2736 C CA . LEU A 1 347 ? -3.640 7.747 14.825 1.00 89.75 347 LEU A CA 1
ATOM 2737 C C . LEU A 1 347 ? -2.307 8.252 15.388 1.00 89.75 347 LEU A C 1
ATOM 2739 O O . LEU A 1 347 ? -2.070 9.459 15.431 1.00 89.75 347 LEU A O 1
ATOM 2743 N N . LEU A 1 348 ? -1.417 7.341 15.787 1.00 83.81 348 LEU A N 1
ATOM 2744 C CA . LEU A 1 348 ? -0.075 7.686 16.264 1.00 83.81 348 LEU A CA 1
ATOM 2745 C C . LEU A 1 348 ? 0.748 8.388 15.177 1.00 83.81 348 LEU A C 1
ATOM 2747 O O . LEU A 1 348 ? 1.409 9.395 15.446 1.00 83.81 348 LEU A O 1
ATOM 2751 N N . LEU A 1 349 ? 0.688 7.866 13.953 1.00 80.06 349 LEU A N 1
ATOM 2752 C CA . LEU A 1 349 ? 1.404 8.389 12.795 1.00 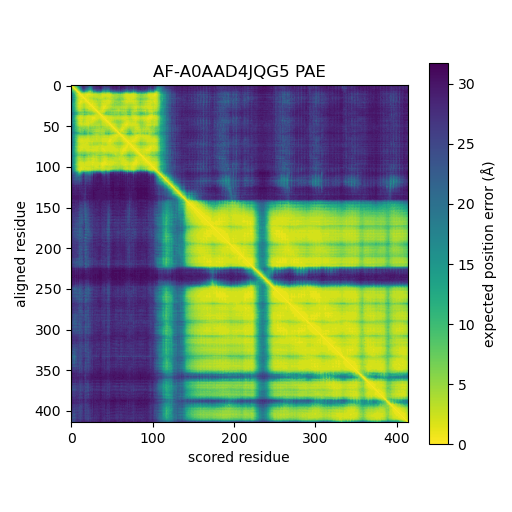80.06 349 LEU A CA 1
ATOM 2753 C C . LEU A 1 349 ? 0.845 9.738 12.321 1.00 80.06 349 LEU A C 1
ATOM 2755 O O . LEU A 1 349 ? 1.620 10.659 12.044 1.00 80.06 349 LEU A O 1
ATOM 2759 N N . LEU A 1 350 ? -0.482 9.878 12.288 1.00 80.06 350 LEU A N 1
ATOM 2760 C CA . LEU A 1 350 ? -1.172 11.115 11.925 1.00 80.06 350 LEU A CA 1
ATOM 2761 C C . LEU A 1 350 ? -0.815 12.246 12.896 1.00 80.06 350 LEU A C 1
ATOM 2763 O O . LEU A 1 350 ? -0.415 13.329 12.472 1.00 80.06 350 LEU A O 1
ATOM 2767 N N . ILE A 1 351 ? -0.883 11.978 14.201 1.00 77.75 351 ILE A N 1
ATOM 2768 C CA . ILE A 1 351 ? -0.589 12.974 15.236 1.00 77.75 351 ILE A CA 1
ATOM 2769 C C . ILE A 1 351 ? 0.889 13.364 15.248 1.00 77.75 351 ILE A C 1
ATOM 2771 O O . ILE A 1 351 ? 1.213 14.549 15.353 1.00 77.75 351 ILE A O 1
ATOM 2775 N N . GLY A 1 352 ? 1.791 12.388 15.108 1.00 69.38 352 GLY A N 1
ATOM 2776 C CA . GLY A 1 352 ? 3.225 12.657 14.989 1.00 69.38 352 GLY A CA 1
ATOM 2777 C C . GLY A 1 352 ? 3.555 13.581 13.817 1.00 69.38 352 GLY A C 1
ATOM 2778 O O . GLY A 1 352 ? 4.435 14.430 13.937 1.00 69.38 352 GLY A O 1
ATOM 2779 N N . HIS A 1 353 ? 2.821 13.458 12.710 1.00 66.50 353 HIS A N 1
ATOM 2780 C CA . HIS A 1 353 ? 3.005 14.301 11.531 1.00 66.50 353 HIS A CA 1
ATOM 2781 C C . HIS A 1 353 ? 2.419 15.710 11.699 1.00 66.50 353 HIS A C 1
ATOM 2783 O O . HIS A 1 353 ? 3.100 16.701 11.431 1.00 66.50 353 HIS A O 1
ATOM 2789 N N . VAL A 1 354 ? 1.176 15.820 12.177 1.00 63.34 354 VAL A N 1
ATOM 2790 C CA . VAL A 1 354 ? 0.472 17.109 12.324 1.00 63.34 354 VAL A CA 1
ATOM 2791 C C . VAL A 1 354 ? 1.173 18.026 13.335 1.00 63.34 354 VAL A C 1
ATOM 2793 O O . VAL A 1 354 ? 1.317 19.222 13.087 1.00 63.34 354 VAL A O 1
ATOM 2796 N N . ASN A 1 355 ? 1.697 17.471 14.431 1.00 60.53 355 ASN A N 1
ATOM 2797 C CA . ASN A 1 355 ? 2.357 18.235 15.496 1.00 60.53 355 ASN A CA 1
ATOM 2798 C C . ASN A 1 355 ? 3.749 18.780 15.140 1.00 60.53 355 ASN A C 1
ATOM 2800 O O . ASN A 1 355 ? 4.274 19.619 15.868 1.00 60.53 355 ASN A O 1
ATOM 2804 N N . GLY A 1 356 ? 4.371 18.308 14.057 1.00 54.66 356 GLY A N 1
ATOM 2805 C CA . GLY A 1 356 ? 5.697 18.767 13.630 1.00 54.66 356 GLY A CA 1
ATOM 2806 C C . GLY A 1 356 ? 5.706 20.147 12.957 1.00 54.66 356 GLY A C 1
ATOM 2807 O O . GLY A 1 356 ? 6.762 20.588 12.506 1.00 54.66 356 GLY A O 1
ATOM 2808 N N . ARG A 1 357 ? 4.549 20.813 12.839 1.00 53.88 357 ARG A N 1
ATOM 2809 C CA . ARG A 1 357 ? 4.345 22.036 12.047 1.00 53.88 357 ARG A CA 1
ATOM 2810 C C . ARG A 1 357 ? 4.052 23.248 12.937 1.00 53.88 357 ARG A C 1
ATOM 2812 O O . ARG A 1 357 ? 3.343 23.131 13.928 1.00 53.88 357 ARG A O 1
ATOM 2819 N N . GLU A 1 358 ? 4.547 24.428 12.547 1.00 44.12 358 GLU A N 1
ATOM 2820 C CA . GLU A 1 358 ? 4.340 25.689 13.292 1.00 44.12 358 GLU A CA 1
ATOM 2821 C C . GLU A 1 358 ? 2.864 26.130 13.349 1.00 44.12 358 GLU A C 1
ATOM 2823 O O . GLU A 1 358 ? 2.444 26.770 14.309 1.00 44.12 358 GLU A O 1
ATOM 2828 N N . THR A 1 359 ? 2.063 25.761 12.343 1.00 55.84 359 THR A N 1
ATOM 2829 C CA . THR A 1 359 ? 0.598 25.902 12.331 1.00 55.84 359 THR A CA 1
ATOM 2830 C C . THR A 1 359 ? -0.011 24.584 11.838 1.00 55.84 359 THR A C 1
ATOM 2832 O O . THR A 1 359 ? 0.064 24.292 10.642 1.00 55.84 359 THR A O 1
ATOM 2835 N N . PRO A 1 360 ? -0.537 23.728 12.731 1.00 60.00 360 PRO A N 1
ATOM 2836 C CA . PRO A 1 360 ? -1.053 22.430 12.328 1.00 60.00 360 PRO A CA 1
ATOM 2837 C C . PRO A 1 360 ? -2.381 22.598 11.567 1.00 60.00 360 PRO A C 1
ATOM 2839 O O . PRO A 1 360 ? -3.338 23.136 12.124 1.00 60.00 360 PRO A O 1
ATOM 2842 N N . PRO A 1 361 ? -2.486 22.142 10.308 1.00 58.03 361 PRO A N 1
ATOM 2843 C CA . PRO A 1 361 ? -3.791 21.819 9.734 1.00 58.03 361 PRO A CA 1
ATOM 2844 C C . PRO A 1 361 ? -4.429 20.723 10.605 1.00 58.03 361 PRO A C 1
ATOM 2846 O O . PRO A 1 361 ? -3.727 19.799 11.008 1.00 58.03 361 PRO A O 1
ATOM 2849 N N . MET A 1 362 ? -5.727 20.831 10.904 1.00 71.44 362 MET A N 1
ATOM 2850 C CA . MET A 1 362 ? -6.444 20.072 11.950 1.00 71.44 362 MET A CA 1
ATOM 2851 C C . MET A 1 362 ? -6.209 20.573 13.385 1.00 71.44 362 MET A C 1
ATOM 2853 O O . MET A 1 362 ? -5.592 19.910 14.221 1.00 71.44 362 MET A O 1
ATOM 2857 N N . MET A 1 363 ? -6.743 21.757 13.696 1.00 70.44 363 MET A N 1
ATOM 2858 C CA . MET A 1 363 ? -6.610 22.382 15.023 1.00 70.44 363 MET A CA 1
ATOM 2859 C C . MET A 1 363 ? -7.347 21.606 16.127 1.00 70.44 363 MET A C 1
ATOM 2861 O O . MET A 1 363 ? -6.934 21.664 17.286 1.00 70.44 363 MET A O 1
ATOM 2865 N N . ALA A 1 364 ? -8.414 20.879 15.777 1.00 82.00 364 ALA A N 1
ATOM 2866 C CA . ALA A 1 364 ? -9.244 20.138 16.725 1.00 82.00 364 ALA A CA 1
ATOM 2867 C C . ALA A 1 364 ? -8.757 18.704 16.988 1.00 82.00 364 ALA A C 1
ATOM 2869 O O . ALA A 1 364 ? -9.266 18.050 17.892 1.00 82.00 364 ALA A O 1
ATOM 2870 N N . ILE A 1 365 ? -7.727 18.218 16.284 1.00 84.75 365 ILE A N 1
ATOM 2871 C CA . ILE A 1 365 ? -7.379 16.787 16.262 1.00 84.75 365 ILE A CA 1
ATOM 2872 C C . ILE A 1 365 ? -7.133 16.175 17.657 1.00 84.75 365 ILE A C 1
ATOM 2874 O O . ILE A 1 365 ? -7.495 15.029 17.917 1.00 84.75 365 ILE A O 1
ATOM 2878 N N . HIS A 1 366 ? -6.547 16.937 18.586 1.00 84.88 366 HIS A N 1
ATOM 2879 C CA . HIS A 1 366 ? -6.314 16.484 19.967 1.00 84.88 366 HIS A CA 1
ATOM 2880 C C . HIS A 1 366 ? -7.585 16.447 20.802 1.00 84.88 366 HIS A C 1
ATOM 2882 O O . HIS A 1 366 ? -7.731 15.566 21.650 1.00 84.88 366 HIS A O 1
ATOM 2888 N N . GLU A 1 367 ? -8.473 17.412 20.578 1.00 87.62 367 GLU A N 1
ATOM 2889 C CA . GLU A 1 367 ? -9.793 17.476 21.200 1.00 87.62 367 GLU A CA 1
ATOM 2890 C C . GLU A 1 367 ? -10.629 16.288 20.712 1.00 87.62 367 GLU A C 1
ATOM 2892 O O . GLU A 1 367 ? -11.116 15.513 21.531 1.00 87.62 367 GLU A O 1
ATOM 2897 N N . ASP A 1 368 ? -10.665 16.062 19.396 1.00 89.38 368 ASP A N 1
ATOM 2898 C CA . ASP A 1 368 ? -11.416 14.985 18.749 1.00 89.38 368 ASP A CA 1
ATOM 2899 C C . ASP A 1 368 ? -10.953 13.611 19.233 1.00 89.38 368 ASP A C 1
ATOM 2901 O O . ASP A 1 368 ? -11.763 12.780 19.640 1.00 89.38 368 ASP A O 1
ATOM 2905 N N . ILE A 1 369 ? -9.640 13.358 19.272 1.00 90.50 369 ILE A N 1
ATOM 2906 C CA . ILE A 1 369 ? -9.118 12.080 19.774 1.00 90.50 369 ILE A CA 1
ATOM 2907 C C . ILE A 1 369 ? -9.508 11.861 21.239 1.00 90.50 369 ILE A C 1
ATOM 2909 O O . ILE A 1 369 ? -9.847 10.738 21.612 1.00 90.50 369 ILE A O 1
ATOM 2913 N N . ARG A 1 370 ? -9.476 12.894 22.090 1.00 91.69 370 ARG A N 1
ATOM 2914 C CA . ARG A 1 370 ? -9.900 12.761 23.495 1.00 91.69 370 ARG A CA 1
ATOM 2915 C C . ARG A 1 370 ? -11.406 12.562 23.614 1.00 91.69 370 ARG A C 1
ATOM 2917 O O . ARG A 1 370 ? -11.829 11.727 24.412 1.00 91.69 370 ARG A O 1
ATOM 2924 N N . GLN A 1 371 ? -12.192 13.287 22.824 1.00 92.88 371 GLN A N 1
ATOM 2925 C CA . GLN A 1 371 ? -13.645 13.167 22.772 1.00 92.88 371 GLN A CA 1
ATOM 2926 C C . GLN A 1 371 ? -14.054 11.757 22.347 1.00 92.88 371 GLN A C 1
ATOM 2928 O O . GLN A 1 371 ? -14.888 11.127 23.000 1.00 92.88 371 GLN A O 1
ATOM 2933 N N . TYR A 1 372 ? -13.442 11.235 21.284 1.00 93.12 372 TYR A N 1
ATOM 2934 C CA . TYR A 1 372 ? -13.815 9.944 20.736 1.00 93.12 372 TYR A CA 1
ATOM 2935 C C . TYR A 1 372 ? -13.141 8.778 21.452 1.00 93.12 372 TYR A C 1
ATOM 2937 O O . TYR A 1 372 ? -13.831 7.809 21.715 1.00 93.12 372 TYR A O 1
ATOM 2945 N N . LEU A 1 373 ? -11.861 8.806 21.827 1.00 91.62 373 LEU A N 1
ATOM 2946 C CA . LEU A 1 373 ? -11.168 7.645 22.429 1.00 91.62 373 LEU A CA 1
ATOM 2947 C C . LEU A 1 373 ? -11.006 7.705 23.951 1.00 91.62 373 LEU A C 1
ATOM 2949 O O . LEU A 1 373 ? -10.548 6.731 24.556 1.00 91.62 373 LEU A O 1
ATOM 2953 N N . GLY A 1 374 ? -11.385 8.819 24.572 1.00 91.38 374 GLY A N 1
ATOM 2954 C CA . GLY A 1 374 ? -11.218 9.067 25.997 1.00 91.38 374 GLY A CA 1
ATOM 2955 C C . GLY A 1 374 ? -9.867 9.693 26.351 1.00 91.38 374 GLY A C 1
ATOM 2956 O O . GLY A 1 374 ? -8.869 9.595 25.631 1.00 91.38 374 GLY A O 1
ATOM 2957 N N . GLU A 1 375 ? -9.829 10.327 27.521 1.00 89.44 375 GLU A N 1
ATOM 2958 C CA . GLU A 1 375 ? -8.707 11.156 27.977 1.00 89.44 375 GLU A CA 1
ATOM 2959 C C . GLU A 1 375 ? -7.400 10.366 28.149 1.00 89.44 375 GLU A C 1
ATOM 2961 O O . GLU A 1 375 ? -6.317 10.846 27.800 1.00 89.44 375 GLU A O 1
ATOM 2966 N N . LYS A 1 376 ? -7.496 9.113 28.613 1.00 88.38 376 LYS A N 1
ATOM 2967 C CA . LYS A 1 376 ? -6.347 8.214 28.788 1.00 88.38 376 LYS A CA 1
ATOM 2968 C C . LYS A 1 376 ? -5.714 7.837 27.444 1.00 88.38 376 LYS A C 1
ATOM 2970 O O . LYS A 1 376 ? -4.507 8.007 27.277 1.00 88.38 376 LYS A O 1
ATOM 2975 N N . SER A 1 377 ? -6.522 7.373 26.491 1.00 89.69 377 SER A N 1
ATOM 2976 C CA . SER A 1 377 ? -6.084 6.983 25.143 1.00 89.69 377 SER A CA 1
ATOM 2977 C C . SER A 1 377 ? -5.500 8.179 24.388 1.00 89.69 377 SER A C 1
ATOM 2979 O O . SER A 1 377 ? -4.409 8.084 23.828 1.00 89.69 377 SER A O 1
ATOM 2981 N N . GLY A 1 378 ? -6.167 9.339 24.448 1.00 88.56 378 GLY A N 1
ATOM 2982 C CA . GLY A 1 378 ? -5.671 10.569 23.829 1.00 88.56 378 GLY A CA 1
ATOM 2983 C C . GLY A 1 378 ? -4.345 11.051 24.420 1.00 88.56 378 GLY A C 1
ATOM 2984 O O . GLY A 1 378 ? -3.444 11.439 23.677 1.00 88.56 378 GLY A O 1
ATOM 2985 N N . SER A 1 379 ? -4.168 10.951 25.741 1.00 88.69 379 SER A N 1
ATOM 2986 C CA . SER A 1 379 ? -2.896 11.290 26.396 1.00 88.69 379 SER A CA 1
ATOM 2987 C C . SER A 1 379 ? -1.756 10.352 25.985 1.00 88.69 379 SER A C 1
ATOM 2989 O O . SER A 1 379 ? -0.630 10.810 25.786 1.00 88.69 379 SER A O 1
ATOM 2991 N N . LEU A 1 380 ? -2.036 9.052 25.820 1.00 87.62 380 LEU A N 1
ATOM 2992 C CA . LEU A 1 380 ? -1.055 8.073 25.338 1.00 87.62 380 LEU A CA 1
ATOM 2993 C C . LEU A 1 380 ? -0.621 8.368 23.901 1.00 87.62 380 LEU A C 1
ATOM 2995 O O . LEU A 1 380 ? 0.580 8.382 23.629 1.00 87.62 380 LEU A O 1
ATOM 2999 N N . ILE A 1 381 ? -1.575 8.641 23.005 1.00 85.88 381 ILE A N 1
ATOM 3000 C CA . ILE A 1 381 ? -1.293 8.978 21.603 1.00 85.88 381 ILE A CA 1
ATOM 3001 C C . ILE A 1 381 ? -0.450 10.256 21.524 1.00 85.88 381 ILE A C 1
ATOM 3003 O O . ILE A 1 381 ? 0.590 10.270 20.860 1.00 85.88 381 ILE A O 1
ATOM 3007 N N . TRP A 1 382 ? -0.837 11.303 22.261 1.00 83.88 382 TRP A N 1
ATOM 3008 C CA . TRP A 1 382 ? -0.073 12.549 22.333 1.00 83.88 382 TRP A CA 1
ATOM 3009 C C . TRP A 1 382 ? 1.359 12.311 22.818 1.00 83.88 382 TRP A C 1
ATOM 3011 O O . TRP A 1 382 ? 2.307 12.724 22.154 1.00 83.88 382 TRP A O 1
ATOM 3021 N N . ALA A 1 383 ? 1.536 11.601 23.935 1.00 80.75 383 ALA A N 1
ATOM 3022 C CA . ALA A 1 383 ? 2.860 11.330 24.486 1.00 80.75 383 ALA A CA 1
ATOM 3023 C C . ALA A 1 383 ? 3.725 10.531 23.505 1.00 80.75 383 ALA A C 1
ATOM 3025 O O . ALA A 1 383 ? 4.865 10.909 23.248 1.00 80.75 383 ALA A O 1
ATOM 3026 N N . ALA A 1 384 ? 3.180 9.466 22.914 1.00 76.06 384 ALA A N 1
ATOM 3027 C CA . ALA A 1 384 ? 3.897 8.624 21.962 1.00 76.06 384 ALA A CA 1
ATOM 3028 C C . ALA A 1 384 ? 4.337 9.384 20.699 1.00 76.06 384 ALA A C 1
ATOM 3030 O O . ALA A 1 384 ? 5.427 9.122 20.186 1.00 76.06 384 ALA A O 1
ATOM 3031 N N . SER A 1 385 ? 3.553 10.368 20.246 1.00 67.44 385 SER A N 1
ATOM 3032 C CA . SER A 1 385 ? 3.895 11.192 19.079 1.00 67.44 385 SER A CA 1
ATOM 3033 C C . SER A 1 385 ? 5.176 12.023 19.247 1.00 67.44 385 SER A C 1
ATOM 3035 O O . SER A 1 385 ? 5.854 12.319 18.267 1.00 67.44 385 SER A O 1
ATOM 3037 N N . GLN A 1 386 ? 5.562 12.343 20.487 1.00 65.50 386 GLN A N 1
ATOM 3038 C CA . GLN A 1 386 ? 6.737 13.167 20.795 1.00 65.50 386 GLN A CA 1
ATOM 3039 C C . GLN A 1 386 ? 8.063 12.384 20.759 1.00 65.50 386 GLN A C 1
ATOM 3041 O O . GLN A 1 386 ? 9.133 12.983 20.664 1.00 65.50 386 GLN A O 1
ATOM 3046 N N . PHE A 1 387 ? 8.025 11.047 20.824 1.00 56.81 387 PHE A N 1
ATOM 3047 C CA . PHE A 1 387 ? 9.225 10.202 20.962 1.00 56.81 387 PHE A CA 1
ATOM 3048 C C . PHE A 1 387 ? 9.736 9.598 19.642 1.00 56.81 387 PHE A C 1
ATOM 3050 O O . PHE A 1 387 ? 10.745 8.893 19.636 1.00 56.81 387 PHE A O 1
ATOM 3057 N N . GLY A 1 388 ? 9.074 9.863 18.511 1.00 52.59 388 GLY A N 1
ATOM 3058 C CA . GLY A 1 388 ? 9.373 9.213 17.228 1.00 52.59 388 GLY A CA 1
ATOM 3059 C C . GLY A 1 388 ? 10.734 9.561 16.604 1.00 52.59 388 GLY A C 1
ATOM 3060 O O . GLY A 1 388 ? 11.229 8.820 15.755 1.00 52.59 388 GLY A O 1
ATOM 3061 N N . SER A 1 389 ? 11.387 10.654 17.006 1.00 50.59 389 SER A N 1
ATOM 3062 C CA . SER A 1 389 ? 12.530 11.212 16.267 1.00 50.59 389 SER A CA 1
ATOM 3063 C C . SER A 1 389 ? 13.903 10.601 16.591 1.00 50.59 389 SER A C 1
ATOM 3065 O O . SER A 1 389 ? 14.825 10.782 15.797 1.00 50.59 389 SER A O 1
ATOM 3067 N N . THR A 1 390 ? 14.064 9.804 17.655 1.00 48.31 390 THR A N 1
ATOM 3068 C CA . THR A 1 390 ? 15.399 9.417 18.175 1.00 48.31 390 THR A CA 1
ATOM 3069 C C . THR A 1 390 ? 15.826 7.956 17.968 1.00 48.31 390 THR A C 1
ATOM 3071 O O . THR A 1 390 ? 16.988 7.638 18.210 1.00 48.31 390 THR A O 1
ATOM 3074 N N . LEU A 1 391 ? 14.936 7.068 17.513 1.00 51.53 391 LEU A N 1
ATOM 3075 C CA . LEU A 1 391 ? 15.197 5.619 17.410 1.00 51.53 391 LEU A CA 1
ATOM 3076 C C . LEU A 1 391 ? 15.653 5.171 16.007 1.00 51.53 391 LEU A C 1
ATOM 3078 O O . LEU A 1 391 ? 15.374 5.834 15.013 1.00 51.53 391 LEU A O 1
ATOM 3082 N N . ASP A 1 392 ? 16.312 4.015 15.895 1.00 53.31 392 ASP A N 1
ATOM 3083 C CA . ASP A 1 392 ? 16.532 3.339 14.603 1.00 53.31 392 ASP A CA 1
ATOM 3084 C C . ASP A 1 392 ? 15.196 2.853 13.988 1.00 53.31 392 ASP A C 1
ATOM 3086 O O . ASP A 1 392 ? 14.299 2.498 14.739 1.00 53.31 392 ASP A O 1
ATOM 3090 N N . PRO A 1 393 ? 15.013 2.741 12.657 1.00 52.78 393 PRO A N 1
ATOM 3091 C CA . PRO A 1 393 ? 13.736 2.373 12.027 1.00 52.78 393 PRO A CA 1
ATOM 3092 C C . PRO A 1 393 ? 13.142 1.034 12.446 1.00 52.78 393 PRO A C 1
ATOM 3094 O O . PRO A 1 393 ? 11.939 0.959 12.663 1.00 52.78 393 PRO A O 1
ATOM 3097 N N . GLU A 1 394 ? 13.958 -0.013 12.606 1.00 56.22 394 GLU A N 1
ATOM 3098 C CA . GLU A 1 394 ? 13.461 -1.304 13.111 1.00 56.22 394 GLU A CA 1
ATOM 3099 C C . GLU A 1 394 ? 12.935 -1.165 14.548 1.00 56.22 394 GLU A C 1
ATOM 3101 O O . GLU A 1 394 ? 11.914 -1.747 14.924 1.00 56.22 394 GLU A O 1
ATOM 3106 N N . GLN A 1 395 ? 13.594 -0.317 15.342 1.00 64.19 395 GLN A N 1
ATOM 3107 C CA . GLN A 1 395 ? 13.154 0.025 16.689 1.00 64.19 395 GLN A CA 1
ATOM 3108 C C . GLN A 1 395 ? 11.933 0.954 16.664 1.00 64.19 395 GLN A C 1
ATOM 3110 O O . GLN A 1 395 ? 11.062 0.797 17.513 1.00 64.19 395 GLN A O 1
ATOM 3115 N N . ARG A 1 396 ? 11.815 1.868 15.689 1.00 65.94 396 ARG A N 1
ATOM 3116 C CA . ARG A 1 396 ? 10.654 2.758 15.506 1.00 65.94 396 ARG A CA 1
ATOM 3117 C C . ARG A 1 396 ? 9.391 1.976 15.201 1.00 65.94 396 ARG A C 1
ATOM 3119 O O . ARG A 1 396 ? 8.363 2.265 15.797 1.00 65.94 396 ARG A O 1
ATOM 3126 N N . LEU A 1 397 ? 9.465 0.979 14.326 1.00 66.31 397 LEU A N 1
ATOM 3127 C CA . LEU A 1 397 ? 8.316 0.127 14.043 1.00 66.31 397 LEU A CA 1
ATOM 3128 C C . LEU A 1 397 ? 7.930 -0.702 15.269 1.00 66.31 397 LEU A C 1
ATOM 3130 O O . LEU A 1 397 ? 6.766 -0.718 15.656 1.00 66.31 397 LEU A O 1
ATOM 3134 N N . THR A 1 398 ? 8.899 -1.376 15.889 1.00 74.06 398 THR A N 1
ATOM 3135 C CA . THR A 1 398 ? 8.617 -2.185 17.081 1.00 74.06 398 THR A CA 1
ATOM 3136 C C . THR A 1 398 ? 8.006 -1.310 18.181 1.00 74.06 398 THR A C 1
ATOM 3138 O O . THR A 1 398 ? 7.034 -1.696 18.825 1.00 74.06 398 THR A O 1
ATOM 3141 N N . ALA A 1 399 ? 8.521 -0.089 18.356 1.00 76.00 399 ALA A N 1
ATOM 3142 C CA . ALA A 1 399 ? 7.959 0.900 19.264 1.00 76.00 399 ALA A CA 1
ATOM 3143 C C . ALA A 1 399 ? 6.540 1.316 18.855 1.00 76.00 399 ALA A C 1
ATOM 3145 O O . ALA A 1 399 ? 5.665 1.326 19.715 1.00 76.00 399 ALA A O 1
ATOM 3146 N N . LEU A 1 400 ? 6.290 1.608 17.576 1.00 79.81 400 LEU A N 1
ATOM 3147 C CA . LEU A 1 400 ? 4.967 1.965 17.058 1.00 79.81 400 LEU A CA 1
ATOM 3148 C C . LEU A 1 400 ? 3.941 0.868 17.360 1.00 79.81 400 LEU A C 1
ATOM 3150 O O . LEU A 1 400 ? 2.895 1.167 17.926 1.00 79.81 400 LEU A O 1
ATOM 3154 N N . GLN A 1 401 ? 4.272 -0.395 17.084 1.00 82.56 401 GLN A N 1
ATOM 3155 C CA . GLN A 1 401 ? 3.408 -1.546 17.364 1.00 82.56 401 GLN A CA 1
ATOM 3156 C C . GLN A 1 401 ? 3.126 -1.703 18.862 1.00 82.56 401 GLN A C 1
ATOM 3158 O O . GLN A 1 401 ? 1.989 -1.947 19.268 1.00 82.56 401 GLN A O 1
ATOM 3163 N N . ILE A 1 402 ? 4.147 -1.522 19.707 1.00 84.44 402 ILE A N 1
ATOM 3164 C CA . ILE A 1 402 ? 3.984 -1.549 21.166 1.00 84.44 402 ILE A CA 1
ATOM 3165 C C . ILE A 1 402 ? 3.062 -0.413 21.628 1.00 84.44 402 ILE A C 1
ATOM 3167 O O . ILE A 1 402 ? 2.192 -0.644 22.468 1.00 84.44 402 ILE A O 1
ATOM 3171 N N . GLN A 1 403 ? 3.224 0.804 21.101 1.00 85.69 403 GLN A N 1
ATOM 3172 C CA . GLN A 1 403 ? 2.363 1.932 21.467 1.00 85.69 403 GLN A CA 1
ATOM 3173 C C . GLN A 1 403 ? 0.935 1.745 20.951 1.00 85.69 403 GLN A C 1
ATOM 3175 O O . GLN A 1 403 ? -0.002 1.970 21.710 1.00 85.69 403 GLN A O 1
ATOM 3180 N N . ALA A 1 404 ? 0.749 1.271 19.718 1.00 86.94 404 ALA A N 1
ATOM 3181 C CA . ALA A 1 404 ? -0.568 0.978 19.160 1.00 86.94 404 ALA A CA 1
ATOM 3182 C C . ALA A 1 404 ? -1.308 -0.070 20.002 1.00 86.94 404 ALA A C 1
ATOM 3184 O O . ALA A 1 404 ? -2.480 0.112 20.328 1.00 86.94 404 ALA A O 1
ATOM 3185 N N . ARG A 1 405 ? -0.603 -1.116 20.455 1.00 90.31 405 ARG A N 1
ATOM 3186 C CA . ARG A 1 405 ? -1.165 -2.106 21.380 1.00 90.31 405 ARG A CA 1
ATOM 3187 C C . ARG A 1 405 ? -1.565 -1.489 22.720 1.00 90.31 405 ARG A C 1
ATOM 3189 O O . ARG A 1 405 ? -2.657 -1.766 23.196 1.00 90.31 405 ARG A O 1
ATOM 3196 N N . ARG A 1 406 ? -0.742 -0.613 23.304 1.00 90.25 406 ARG A N 1
ATOM 3197 C CA . ARG A 1 406 ? -1.091 0.102 24.549 1.00 90.25 406 ARG A CA 1
ATOM 3198 C C . ARG A 1 406 ? -2.313 1.002 24.390 1.00 90.25 406 ARG A C 1
ATOM 3200 O O . ARG A 1 406 ? -3.117 1.101 25.313 1.00 90.25 406 ARG A O 1
ATOM 3207 N N . VAL A 1 407 ? -2.444 1.666 23.241 1.00 90.12 407 VAL A N 1
ATOM 3208 C CA . VAL A 1 407 ? -3.636 2.456 22.909 1.00 90.12 407 VAL A CA 1
ATOM 3209 C C . VAL A 1 407 ? -4.860 1.545 22.859 1.00 90.12 407 VAL A C 1
ATOM 3211 O O . VAL A 1 407 ? -5.851 1.836 23.524 1.00 90.12 407 VAL A O 1
ATOM 3214 N N . LEU A 1 408 ? -4.774 0.410 22.166 1.00 91.56 408 LEU A N 1
ATOM 3215 C CA . LEU A 1 408 ? -5.875 -0.545 22.075 1.00 91.56 408 LEU A CA 1
ATOM 3216 C C . LEU A 1 408 ? -6.273 -1.118 23.446 1.00 91.56 408 LEU A C 1
ATOM 3218 O O . LEU A 1 408 ? -7.444 -1.078 23.813 1.00 91.56 408 LEU A O 1
ATOM 3222 N N . GLU A 1 409 ? -5.297 -1.554 24.246 1.00 91.00 409 GLU A N 1
ATOM 3223 C CA . GLU A 1 409 ? -5.510 -2.018 25.625 1.00 91.00 409 GLU A CA 1
ATOM 3224 C C . GLU A 1 409 ? -6.185 -0.941 26.484 1.00 91.00 409 GLU A C 1
ATOM 3226 O O . GLU A 1 409 ? -7.040 -1.244 27.313 1.00 91.00 409 GLU A O 1
ATOM 3231 N N . SER A 1 410 ? -5.832 0.335 26.289 1.00 90.69 410 SER A N 1
ATOM 3232 C CA . SER A 1 410 ? -6.456 1.437 27.024 1.00 90.69 410 SER A CA 1
ATOM 3233 C C . SER A 1 410 ? -7.920 1.670 26.645 1.00 90.69 410 SER A C 1
ATOM 3235 O O . SER A 1 410 ? -8.681 2.112 27.505 1.00 90.69 410 SER A O 1
ATOM 3237 N N . ILE A 1 411 ? -8.305 1.336 25.410 1.00 89.75 411 ILE A N 1
ATOM 3238 C CA . ILE A 1 411 ? -9.681 1.425 24.907 1.00 89.75 411 ILE A CA 1
ATOM 3239 C C . ILE A 1 411 ? -10.507 0.234 25.403 1.00 89.75 411 ILE A C 1
ATOM 3241 O O . ILE A 1 411 ? -11.635 0.431 25.834 1.00 89.75 411 ILE A O 1
ATOM 3245 N N . ASP A 1 412 ? -9.945 -0.978 25.402 1.00 86.38 412 ASP A N 1
ATOM 3246 C CA . ASP A 1 412 ? -10.658 -2.207 25.793 1.00 86.38 412 ASP A CA 1
ATOM 3247 C C . ASP A 1 412 ? -10.925 -2.341 27.300 1.00 86.38 412 ASP A C 1
ATOM 3249 O O . ASP A 1 412 ? -11.783 -3.130 27.707 1.00 86.38 412 ASP A O 1
ATOM 3253 N N . LEU A 1 413 ? -10.207 -1.573 28.126 1.00 74.06 413 LEU A N 1
ATOM 3254 C CA . LEU A 1 413 ? -10.448 -1.465 29.571 1.00 74.06 413 LEU A CA 1
ATOM 3255 C C . LEU A 1 413 ? -11.757 -0.731 29.919 1.00 74.06 413 LEU A C 1
ATOM 3257 O O . LEU A 1 413 ? -12.151 -0.745 31.089 1.00 74.06 413 LEU A O 1
ATOM 3261 N N . TYR A 1 414 ? -12.408 -0.117 28.929 1.00 58.81 414 TYR A N 1
ATOM 3262 C CA . TYR A 1 414 ? -13.698 0.566 29.023 1.00 58.81 414 TYR A CA 1
ATOM 3263 C C . TYR A 1 414 ? -14.692 -0.015 27.998 1.00 58.81 414 TYR A C 1
ATOM 3265 O O . TYR A 1 414 ? -15.899 0.260 28.174 1.00 58.81 414 TYR A O 1
#

Foldseek 3Di:
DDDDDPQDFWFKAFPPPRHTWGTPVQFPDFPDADPVGTKTKGQDTPQKDWADWDWDQDPVGIFTKTFIAHNPPRHTFFIATCDDPDPVCRVRHRMTMGDPVGMDTRGPPPPCCVVVVLCPPLDDDDPPPPPPPPPDPVVPPDPVVVVVVVVVLVVLLVVLLVLLLCLLVQCQDLEQVSVLVSLVSLLVSLVVLVPDPSSLVSLQVQCVPVSRNLLVSLQVQALDDPVPPPPDDPPDPP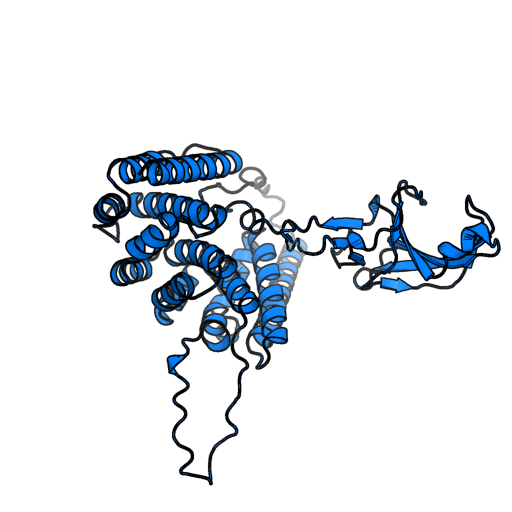DDDPDSNRPHHDLSSLLSSLSSLLSCLQSYVCSLVVCVVSVVLVSLLCQLQPHDLSNVLSSLSSLLSSCQVDLSSLLSCVVVVVLLSLLVQLLDPVHDPSSNLSSLLSLLSVLLRQVVDPHGNCPCSLVSCCVRQNPVLSVLSNVSSVPSPPDDSVVSSVSSSVSSVVSSVSSVVD

Secondary structure (DSSP, 8-state):
----------EEEETTT--EEEESTTEEEEEEEETTEEEEEES---SEEEEEEEEEEETTEEEEEEEEEETTT--EEEEEEEEESSGGGGGGTT-EEEETTTEEEE----SGGGHHHH-TTS----S-TT--PPPPTTGGG-HHHHHHHHHHHHHHHHHHHHHHHHHHHHHT-SSHHHHHHHHHHHHHHHHHHTT-HHHHHHHHHHHTSGGG-SHHHHHHHTS--GGG-----S---S-PPPP--PPPPPHHHHHHHHHHHHHHHHH-THHHHHHHHTTHHHHHHHHHHHS-HHHHHHHHHHHHHHHTT-HHHHHHHHHTTHHHHHHHHHH-TTS-HHHHHHHHHHHHHHHHHHTTSSS-S-TTHHHHHHHHH-HHHHHHHHHHHTTTTSS-HHHHHHHHHHHHHHHHHHHHT-

Sequence (414 aa):
MGERELVGPRLYSCYKCRNHVCLHDDIISKAFQGRHGRAFLFSHAMNIAVGAKEDRNLMTGLHTVADISCADCSEVLGWKYERAFEASQKYKEGKFIFEKSKIVKENCLCAATEAWCNTQMYLKKAFWTDAVKPETEAERQSPVLELVKSLDKQRLYREVTLALRSGLREARAEFSFLRIRGLRSILKFLRSVAQSDDTINLFYHSQSIPALQVVPVLFQHTLREVEDQSVTNLNHIFSVEPMKISSPATDAEVALALRVLEGCCLLHCESTILAHQHKAITVLMNILSTRGVLEQGACLDALIAIMLDSSSNQMDFEACNGIEEVALLIKDKQVEENLRLKCGEFLLLLIGHVNGRETPPMMAIHEDIRQYLGEKSGSLIWAASQFGSTLDPEQRLTALQIQARRVLESIDLY

pLDDT: mean 77.23, std 19.2, range [25.16, 96.5]

InterPro domains:
  IPR004910 Yippee/Mis18/Cereblon [PF03226] (12-104)
  IPR012535 Cell division protein Cdc14 [PF08045] (244-349)
  IPR012535 Cell division protein Cdc14 [PTHR34065] (121-412)
  IPR016024 Armadillo-type fold [SSF48371] (183-380)
  IPR034751 Yippee domain [PS51792] (10-107)

Nearest PDB structures (foldseek):
  8qbn-assembly1_Y  TM=9.154E-01  e=7.624E-10  Homo sapiens
  7sqc-assembly1_N0  TM=4.458E-01  e=1.258E-02  Chlamydomonas reinhardtii
  7n6g-assembly1_1E  TM=5.609E-01  e=1.903E-01  Chlamydomonas reinhardtii
  4r11-assembly3_E  TM=4.645E-01  e=1.316E-01  Caenorhabditis elegans
  4r11-assembly2_C  TM=4.807E-01  e=1.583E-01  Caenorhabditis elegans

Mean predicted aligned error: 16.4 Å

Solvent-accessible surface area (backbone atoms only — not comparable to full-atom values): 23186 Å² total; per-residue (Å²): 138,83,87,81,80,87,74,59,81,31,34,28,18,35,62,87,80,60,51,60,33,33,52,54,86,36,54,76,42,74,87,42,72,48,96,86,42,56,16,36,34,22,62,58,75,40,67,60,43,77,54,69,81,43,82,44,82,48,101,90,44,59,30,34,31,20,46,27,20,35,61,88,75,63,47,77,33,39,33,31,32,70,40,47,79,48,82,90,49,42,86,46,44,70,22,34,39,40,27,52,85,39,40,39,77,43,76,51,63,87,48,74,68,63,45,84,69,56,60,86,73,74,62,66,80,69,100,57,86,82,68,72,69,79,78,58,87,80,73,82,76,45,74,66,60,55,49,49,55,52,51,51,52,53,48,51,52,50,52,54,50,49,52,44,48,54,14,50,58,24,33,66,41,54,46,50,74,44,19,41,52,10,40,52,48,40,40,54,47,51,62,58,28,76,73,39,72,69,45,33,52,52,49,45,61,42,51,74,37,78,92,54,38,60,64,67,48,38,44,71,58,49,61,50,74,75,80,82,69,70,79,72,74,94,79,70,95,82,79,76,74,82,78,82,78,54,54,74,62,45,68,72,41,43,29,43,43,30,51,38,49,22,54,43,20,71,66,28,67,68,44,30,57,56,34,50,78,66,45,40,55,63,51,42,52,52,39,50,77,73,52,55,72,67,36,26,54,29,32,52,55,22,50,53,29,37,36,53,96,29,58,69,43,36,46,49,32,58,74,64,44,43,67,56,58,47,42,52,50,48,64,39,83,86,50,58,65,72,52,29,36,47,39,34,41,45,53,34,53,51,48,36,56,39,69,76,45,100,73,44,65,59,84,54,55,69,58,50,39,25,71,66,54,32,64,67,31,30,51,50,40,56,56,56,32,74,62,63,85,81,58,57,53,75,55,43,50,55,47,45,54,53,50,13,48,52,39,50,55,56,48,71,77,106